Protein AF-A0A959IKF9-F1 (afdb_monomer)

Sequence (450 aa):
MKHRYSIHTIDLLGVSATSSPGYAALPTNVGIGPGLRHRSGLASTVAQRSRQSCRGRLPRLVLMSCLLVLGLGGQRLAAQQYPLFSNYWTQAYGFNPAITAPGEGVVVNAQYRHQWVGIEDAPITKIAAVQARVGRFGLGGYFFQDQAGALQRSGGTLLAAYRQPLGPQVHLSAGLAGGYYHLRLRPGTQVLDTEDQLVAMAMNGAWFPDFNAGIHLQAGNFFLGFSVPQLFQRRIRFGDGQSRTRLQRHYYLATGYSFRFGDDFQLQPSVLLKLGEGGSPQYEGSLRGIFVQRFWVGGSYRWQESAVALAGVQLNPRVELTYAYDFTTSGLRQVSHGSHEVGLTIRLGAEAVSDSDGDGTPDSRDRCPQEIGPRNNGGCPFDMFTDKGLDEEDDDGDGIWNSIDECPEIAGPYENKGCPWEDRDFDGIRDEIDECPGLAGVASNNGCPI

Foldseek 3Di:
DDDDDDDDDDDDDDDDDDDDDDDDDDDDDDDDDDDDDDDDDDDDDDDDDDDDDDPDDDPPVVVVVVVVVVPDDDDDDDDDDDDDDPPCVLVVCVVALLPAAPAAFKKKKKKWKFFQPQDPQGKIKIKIKMWHDDPQKIWIKMWMWITHRQKIKTKIKIKIKGWDDPDPFKIKIKMKMKMKMWMATDPPPDDPDPPPQLNVDRHVTDMDIWMKIWMKMTGHFKIKIKIKTRPVFDFDDRDPDDDGRTRWIKIKIKIWGWDDDPQFKIKIWMKIWIDTDRDDIKIKTKIKMQGLVFKIWIWMDIPQFWIKTKIKGDPALFKIKIKMWTCGNHPSNVRGPTMIMIMIMGGDRGCSQHQPCVLSQGPVQAPDSNAAPHVVVRRDNPCPVVPPDDPQDQQCPQPQGPVQAPCSPAADDVVNRRDHFDQQCPLPDGPVQAPCRNAAPHPVRRRHHD

Solvent-accessible surface area (backbone atoms only — not comparable to full-atom values): 25373 Å² total; per-residue (Å²): 133,90,80,91,88,88,87,89,81,90,84,92,83,90,85,88,79,90,80,86,86,85,89,83,82,85,85,86,85,89,90,87,87,88,87,82,86,91,83,90,82,88,81,87,86,89,84,86,87,81,93,77,82,90,76,82,75,78,66,71,63,64,61,52,60,62,59,67,70,77,73,82,81,90,71,65,93,71,91,79,82,78,86,80,70,88,61,43,82,86,43,37,43,81,65,24,20,20,56,29,35,84,57,74,25,35,41,37,39,37,37,44,33,43,38,39,42,79,42,85,58,42,36,40,39,38,41,40,36,42,26,28,38,58,90,52,34,9,36,36,35,37,40,40,40,38,35,47,60,56,38,30,37,40,34,42,33,40,36,40,10,46,51,44,74,79,50,100,53,30,34,43,18,42,14,37,29,52,29,45,32,40,41,25,43,35,89,87,57,88,67,98,56,78,82,43,65,58,48,48,45,36,54,75,34,50,79,44,81,42,38,29,37,20,37,28,39,39,48,69,53,35,40,44,34,40,19,32,42,40,67,79,40,56,69,52,71,69,70,96,79,76,63,82,49,57,50,62,38,36,41,40,42,37,38,37,41,53,48,71,58,76,92,44,35,34,43,34,45,34,40,42,38,39,40,38,73,72,44,68,74,43,46,32,45,36,40,36,42,35,41,53,82,37,36,33,42,32,40,38,42,35,68,79,43,28,41,30,48,37,40,36,39,42,83,46,63,37,38,32,44,36,41,37,39,33,46,48,64,27,87,59,40,85,54,27,81,15,28,46,33,43,35,43,36,41,48,46,82,29,86,37,58,46,43,74,52,62,60,62,40,39,43,95,69,24,79,32,56,72,43,64,22,48,71,92,60,35,15,27,38,87,63,71,76,77,75,72,86,69,94,77,49,50,77,49,70,63,83,56,41,47,92,73,28,81,30,49,82,41,56,29,45,78,95,54,36,22,28,61,83,59,45,78,50,71,60,84,52,42,47,93,73,28,81,31,70,70,43,57,34,38,84,94,51,43,24,28,66,133

pLDDT: mean 75.78, std 22.66, range [25.25, 98.0]

Radius of gyration: 35.5 Å; Cα contacts (8 Å, |Δi|>4): 940; chains: 1; bounding box: 81×86×111 Å

Nearest PDB structures (foldseek):
  4qky-assembly1_A  TM=5.138E-01  e=6.142E-05  Bordetella pertussis Tohama I
  8p97-assembly1_A  TM=4.098E-01  e=2.779E-03  Bacteroides thetaiotaomicron VPI-5482
  7tt4-assembly1_A  TM=4.959E-01  e=3.052E-02  Escherichia coli
  7tt7-assembly1_A  TM=4.286E-01  e=1.209E-02  Escherichia coli
  8blw-assembly1_A  TM=3.187E-01  e=2.592E-02  Bacteroides thetaiotaomicron VPI-5482

Structure (mmCIF, N/CA/C/O backbone):
data_AF-A0A959IKF9-F1
#
_entry.id   AF-A0A959IKF9-F1
#
loop_
_atom_site.group_PDB
_atom_site.id
_atom_site.type_symbol
_atom_site.label_atom_id
_atom_site.label_alt_id
_atom_site.label_comp_id
_atom_site.label_asym_id
_atom_site.label_entity_id
_atom_site.label_seq_id
_atom_site.pdbx_PDB_ins_code
_atom_site.Cartn_x
_atom_site.Cartn_y
_atom_site.Cartn_z
_atom_site.occupancy
_atom_site.B_iso_or_equiv
_atom_site.auth_seq_id
_atom_site.auth_comp_id
_atom_site.auth_asym_id
_atom_site.auth_atom_id
_atom_site.pdbx_PDB_model_num
ATOM 1 N N . MET A 1 1 ? -32.964 28.039 -53.796 1.00 35.34 1 MET A N 1
ATOM 2 C CA . MET A 1 1 ? -33.908 28.067 -52.652 1.00 35.34 1 MET A CA 1
ATOM 3 C C . MET A 1 1 ? -33.037 28.305 -51.411 1.00 35.34 1 MET A C 1
ATOM 5 O O . MET A 1 1 ? -32.124 27.520 -51.230 1.00 35.34 1 MET A O 1
ATOM 9 N N . LYS A 1 2 ? -32.956 29.513 -50.812 1.00 33.38 2 LYS A N 1
ATOM 10 C CA . LYS A 1 2 ? -33.773 30.040 -49.674 1.00 33.38 2 LYS A CA 1
ATOM 11 C C . LYS A 1 2 ? -34.021 28.958 -48.598 1.00 33.38 2 LYS A C 1
ATOM 13 O O . LYS A 1 2 ? -34.533 27.915 -48.974 1.00 33.38 2 LYS A O 1
ATOM 18 N N . HIS A 1 3 ? -33.698 29.109 -47.302 1.00 32.88 3 HIS A N 1
ATOM 19 C CA . HIS A 1 3 ? -33.565 30.279 -46.387 1.00 32.88 3 HIS A CA 1
ATOM 20 C C . HIS A 1 3 ? -32.214 30.238 -45.589 1.00 32.88 3 HIS A C 1
ATOM 22 O O . HIS A 1 3 ? -31.567 29.201 -45.634 1.00 32.88 3 HIS A O 1
ATOM 28 N N . ARG A 1 4 ? -31.596 31.289 -44.987 1.00 34.94 4 ARG A N 1
ATOM 29 C CA . ARG A 1 4 ? -31.998 32.311 -43.960 1.00 34.94 4 ARG A CA 1
ATOM 30 C C . ARG A 1 4 ? -32.538 31.663 -42.659 1.00 34.94 4 ARG A C 1
ATOM 32 O O . ARG A 1 4 ? -33.295 30.719 -42.781 1.00 34.94 4 ARG A O 1
ATOM 39 N N . TYR A 1 5 ? -32.254 32.044 -41.406 1.00 33.53 5 TYR A N 1
ATOM 40 C CA . TYR A 1 5 ? -31.685 33.211 -40.676 1.00 33.53 5 TYR A CA 1
ATOM 41 C C . TYR A 1 5 ? -31.078 32.674 -39.333 1.00 33.53 5 TYR A C 1
ATOM 43 O O . TYR A 1 5 ? -31.398 31.542 -38.992 1.00 33.53 5 TYR A O 1
ATOM 51 N N . SER A 1 6 ? -30.285 33.343 -38.471 1.00 28.38 6 SER A N 1
ATOM 52 C CA . SER A 1 6 ? -29.526 34.621 -38.445 1.00 28.38 6 SER A CA 1
ATOM 53 C C . SER A 1 6 ? -28.415 34.531 -37.351 1.00 28.38 6 SER A C 1
ATOM 55 O O . SER A 1 6 ? -28.247 33.476 -36.745 1.00 28.38 6 SER A O 1
ATOM 57 N N . ILE A 1 7 ? -27.710 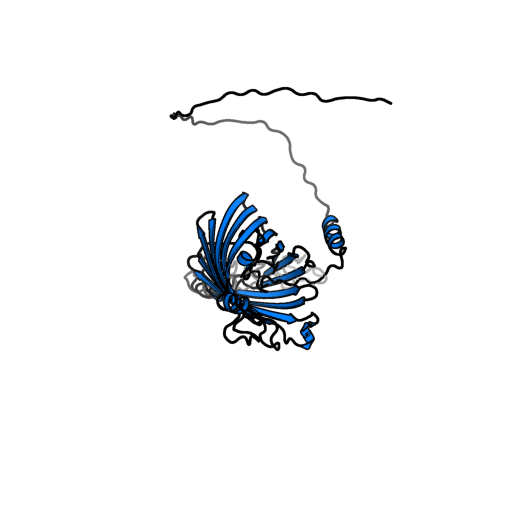35.632 -37.046 1.00 29.55 7 ILE A N 1
ATOM 58 C CA . ILE A 1 7 ? -26.856 35.854 -35.850 1.00 29.55 7 ILE A CA 1
ATOM 59 C C . ILE A 1 7 ? -27.337 37.138 -35.138 1.00 29.55 7 ILE A C 1
ATOM 61 O O . ILE A 1 7 ? -27.849 38.032 -35.811 1.00 29.55 7 ILE A O 1
ATOM 65 N N . HIS A 1 8 ? -27.145 37.255 -33.817 1.00 30.53 8 HIS A N 1
ATOM 66 C CA . HIS A 1 8 ? -27.130 38.543 -33.103 1.00 30.53 8 HIS A CA 1
ATOM 67 C C . HIS A 1 8 ? -25.943 38.633 -32.123 1.00 30.53 8 HIS A C 1
ATOM 69 O O . HIS A 1 8 ? -25.383 37.621 -31.708 1.00 30.53 8 HIS A O 1
ATOM 75 N N . THR A 1 9 ? -25.545 39.870 -31.827 1.00 29.33 9 THR A N 1
ATOM 76 C CA . THR A 1 9 ? -24.277 40.312 -31.202 1.00 29.33 9 THR A CA 1
ATOM 77 C C . THR A 1 9 ? -24.597 41.234 -30.000 1.00 29.33 9 THR A C 1
ATOM 79 O O . THR A 1 9 ? -25.782 41.399 -29.719 1.00 29.33 9 THR A O 1
ATOM 82 N N . ILE A 1 10 ? -23.582 41.892 -29.397 1.00 30.52 10 ILE A N 1
ATOM 83 C CA . ILE A 1 10 ? -23.655 43.086 -28.498 1.00 30.52 10 ILE A CA 1
ATOM 84 C C . ILE A 1 10 ? -23.919 42.753 -27.002 1.00 30.52 10 ILE A C 1
ATOM 86 O O . ILE A 1 10 ? -24.815 41.973 -26.703 1.00 30.52 10 ILE A O 1
ATOM 90 N N . ASP A 1 11 ? -23.192 43.290 -26.002 1.00 27.52 11 ASP A N 1
ATOM 91 C CA . ASP A 1 11 ? -21.915 44.042 -26.028 1.00 27.52 11 ASP A CA 1
ATOM 92 C C . ASP A 1 11 ? -21.125 43.998 -24.695 1.00 27.52 11 ASP A C 1
ATOM 94 O O . ASP A 1 11 ? -21.587 43.468 -23.685 1.00 27.52 11 ASP A O 1
ATOM 98 N N . LEU A 1 12 ? -19.921 44.586 -24.719 1.00 28.86 12 LEU A N 1
ATOM 99 C CA . LEU A 1 12 ? -19.013 44.831 -23.585 1.00 28.86 12 LEU A CA 1
ATOM 100 C C . LEU A 1 12 ? -19.431 45.999 -22.667 1.00 28.86 12 LEU A C 1
ATOM 102 O O . LEU A 1 12 ? -19.983 46.983 -23.142 1.00 28.86 12 LEU A O 1
ATOM 106 N N . LEU A 1 13 ? -19.027 45.917 -21.388 1.00 29.47 13 LEU A N 1
ATOM 107 C CA . LEU A 1 13 ? -18.542 46.972 -20.460 1.00 29.47 13 LEU A CA 1
ATOM 108 C C . LEU A 1 13 ? -18.326 46.281 -19.085 1.00 29.47 13 LEU A C 1
ATOM 110 O O . LEU A 1 13 ? -19.156 45.478 -18.681 1.00 29.47 13 LEU A O 1
ATOM 114 N N . GLY A 1 14 ? -17.260 46.451 -18.299 1.00 25.25 14 GLY A N 1
ATOM 115 C CA . GLY A 1 14 ? -16.124 47.368 -18.376 1.00 25.25 14 GLY A CA 1
ATOM 116 C C . GLY A 1 14 ? -16.196 48.436 -17.280 1.00 25.25 14 GLY A C 1
ATOM 117 O O . GLY A 1 14 ? -16.928 49.395 -17.476 1.00 25.25 14 GLY A O 1
ATOM 118 N N . VAL A 1 15 ? -15.448 48.264 -16.171 1.00 28.80 15 VAL A N 1
ATOM 119 C CA . VAL A 1 15 ? -14.772 49.298 -15.333 1.00 28.80 15 VAL A CA 1
ATOM 120 C C . VAL A 1 15 ? -14.308 48.712 -13.976 1.00 28.80 15 VAL A C 1
ATOM 122 O O . VAL A 1 15 ? -14.953 47.848 -13.388 1.00 28.80 15 VAL A O 1
ATOM 125 N N . SER A 1 16 ? -13.133 49.163 -13.529 1.00 25.73 16 SER A N 1
ATOM 126 C CA . SER A 1 16 ? -12.428 48.878 -12.263 1.00 25.73 16 SER A CA 1
ATOM 127 C C . SER A 1 16 ? -12.844 49.887 -11.153 1.00 25.73 16 SER A C 1
ATOM 129 O O . SER A 1 16 ? -13.734 50.688 -11.392 1.00 25.73 16 SER A O 1
ATOM 131 N N . ALA A 1 17 ? -12.324 49.988 -9.921 1.00 27.33 17 ALA A N 1
ATOM 132 C CA . ALA A 1 17 ? -11.236 49.368 -9.151 1.00 27.33 17 ALA A CA 1
ATOM 133 C C . ALA A 1 17 ? -11.463 49.670 -7.639 1.00 27.33 17 ALA A C 1
ATOM 135 O O . ALA A 1 17 ? -12.240 50.571 -7.337 1.00 27.33 17 ALA A O 1
ATOM 136 N N . THR A 1 18 ? -10.651 49.081 -6.735 1.00 26.11 18 THR A N 1
ATOM 137 C CA . THR A 1 18 ? -10.290 49.610 -5.376 1.00 26.11 18 THR A CA 1
ATOM 138 C C . THR A 1 18 ? -11.424 49.797 -4.329 1.00 26.11 18 THR A C 1
ATOM 140 O O . THR A 1 18 ? -12.571 50.004 -4.682 1.00 26.11 18 THR A O 1
ATOM 143 N N . SER A 1 19 ? -11.231 49.723 -3.002 1.00 27.30 19 SER A N 1
ATOM 144 C CA . SER A 1 19 ? -10.054 49.529 -2.124 1.00 27.30 19 SER A CA 1
ATOM 145 C C . SER A 1 19 ? -10.480 49.000 -0.736 1.00 27.30 19 SER A C 1
ATOM 147 O O . SER A 1 19 ? -11.518 49.404 -0.218 1.00 27.30 19 SER A O 1
ATOM 149 N N . SER A 1 20 ? -9.640 48.185 -0.090 1.00 25.67 20 SER A N 1
ATOM 150 C CA . SER A 1 20 ? -9.646 47.917 1.371 1.00 25.67 20 SER A CA 1
ATOM 151 C C . SER A 1 20 ? -8.934 49.062 2.140 1.00 25.67 20 SER A C 1
ATOM 153 O O . SER A 1 20 ? -8.442 49.973 1.472 1.00 25.67 20 SER A O 1
ATOM 155 N N . PRO A 1 21 ? -8.697 49.009 3.477 1.00 42.03 21 PRO A N 1
ATOM 156 C CA . PRO A 1 21 ? -9.281 48.194 4.562 1.00 42.03 21 PRO A CA 1
ATOM 157 C C . PRO A 1 21 ? -9.748 49.051 5.783 1.00 42.03 21 PRO A C 1
ATOM 159 O O . PRO A 1 21 ? -9.610 50.270 5.778 1.00 42.03 21 PRO A O 1
ATOM 162 N N . GLY A 1 22 ? -10.219 48.433 6.881 1.00 25.91 22 GLY A N 1
ATOM 163 C CA . GLY A 1 22 ? -10.442 49.146 8.157 1.00 25.91 22 GLY A CA 1
ATOM 164 C C . GLY A 1 22 ? -10.813 48.252 9.353 1.00 25.91 22 GLY A C 1
ATOM 165 O O . GLY A 1 22 ? -11.841 47.586 9.332 1.00 25.91 22 GLY A O 1
ATOM 166 N N . TYR A 1 23 ? -9.974 48.242 10.395 1.00 28.30 23 TYR A N 1
ATOM 167 C CA . TYR A 1 23 ? -10.225 47.612 11.708 1.00 28.30 23 TYR A CA 1
ATOM 168 C C . TYR A 1 23 ? -11.099 48.513 12.609 1.00 28.30 23 TYR A C 1
ATOM 170 O O . TYR A 1 23 ? -10.928 49.726 12.539 1.00 28.30 23 TYR A O 1
ATOM 178 N N . ALA A 1 24 ? -11.893 47.938 13.536 1.00 27.47 24 ALA A N 1
ATOM 179 C CA . ALA A 1 24 ? -11.769 48.166 15.000 1.00 27.47 24 ALA A CA 1
ATOM 180 C C . ALA A 1 24 ? -12.962 47.660 15.865 1.00 27.47 24 ALA A C 1
ATOM 182 O O . ALA A 1 24 ? -14.120 47.855 15.527 1.00 27.47 24 ALA A O 1
ATOM 183 N N . ALA A 1 25 ? -12.606 47.085 17.024 1.00 28.02 25 ALA A N 1
ATOM 184 C CA . ALA A 1 25 ? -13.228 47.184 18.363 1.00 28.02 25 ALA A CA 1
ATOM 185 C C . ALA A 1 25 ? -14.758 47.001 18.617 1.00 28.02 25 ALA A C 1
ATOM 187 O O . ALA A 1 25 ? -15.581 47.858 18.321 1.00 28.02 25 ALA A O 1
ATOM 188 N N . LEU A 1 26 ? -15.071 45.913 19.347 1.00 29.59 26 LEU A N 1
ATOM 189 C CA . LEU A 1 26 ? -15.764 45.837 20.666 1.00 29.59 26 LEU A CA 1
ATOM 190 C C . LEU A 1 26 ? -16.248 47.166 21.317 1.00 29.59 26 LEU A C 1
ATOM 192 O O . LEU A 1 26 ? -15.502 48.143 21.242 1.00 29.59 26 LEU A O 1
ATOM 196 N N . PRO A 1 27 ? -17.374 47.196 22.096 1.00 41.41 27 PRO A N 1
ATOM 197 C CA . PRO A 1 27 ? -17.344 46.570 23.441 1.00 41.41 27 PRO A CA 1
ATOM 198 C C . PRO A 1 27 ? -18.663 46.114 24.154 1.00 41.41 27 PRO A C 1
ATOM 200 O O . PRO A 1 27 ? -19.716 46.730 24.057 1.00 41.41 27 PRO A O 1
ATOM 203 N N . THR A 1 28 ? -18.492 45.114 25.041 1.00 28.61 28 THR A N 1
ATOM 204 C CA . THR A 1 28 ? -19.029 44.975 26.433 1.00 28.61 28 THR A CA 1
ATOM 205 C C . THR A 1 28 ? -20.519 44.795 26.809 1.00 28.61 28 THR A C 1
ATOM 207 O O . THR A 1 28 ? -21.420 45.421 26.271 1.00 28.61 28 THR A O 1
ATOM 210 N N . ASN A 1 29 ? -20.663 44.074 27.940 1.00 28.75 29 ASN A N 1
ATOM 211 C CA . ASN A 1 29 ? -21.750 43.995 28.939 1.00 28.75 29 ASN A CA 1
ATOM 212 C C . ASN A 1 29 ? -22.940 43.057 28.635 1.00 28.75 29 ASN A C 1
ATOM 214 O O . ASN A 1 29 ? -23.638 43.230 27.648 1.00 28.75 29 ASN A O 1
ATOM 218 N N . VAL A 1 30 ? -23.130 41.935 29.356 1.00 29.36 30 VAL A N 1
ATOM 219 C CA . VAL A 1 30 ? -23.331 41.686 30.818 1.00 29.36 30 VAL A CA 1
ATOM 220 C C . VAL A 1 30 ? -24.791 41.898 31.240 1.00 29.36 30 VAL A C 1
ATOM 222 O O . VAL A 1 30 ? -25.309 43.005 31.173 1.00 29.36 30 VAL A O 1
ATOM 225 N N . GLY A 1 31 ? -25.426 40.826 31.733 1.00 28.09 31 GLY A N 1
ATOM 226 C CA . GLY A 1 31 ? -26.782 40.833 32.293 1.00 28.09 31 GLY A CA 1
ATOM 227 C C . GLY A 1 31 ? -27.197 39.441 32.784 1.00 28.09 31 GLY A C 1
ATOM 228 O O . GLY A 1 31 ? -27.405 38.537 31.982 1.00 28.09 31 GLY A O 1
ATOM 229 N N . ILE A 1 32 ? -27.279 39.265 34.105 1.00 30.27 32 ILE A N 1
ATOM 230 C CA . ILE A 1 32 ? -27.630 38.012 34.798 1.00 30.27 32 ILE A CA 1
ATOM 231 C C . ILE A 1 32 ? -29.066 38.132 35.333 1.00 30.27 32 ILE A C 1
ATOM 233 O O . ILE A 1 32 ? -29.411 39.183 35.866 1.00 30.27 32 ILE A O 1
ATOM 237 N N . GLY A 1 33 ? -29.864 37.057 35.314 1.00 28.97 33 GLY A N 1
ATOM 238 C CA . GLY A 1 33 ? -30.967 36.906 36.280 1.00 28.97 33 GLY A CA 1
ATOM 239 C C . GLY A 1 33 ? -32.199 36.120 35.794 1.00 28.97 33 GLY A C 1
ATOM 240 O O . GLY A 1 33 ? -32.450 36.105 34.591 1.00 28.97 33 GLY A O 1
ATOM 241 N N . PRO A 1 34 ? -32.960 35.437 36.685 1.00 46.12 34 PRO A N 1
ATOM 242 C CA . PRO A 1 34 ? -33.801 34.303 36.279 1.00 46.12 34 PRO A CA 1
ATOM 243 C C . PRO A 1 34 ? -35.307 34.398 36.626 1.00 46.12 34 PRO A C 1
ATOM 245 O O . PRO A 1 34 ? -35.739 35.208 37.443 1.00 46.12 34 PRO A O 1
ATOM 248 N N . GLY A 1 35 ? -36.082 33.447 36.083 1.00 27.83 35 GLY A N 1
ATOM 249 C CA . GLY A 1 35 ? -37.464 33.109 36.473 1.00 27.83 35 GLY A CA 1
ATOM 250 C C . GLY A 1 35 ? -38.518 33.371 35.383 1.00 27.83 35 GLY A C 1
ATOM 251 O O . GLY A 1 35 ? -38.273 34.148 34.472 1.00 27.83 35 GLY A O 1
ATOM 252 N N . LEU A 1 36 ? -39.714 32.763 35.389 1.00 28.34 36 LEU A N 1
ATOM 253 C CA . LEU A 1 36 ? -40.271 31.659 36.195 1.00 28.34 36 LEU A CA 1
ATOM 254 C C . LEU A 1 36 ? -41.568 31.136 35.505 1.00 28.34 36 LEU A C 1
ATOM 256 O O . LEU A 1 36 ? -42.349 31.934 35.005 1.00 28.34 36 LEU A O 1
ATOM 260 N N . ARG A 1 37 ? -41.842 29.823 35.616 1.00 29.47 37 ARG A N 1
ATOM 261 C CA . ARG A 1 37 ? -43.173 29.140 35.589 1.00 29.47 37 ARG A CA 1
ATOM 262 C C . ARG A 1 37 ? -44.039 29.009 34.302 1.00 29.47 37 ARG A C 1
ATOM 264 O O . ARG A 1 37 ? -44.657 29.945 33.824 1.00 29.47 37 ARG A O 1
ATOM 271 N N . HIS A 1 38 ? -44.278 27.725 33.987 1.00 28.11 38 HIS A N 1
ATOM 272 C CA . HIS A 1 38 ? -45.560 27.043 33.680 1.00 28.11 38 HIS A CA 1
ATOM 273 C C . HIS A 1 38 ? -46.438 27.393 32.457 1.00 28.11 38 HIS A C 1
ATOM 275 O O . HIS A 1 38 ? -47.147 28.392 32.447 1.00 28.11 38 HIS A O 1
ATOM 281 N N . ARG A 1 39 ? -46.614 26.376 31.593 1.00 30.34 39 ARG A N 1
ATOM 282 C CA . ARG A 1 39 ? -47.863 25.597 31.335 1.00 30.34 39 ARG A CA 1
ATOM 283 C C . ARG A 1 39 ? -47.438 24.270 30.662 1.00 30.34 39 ARG A C 1
ATOM 285 O O . ARG A 1 39 ? -46.728 24.326 29.672 1.00 30.34 39 ARG A O 1
ATOM 292 N N . SER A 1 40 ? -47.549 23.077 31.259 1.00 29.45 40 SER A N 1
ATOM 293 C CA . SER A 1 40 ? -48.733 22.256 31.606 1.00 29.45 40 SER A CA 1
ATOM 294 C C . SER A 1 40 ? -49.481 21.649 30.403 1.00 29.45 40 SER A C 1
ATOM 296 O O . SER A 1 40 ? -50.177 22.382 29.703 1.00 29.45 40 SER A O 1
ATOM 298 N N . GLY A 1 41 ? -49.450 20.315 30.250 1.00 28.23 41 GLY A N 1
ATOM 299 C CA . GLY A 1 41 ? -50.451 19.571 29.464 1.00 28.23 41 GLY A CA 1
ATOM 300 C C . GLY A 1 41 ? -49.989 18.251 28.821 1.00 28.23 41 GLY A C 1
ATOM 301 O O . GLY A 1 41 ? -49.186 18.289 27.902 1.00 28.23 41 GLY A O 1
ATOM 302 N N . LEU A 1 42 ? -50.615 17.136 29.240 1.00 30.89 42 LEU A N 1
ATOM 303 C CA . LEU A 1 42 ? -50.744 15.830 28.545 1.00 30.89 42 LEU A CA 1
ATOM 304 C C . LEU A 1 42 ? -49.441 14.998 28.391 1.00 30.89 42 LEU A C 1
ATOM 306 O O . LEU A 1 42 ? -48.591 15.312 27.570 1.00 30.89 42 LEU A O 1
ATOM 310 N N . ALA A 1 43 ? -49.135 13.991 29.222 1.00 29.12 43 ALA A N 1
ATOM 311 C CA . ALA A 1 43 ? -49.866 12.770 29.635 1.00 29.12 43 ALA A CA 1
ATOM 312 C C . ALA A 1 43 ? -49.742 11.567 28.665 1.00 29.12 43 ALA A C 1
ATOM 314 O O . ALA A 1 43 ? -50.516 11.406 27.730 1.00 29.12 43 ALA A O 1
ATOM 315 N N . SER A 1 44 ? -48.754 10.716 28.971 1.00 29.42 44 SER A N 1
ATOM 316 C CA . SER A 1 44 ? -48.756 9.240 28.929 1.00 29.42 44 SER A CA 1
ATOM 317 C C . SER A 1 44 ? -49.726 8.471 28.014 1.00 29.42 44 SER A C 1
ATOM 319 O O . SER A 1 44 ? -50.939 8.464 28.226 1.00 29.42 44 SER A O 1
ATOM 321 N N . THR A 1 45 ? -49.170 7.558 27.210 1.00 29.23 45 THR A N 1
ATOM 322 C CA . THR A 1 45 ? -49.756 6.214 27.041 1.00 29.23 45 THR A CA 1
ATOM 323 C C . THR A 1 45 ? -48.649 5.173 26.844 1.00 29.23 45 THR A C 1
ATOM 325 O O . THR A 1 45 ? -47.767 5.353 26.009 1.00 29.23 45 THR A O 1
ATOM 328 N N . VAL A 1 46 ? -48.693 4.085 27.616 1.00 31.12 46 VAL A N 1
ATOM 329 C CA . VAL A 1 46 ? -47.805 2.915 27.501 1.00 31.12 46 VAL A CA 1
ATOM 330 C C . VAL A 1 46 ? -48.628 1.744 26.967 1.00 31.12 46 VAL A C 1
ATOM 332 O O . VAL A 1 46 ? -49.631 1.409 27.587 1.00 31.12 46 VAL A O 1
ATOM 335 N N . ALA A 1 47 ? -48.197 1.093 25.878 1.00 28.72 47 ALA A N 1
ATOM 336 C CA . ALA A 1 47 ? -48.629 -0.269 25.531 1.00 28.72 47 ALA A CA 1
ATOM 337 C C . ALA A 1 47 ? -47.699 -0.961 24.506 1.00 28.72 47 ALA A C 1
ATOM 339 O O . ALA A 1 47 ? -47.666 -0.642 23.324 1.00 28.72 47 ALA A O 1
ATOM 340 N N . GLN A 1 48 ? -46.953 -1.929 25.031 1.00 31.19 48 GLN A N 1
ATOM 341 C CA . GLN A 1 48 ? -46.339 -3.134 24.451 1.00 31.19 48 GLN A CA 1
ATOM 342 C C . GLN A 1 48 ? -46.595 -3.605 22.989 1.00 31.19 48 GLN A C 1
ATOM 344 O O . GLN A 1 48 ? -47.701 -3.588 22.466 1.00 31.19 48 GLN A O 1
ATOM 349 N N . ARG A 1 49 ? -45.557 -4.317 22.495 1.00 29.62 49 ARG A N 1
ATOM 350 C CA . ARG A 1 49 ? -45.532 -5.424 21.498 1.00 29.62 49 ARG A CA 1
ATOM 351 C C . ARG A 1 49 ? -45.802 -5.106 20.012 1.00 29.62 49 ARG A C 1
ATOM 353 O O . ARG A 1 49 ? -46.934 -5.083 19.553 1.00 29.62 49 ARG A O 1
ATOM 360 N N . SER A 1 50 ? -44.757 -5.275 19.194 1.00 27.19 50 SER A N 1
ATOM 361 C CA . SER A 1 50 ? -44.533 -6.579 18.527 1.00 27.19 50 SER A CA 1
ATOM 362 C C . SER A 1 50 ? -43.106 -6.721 17.968 1.00 27.19 50 SER A C 1
ATOM 364 O O . SER A 1 50 ? -42.471 -5.746 17.578 1.00 27.19 50 SER A O 1
ATOM 366 N N . ARG A 1 51 ? -42.576 -7.955 17.947 1.00 36.44 51 ARG A N 1
ATOM 367 C CA . ARG A 1 51 ? -41.311 -8.291 17.269 1.00 36.44 51 ARG A CA 1
ATOM 368 C C . ARG A 1 51 ? -41.578 -8.412 15.765 1.00 36.44 51 ARG A C 1
ATOM 370 O O . ARG A 1 51 ? -42.345 -9.292 15.381 1.00 36.44 51 ARG A O 1
ATOM 377 N N . GLN A 1 52 ? -40.899 -7.640 14.913 1.00 32.38 52 GLN A N 1
ATOM 378 C CA . GLN A 1 52 ? -40.848 -7.922 13.471 1.00 32.38 52 GLN A CA 1
ATOM 379 C C . GLN A 1 52 ? -39.419 -7.904 12.910 1.00 32.38 52 GLN A C 1
ATOM 381 O O . GLN A 1 52 ? -38.780 -6.871 12.763 1.00 32.38 52 GLN A O 1
ATOM 386 N N . SER A 1 53 ? -38.966 -9.121 12.597 1.00 26.52 53 SER A N 1
ATOM 387 C CA . SER A 1 53 ? -37.869 -9.532 11.712 1.00 26.52 53 SER A CA 1
ATOM 388 C C . SER A 1 53 ? -37.104 -8.436 10.942 1.00 26.52 53 SER A C 1
ATOM 390 O O . SER A 1 53 ? -37.565 -7.926 9.919 1.00 26.52 53 SER A O 1
ATOM 392 N N . CYS A 1 54 ? -35.843 -8.218 11.327 1.00 29.09 54 CYS A N 1
ATOM 393 C CA . CYS A 1 54 ? -34.841 -7.586 10.468 1.00 29.09 54 CYS A CA 1
ATOM 394 C C . CYS A 1 54 ? -34.475 -8.502 9.283 1.00 29.09 54 CYS A C 1
ATOM 396 O O . CYS A 1 54 ? -33.487 -9.233 9.328 1.00 29.09 54 CYS A O 1
ATOM 398 N N . ARG A 1 55 ? -35.235 -8.438 8.183 1.00 32.34 55 ARG A N 1
ATOM 399 C CA . ARG A 1 55 ? -34.784 -8.948 6.875 1.00 32.34 55 ARG A CA 1
ATOM 400 C C . ARG A 1 55 ? -34.014 -7.861 6.131 1.00 32.34 55 ARG A C 1
ATOM 402 O O . ARG A 1 55 ? -34.602 -7.035 5.433 1.00 32.34 55 ARG A O 1
ATOM 409 N N . GLY A 1 56 ? -32.689 -7.883 6.267 1.00 33.38 56 GLY A N 1
ATOM 410 C CA . GLY A 1 56 ? -31.791 -6.989 5.538 1.00 33.38 56 GLY A CA 1
ATOM 411 C C . GLY A 1 56 ? -31.947 -7.137 4.022 1.00 33.38 56 GLY A C 1
ATOM 412 O O . GLY A 1 56 ? -31.620 -8.175 3.449 1.00 33.38 56 GLY A O 1
ATOM 413 N N . ARG A 1 57 ? -32.432 -6.087 3.351 1.00 41.22 57 ARG A N 1
ATOM 414 C CA . ARG A 1 57 ? -32.358 -5.977 1.889 1.00 41.22 57 ARG A CA 1
ATOM 415 C C . ARG A 1 57 ? -30.979 -5.436 1.519 1.00 41.22 57 ARG A C 1
ATOM 417 O O . ARG A 1 57 ? -30.714 -4.262 1.764 1.00 41.22 57 ARG A O 1
ATOM 424 N N . LEU A 1 58 ? -30.133 -6.252 0.884 1.00 45.56 58 LEU A N 1
ATOM 425 C CA . LEU A 1 58 ? -28.958 -5.720 0.186 1.00 45.56 58 LEU A CA 1
ATOM 426 C C . LEU A 1 58 ? -29.420 -4.674 -0.851 1.00 45.56 58 LEU A C 1
ATOM 428 O O . LEU A 1 58 ? -30.381 -4.934 -1.589 1.00 45.56 58 LEU A O 1
ATOM 432 N N . PRO A 1 59 ? -28.761 -3.506 -0.950 1.00 44.91 59 PRO A N 1
ATOM 433 C CA . PRO A 1 59 ? -29.111 -2.509 -1.949 1.00 44.91 59 PRO A CA 1
ATOM 434 C C . PRO A 1 59 ? -28.777 -3.032 -3.350 1.00 44.91 59 PRO A C 1
ATOM 436 O O . PRO A 1 59 ? -27.617 -3.273 -3.685 1.00 44.91 59 PRO A O 1
ATOM 439 N N . ARG A 1 60 ? -29.807 -3.163 -4.199 1.00 40.38 60 ARG A N 1
ATOM 440 C CA . ARG A 1 60 ? -29.709 -3.689 -5.578 1.00 40.38 60 ARG A CA 1
ATOM 441 C C . ARG A 1 60 ? -28.701 -2.949 -6.478 1.00 40.38 60 ARG A C 1
ATOM 443 O O . ARG A 1 60 ? -28.298 -3.515 -7.489 1.00 40.38 60 ARG A O 1
ATOM 450 N N . LEU A 1 61 ? -28.259 -1.741 -6.108 1.00 41.97 61 LEU A N 1
ATOM 451 C CA . LEU A 1 61 ? -27.179 -1.027 -6.804 1.00 41.97 61 LEU A CA 1
ATOM 452 C C . LEU A 1 61 ? -25.851 -1.803 -6.808 1.00 41.97 61 LEU A C 1
ATOM 454 O O . LEU A 1 61 ? -25.185 -1.818 -7.838 1.00 41.97 61 LEU A O 1
ATOM 458 N N . VAL A 1 62 ? -25.488 -2.476 -5.707 1.00 45.66 62 VAL A N 1
ATOM 459 C CA . VAL A 1 62 ? -24.184 -3.162 -5.574 1.00 45.66 62 VAL A CA 1
ATOM 460 C C . VAL A 1 62 ? -24.046 -4.306 -6.587 1.00 45.66 62 VAL A C 1
ATOM 462 O O . VAL A 1 62 ? -22.983 -4.509 -7.167 1.00 45.66 62 VAL A O 1
ATOM 465 N N . LEU A 1 63 ? -25.145 -5.014 -6.865 1.00 37.25 63 LEU A N 1
ATOM 466 C CA . LEU A 1 63 ? -25.160 -6.116 -7.831 1.00 37.25 63 LEU A CA 1
ATOM 467 C C . LEU A 1 63 ? -25.069 -5.614 -9.285 1.00 37.25 63 LEU A C 1
ATOM 469 O O . LEU A 1 63 ? -24.431 -6.248 -10.122 1.00 37.25 63 LEU A O 1
ATOM 473 N N . MET A 1 64 ? -25.665 -4.452 -9.575 1.00 39.44 64 MET A N 1
ATOM 474 C CA . MET A 1 64 ? -25.617 -3.808 -10.894 1.00 39.44 64 MET A CA 1
ATOM 475 C C . MET A 1 64 ? -24.214 -3.264 -11.213 1.00 39.44 64 MET A C 1
ATOM 477 O O . MET A 1 64 ? -23.732 -3.433 -12.331 1.00 39.44 64 MET A O 1
ATOM 481 N N . SER A 1 65 ? -23.513 -2.690 -10.226 1.00 45.50 65 SER A N 1
ATOM 482 C CA . SER A 1 65 ? -22.131 -2.227 -10.412 1.00 45.50 65 SER A CA 1
ATOM 483 C C . SER A 1 65 ? -21.130 -3.367 -10.629 1.00 45.50 65 SER A C 1
ATOM 485 O O . SER A 1 65 ? -20.175 -3.185 -11.376 1.00 45.50 65 SER A O 1
ATOM 487 N N . CYS A 1 66 ? -21.349 -4.553 -10.047 1.00 35.69 66 CYS A N 1
ATOM 488 C CA . CYS A 1 66 ? -20.497 -5.722 -10.306 1.00 35.69 66 CYS A CA 1
ATOM 489 C C . CYS A 1 66 ? -20.680 -6.307 -11.718 1.00 35.69 66 CYS A C 1
ATOM 491 O O . CYS A 1 66 ? -19.718 -6.804 -12.299 1.00 35.69 66 CYS A O 1
ATOM 493 N N . LEU A 1 67 ? -21.888 -6.237 -12.290 1.00 36.97 67 LEU A N 1
ATOM 494 C CA . LEU A 1 67 ? -22.182 -6.804 -13.613 1.00 36.97 67 LEU A CA 1
ATOM 495 C C . LEU A 1 67 ? -21.688 -5.936 -14.781 1.00 36.97 67 LEU A C 1
ATOM 497 O O . LEU A 1 67 ? -21.286 -6.480 -15.806 1.00 36.97 67 LEU A O 1
ATOM 501 N N . LEU A 1 68 ? -21.649 -4.607 -14.629 1.00 36.16 68 LEU A N 1
ATOM 502 C CA . LEU A 1 68 ? -21.190 -3.703 -15.696 1.00 36.16 68 LEU A CA 1
ATOM 503 C C . LEU A 1 68 ? -19.673 -3.799 -15.974 1.00 36.16 68 LEU A C 1
ATOM 505 O O . LEU A 1 68 ? -19.210 -3.403 -17.041 1.00 36.16 68 LEU A O 1
ATOM 509 N N . VAL A 1 69 ? -18.892 -4.332 -15.028 1.00 44.31 69 VAL A N 1
ATOM 510 C CA . VAL A 1 69 ? -17.422 -4.438 -15.119 1.00 44.31 69 VAL A CA 1
ATOM 511 C C . VAL A 1 69 ? -16.961 -5.641 -15.961 1.00 44.31 69 VAL A C 1
ATOM 513 O O . VAL A 1 69 ? -15.841 -5.644 -16.461 1.00 44.31 69 VAL A O 1
ATOM 516 N N . LEU A 1 70 ? -17.826 -6.636 -16.184 1.00 42.47 70 LEU A N 1
ATOM 517 C CA . LEU A 1 70 ? -17.503 -7.885 -16.894 1.00 42.47 70 LEU A CA 1
ATOM 518 C C . LEU A 1 70 ? -17.576 -7.783 -18.436 1.00 42.47 70 LEU A C 1
ATOM 520 O O . LEU A 1 70 ? -17.419 -8.787 -19.127 1.00 42.47 70 LEU A O 1
ATOM 524 N N . GLY A 1 71 ? -17.848 -6.593 -18.984 1.00 38.75 71 GLY A N 1
ATOM 525 C CA . GLY A 1 71 ? -18.375 -6.416 -20.344 1.00 38.75 71 GLY A CA 1
ATOM 526 C C . GLY A 1 71 ? -17.453 -5.829 -21.421 1.00 38.75 71 GLY A C 1
ATOM 527 O O . GLY A 1 71 ? -17.983 -5.359 -22.423 1.00 38.75 71 GLY A O 1
ATOM 528 N N . LEU A 1 72 ? -16.120 -5.806 -21.267 1.00 44.16 72 LEU A N 1
ATOM 529 C CA . LEU A 1 72 ? -15.208 -5.303 -22.315 1.00 44.16 72 LEU A CA 1
ATOM 530 C C . LEU A 1 72 ? -13.951 -6.171 -22.473 1.00 44.16 72 LEU A C 1
ATOM 532 O O . LEU A 1 72 ? -13.063 -6.165 -21.624 1.00 44.16 72 LEU A O 1
ATOM 536 N N . GLY A 1 73 ? -13.862 -6.888 -23.596 1.00 41.22 73 GLY A N 1
ATOM 537 C CA . GLY A 1 73 ? -12.714 -7.725 -23.948 1.00 41.22 73 GLY A CA 1
ATOM 538 C C . GLY A 1 73 ? -11.879 -7.176 -25.111 1.00 41.22 73 GLY A C 1
ATOM 539 O O . GLY A 1 73 ? -12.410 -6.594 -26.052 1.00 41.22 73 GLY A O 1
ATOM 540 N N . GLY A 1 74 ? -10.573 -7.463 -25.072 1.00 45.81 74 GLY A N 1
ATOM 541 C CA . GLY A 1 74 ? -9.727 -7.601 -26.264 1.00 45.81 74 GLY A CA 1
ATOM 542 C C . GLY A 1 74 ? -9.172 -6.323 -26.905 1.00 45.81 74 GLY A C 1
ATOM 543 O O . GLY A 1 74 ? -9.650 -5.905 -27.956 1.00 45.81 74 GLY A O 1
ATOM 544 N N . GLN A 1 75 ? -8.059 -5.801 -26.374 1.00 34.22 75 GLN A N 1
ATOM 545 C CA . GLN A 1 75 ? -7.079 -5.000 -27.130 1.00 34.22 75 GLN A CA 1
ATOM 546 C C . GLN A 1 75 ? -5.635 -5.370 -26.734 1.00 34.22 75 GLN A C 1
ATOM 548 O O . GLN A 1 75 ? -5.401 -6.036 -25.726 1.00 34.22 75 GLN A O 1
ATOM 553 N N . ARG A 1 76 ? -4.679 -5.021 -27.605 1.00 32.72 76 ARG A N 1
ATOM 554 C CA . ARG A 1 76 ? -3.340 -5.635 -27.689 1.00 32.72 76 ARG A CA 1
ATOM 555 C C . ARG A 1 76 ? -2.389 -5.250 -26.548 1.00 32.72 76 ARG A C 1
ATOM 557 O O . ARG A 1 76 ? -2.397 -4.129 -26.056 1.00 32.72 76 ARG A O 1
ATOM 564 N N . LEU A 1 77 ? -1.497 -6.182 -26.208 1.00 31.88 77 LEU A N 1
ATOM 565 C CA . LEU A 1 77 ? -0.443 -6.014 -25.208 1.00 31.88 77 LEU A CA 1
ATOM 566 C C . LEU A 1 77 ? 0.651 -5.047 -25.693 1.00 31.88 77 LEU A C 1
ATOM 568 O O . LEU A 1 77 ? 1.491 -5.411 -26.513 1.00 31.88 77 LEU A O 1
ATOM 572 N N . ALA A 1 78 ? 0.676 -3.840 -25.131 1.00 30.45 78 ALA A N 1
ATOM 573 C CA . ALA A 1 78 ? 1.853 -2.977 -25.095 1.00 30.45 78 ALA A CA 1
ATOM 574 C C . ALA A 1 78 ? 2.277 -2.829 -23.626 1.00 30.45 78 ALA A C 1
ATOM 576 O O . ALA A 1 78 ? 1.650 -2.099 -22.863 1.00 30.45 78 ALA A O 1
ATOM 577 N N . ALA A 1 79 ? 3.295 -3.581 -23.206 1.00 31.11 79 ALA A N 1
ATOM 578 C CA . ALA A 1 79 ? 3.724 -3.615 -21.812 1.00 31.11 79 ALA A CA 1
ATOM 579 C C . ALA A 1 79 ? 4.749 -2.510 -21.514 1.00 31.11 79 ALA A C 1
ATOM 581 O O . ALA A 1 79 ? 5.847 -2.503 -22.068 1.00 31.11 79 ALA A O 1
ATOM 582 N N . GLN A 1 80 ? 4.425 -1.614 -20.581 1.00 38.50 80 GLN A N 1
ATOM 583 C CA . GLN A 1 80 ? 5.422 -0.807 -19.878 1.00 38.50 80 GLN A CA 1
ATOM 584 C C . GLN A 1 80 ? 5.001 -0.682 -18.410 1.00 38.50 80 GLN A C 1
ATOM 586 O O . GLN A 1 80 ? 4.057 0.028 -18.069 1.00 38.50 80 GLN A O 1
ATOM 591 N N . GLN A 1 81 ? 5.652 -1.459 -17.545 1.00 52.06 81 GLN A N 1
ATOM 592 C CA . GLN A 1 81 ? 5.146 -1.746 -16.207 1.00 52.06 81 GLN A CA 1
ATOM 593 C C . GLN A 1 81 ? 5.662 -0.733 -15.178 1.00 52.06 81 GLN A C 1
ATOM 595 O O . GLN A 1 81 ? 6.857 -0.643 -14.910 1.00 52.06 81 GLN A O 1
ATOM 600 N N . TYR A 1 82 ? 4.741 0.004 -14.552 1.00 57.38 82 TYR A N 1
ATOM 601 C CA . TYR A 1 82 ? 4.991 0.552 -13.219 1.00 57.38 82 TYR A CA 1
ATOM 602 C C . TYR A 1 82 ? 5.015 -0.637 -12.238 1.00 57.38 82 TYR A C 1
ATOM 604 O O . TYR A 1 82 ? 4.040 -1.404 -12.253 1.00 57.38 82 TYR A O 1
ATOM 612 N N . PRO A 1 83 ? 6.089 -0.839 -11.448 1.00 56.25 83 PRO A N 1
ATOM 613 C CA . PRO A 1 83 ? 6.230 -1.998 -10.574 1.00 56.25 83 PRO A CA 1
ATOM 614 C C . PRO A 1 83 ? 5.084 -2.027 -9.564 1.00 56.25 83 PRO A C 1
ATOM 616 O O . PRO A 1 83 ? 4.745 -1.014 -8.952 1.00 56.25 83 PRO A O 1
ATOM 619 N N . LEU A 1 84 ? 4.459 -3.196 -9.446 1.00 62.34 84 LEU A N 1
ATOM 620 C CA . LEU A 1 84 ? 3.311 -3.436 -8.583 1.00 62.34 84 LEU A CA 1
ATOM 621 C C . LEU A 1 84 ? 3.787 -4.251 -7.380 1.00 62.34 84 LEU A C 1
ATOM 623 O O . LEU A 1 84 ? 4.086 -5.437 -7.510 1.00 62.34 84 LEU A O 1
ATOM 627 N N . PHE A 1 85 ? 3.881 -3.590 -6.230 1.00 74.44 85 PHE A N 1
ATOM 628 C CA . PHE A 1 85 ? 4.083 -4.248 -4.940 1.00 74.44 85 PHE A CA 1
ATOM 629 C C . PHE A 1 85 ? 2.790 -4.924 -4.494 1.00 74.44 85 PHE A C 1
ATOM 631 O O . PHE A 1 85 ? 1.700 -4.417 -4.756 1.00 74.44 85 PHE A O 1
ATOM 638 N N . SER A 1 86 ? 2.919 -6.054 -3.806 1.00 76.56 86 SER A N 1
ATOM 639 C CA . SER A 1 86 ? 1.772 -6.835 -3.331 1.00 76.56 86 SER A CA 1
ATOM 640 C C . SER A 1 86 ? 1.299 -6.393 -1.949 1.00 76.56 86 SER A C 1
ATOM 642 O O . SER A 1 86 ? 0.106 -6.437 -1.660 1.00 76.56 86 SER A O 1
ATOM 644 N N . ASN A 1 87 ? 2.191 -5.839 -1.128 1.00 76.62 87 ASN A N 1
ATOM 645 C CA . ASN A 1 87 ? 1.841 -5.106 0.083 1.00 76.62 87 ASN A CA 1
ATOM 646 C C . ASN A 1 87 ? 1.506 -3.637 -0.232 1.00 76.62 87 ASN A C 1
ATOM 648 O O . ASN A 1 87 ? 2.103 -2.705 0.312 1.00 76.62 87 ASN A O 1
ATOM 652 N N . TYR A 1 88 ? 0.502 -3.384 -1.080 1.00 76.62 88 TYR A N 1
ATOM 653 C CA . TYR A 1 88 ? 0.065 -2.004 -1.340 1.00 76.62 88 TYR A CA 1
ATOM 654 C C . TYR A 1 88 ? -0.449 -1.286 -0.078 1.00 76.62 88 TYR A C 1
ATOM 656 O O . TYR A 1 88 ? -0.511 -0.062 -0.062 1.00 76.62 88 TYR A O 1
ATOM 664 N N . TRP A 1 89 ? -0.774 -2.014 0.997 1.00 76.25 89 TRP A N 1
ATOM 665 C CA . TRP A 1 89 ? -1.128 -1.444 2.299 1.00 76.25 89 TRP A CA 1
ATOM 666 C C . TRP A 1 89 ? 0.021 -0.688 2.971 1.00 76.25 89 TRP A C 1
ATOM 668 O O . TRP A 1 89 ? -0.190 0.412 3.478 1.00 76.25 89 TRP A O 1
ATOM 678 N N . THR A 1 90 ? 1.232 -1.251 2.976 1.00 77.31 90 THR A N 1
ATOM 679 C CA . THR A 1 90 ? 2.429 -0.584 3.519 1.00 77.31 90 THR A CA 1
ATOM 680 C C . THR A 1 90 ? 2.995 0.435 2.530 1.00 77.31 90 THR A C 1
ATOM 682 O O . THR A 1 90 ? 3.603 1.417 2.947 1.00 77.31 90 THR A O 1
ATOM 685 N N . GLN A 1 91 ? 2.734 0.242 1.231 1.00 80.56 91 GLN A N 1
ATOM 686 C CA . GLN A 1 91 ? 3.231 1.068 0.126 1.00 80.56 91 GLN A CA 1
ATOM 687 C C . GLN A 1 91 ? 2.187 2.038 -0.468 1.00 80.56 91 GLN A C 1
ATOM 689 O O . GLN A 1 91 ? 2.367 2.535 -1.580 1.00 80.56 91 GLN A O 1
ATOM 694 N N . ALA A 1 92 ? 1.088 2.328 0.239 1.00 83.56 92 ALA A N 1
ATOM 695 C CA . ALA A 1 92 ? -0.093 3.003 -0.325 1.00 83.56 92 ALA A CA 1
ATOM 696 C C . ALA A 1 92 ? 0.210 4.358 -0.999 1.00 83.56 92 ALA A C 1
ATOM 698 O O . ALA A 1 92 ? -0.385 4.702 -2.022 1.00 83.56 92 ALA A O 1
ATOM 699 N N . TYR A 1 93 ? 1.193 5.091 -0.471 1.00 82.44 93 TYR A N 1
ATOM 700 C CA . TYR A 1 93 ? 1.681 6.369 -0.996 1.00 82.44 93 TYR A CA 1
ATOM 701 C C . TYR A 1 93 ? 2.349 6.266 -2.382 1.00 82.44 93 TYR A C 1
ATOM 703 O O . TYR A 1 93 ? 2.322 7.234 -3.139 1.00 82.44 93 TYR A O 1
ATOM 711 N N . GLY A 1 94 ? 2.902 5.101 -2.746 1.00 80.06 94 GLY A N 1
ATOM 712 C CA . GLY A 1 94 ? 3.443 4.833 -4.085 1.00 80.06 94 GLY A CA 1
ATOM 713 C C . GLY A 1 94 ? 2.360 4.649 -5.154 1.00 80.06 94 GLY A C 1
ATOM 714 O O . GLY A 1 94 ? 2.619 4.853 -6.337 1.00 80.06 94 GLY A O 1
ATOM 715 N N . PHE A 1 95 ? 1.133 4.312 -4.745 1.00 82.56 95 PHE A N 1
ATOM 716 C CA . PHE A 1 95 ? -0.025 4.202 -5.636 1.00 82.56 95 PHE A CA 1
ATOM 717 C C . PHE A 1 95 ? -0.846 5.487 -5.654 1.00 82.56 95 PHE A C 1
ATOM 719 O O . PHE A 1 95 ? -1.256 5.947 -6.720 1.00 82.56 95 PHE A O 1
ATOM 726 N N . ASN A 1 96 ? -1.087 6.081 -4.484 1.00 93.25 96 ASN A N 1
ATOM 727 C CA . ASN A 1 96 ? -1.878 7.293 -4.333 1.00 93.25 96 ASN A CA 1
ATOM 728 C C . ASN A 1 96 ? -1.204 8.262 -3.342 1.00 93.25 96 ASN A C 1
ATOM 730 O O . ASN A 1 96 ? -1.258 8.030 -2.130 1.00 93.25 96 ASN A O 1
ATOM 734 N N . PRO A 1 97 ? -0.632 9.390 -3.813 1.00 94.81 97 PRO A N 1
ATOM 735 C CA . PRO A 1 97 ? 0.058 10.334 -2.938 1.00 94.81 97 PRO A CA 1
ATOM 736 C C . PRO A 1 97 ? -0.861 10.997 -1.903 1.00 94.81 97 PRO A C 1
ATOM 738 O O . PRO A 1 97 ? -0.356 11.498 -0.903 1.00 94.81 97 PRO A O 1
ATOM 741 N N . ALA A 1 98 ? -2.192 10.961 -2.066 1.00 95.31 98 ALA A N 1
ATOM 742 C CA . ALA A 1 98 ? -3.142 11.458 -1.063 1.00 95.31 98 ALA A CA 1
ATOM 743 C C . ALA A 1 98 ? -3.195 10.615 0.230 1.00 95.31 98 ALA A C 1
ATOM 745 O O . ALA A 1 98 ? -3.821 11.038 1.201 1.00 95.31 98 ALA A O 1
ATOM 746 N N . ILE A 1 99 ? -2.544 9.444 0.251 1.00 91.25 99 ILE A N 1
ATOM 747 C CA . ILE A 1 99 ? -2.446 8.536 1.409 1.00 91.25 99 ILE A CA 1
ATOM 748 C C . ILE A 1 99 ? -1.097 8.720 2.147 1.00 91.25 99 ILE A C 1
ATOM 750 O O . ILE A 1 99 ? -0.752 7.942 3.029 1.00 91.25 99 ILE A O 1
ATOM 754 N N . THR A 1 100 ? -0.311 9.753 1.820 1.00 90.88 100 THR A N 1
ATOM 755 C CA . THR A 1 100 ? 0.953 10.048 2.527 1.00 90.88 100 THR A CA 1
ATOM 756 C C . THR A 1 100 ? 0.684 10.442 3.985 1.00 90.88 100 THR A C 1
ATOM 758 O O . THR A 1 100 ? -0.110 11.345 4.244 1.00 90.88 100 THR A O 1
ATOM 761 N N . ALA A 1 101 ? 1.359 9.772 4.923 1.00 79.88 101 ALA A N 1
ATOM 762 C CA . ALA A 1 101 ? 1.304 9.975 6.377 1.00 79.88 101 ALA A CA 1
ATOM 763 C C . ALA A 1 101 ? -0.118 10.197 6.960 1.00 79.88 101 ALA A C 1
ATOM 765 O O . ALA A 1 101 ? -0.446 11.288 7.436 1.00 79.88 101 ALA A O 1
ATOM 766 N N . PRO A 1 102 ? -0.983 9.163 6.975 1.00 67.38 102 PRO A N 1
ATOM 767 C CA . PRO A 1 102 ? -2.343 9.280 7.504 1.00 67.38 102 PRO A CA 1
ATOM 768 C C . PRO A 1 102 ? -2.406 9.254 9.046 1.00 67.38 102 PRO A C 1
ATOM 770 O O . PRO A 1 102 ? -3.438 9.624 9.609 1.00 67.38 102 PRO A O 1
ATOM 773 N N . GLY A 1 103 ? -1.337 8.815 9.723 1.00 73.69 103 GLY A N 1
ATOM 774 C CA . GLY A 1 103 ? -1.214 8.728 11.187 1.00 73.69 103 GLY A CA 1
ATOM 775 C C . GLY A 1 103 ? -0.430 9.886 11.816 1.00 73.69 103 GLY A C 1
ATOM 776 O O . GLY A 1 103 ? -0.032 10.821 11.128 1.00 73.69 103 GLY A O 1
ATOM 777 N N . GLU A 1 104 ? -0.267 9.862 13.141 1.00 74.12 104 GLU A N 1
ATOM 778 C CA . GLU A 1 104 ? 0.733 10.661 13.882 1.00 74.12 104 GLU A CA 1
ATOM 779 C C . GLU A 1 104 ? 2.169 10.189 13.550 1.00 74.12 104 GLU A C 1
ATOM 781 O O . GLU A 1 104 ? 2.363 9.068 13.074 1.00 74.12 104 GLU A O 1
ATOM 786 N N . GLY A 1 105 ? 3.171 11.024 13.844 1.00 83.81 105 GLY A N 1
ATOM 787 C CA . GLY A 1 105 ? 4.590 10.646 13.829 1.00 83.81 105 GLY A CA 1
ATOM 788 C C . GLY A 1 105 ? 5.264 10.484 12.464 1.00 83.81 105 GLY A C 1
ATOM 789 O O . GLY A 1 105 ? 4.750 10.902 11.424 1.00 83.81 105 GLY A O 1
ATOM 790 N N . VAL A 1 106 ? 6.457 9.881 12.498 1.00 90.62 106 VAL A N 1
ATOM 791 C CA . VAL A 1 106 ? 7.309 9.552 11.347 1.00 90.62 106 VAL A CA 1
ATOM 792 C C . VAL A 1 106 ? 7.254 8.047 11.091 1.00 90.62 106 VAL A C 1
ATOM 794 O O . VAL A 1 106 ? 7.476 7.240 11.992 1.00 90.62 106 VAL A O 1
ATOM 797 N N . VAL A 1 107 ? 7.007 7.654 9.846 1.00 91.88 107 VAL A N 1
ATOM 798 C CA . VAL A 1 107 ? 7.028 6.262 9.390 1.00 91.88 107 VAL A CA 1
ATOM 799 C C . VAL A 1 107 ? 8.118 6.111 8.338 1.00 91.88 107 VAL A C 1
ATOM 801 O O . VAL A 1 107 ? 8.075 6.758 7.291 1.00 91.88 107 VAL A O 1
ATOM 804 N N . VAL A 1 108 ? 9.079 5.235 8.612 1.00 93.94 108 VAL A N 1
ATOM 805 C CA . VAL A 1 108 ? 10.084 4.764 7.658 1.00 93.94 108 VAL A CA 1
ATOM 806 C C . VAL A 1 108 ? 9.650 3.385 7.173 1.00 93.94 108 VAL A C 1
ATOM 808 O O . VAL A 1 108 ? 9.289 2.531 7.978 1.00 93.94 108 VAL A O 1
ATOM 811 N N . ASN A 1 109 ? 9.672 3.148 5.867 1.00 92.56 109 ASN A N 1
ATOM 812 C CA . ASN A 1 109 ? 9.345 1.850 5.283 1.00 92.56 109 ASN A CA 1
ATOM 813 C C . ASN A 1 109 ? 10.419 1.464 4.264 1.00 92.56 109 ASN A C 1
ATOM 815 O O . ASN A 1 109 ? 10.868 2.307 3.493 1.00 92.56 109 ASN A O 1
ATOM 819 N N . ALA A 1 110 ? 10.839 0.204 4.264 1.00 94.62 110 ALA A N 1
ATOM 820 C CA . ALA A 1 110 ? 11.776 -0.346 3.295 1.00 94.62 110 ALA A CA 1
ATOM 821 C C . ALA A 1 110 ? 11.254 -1.690 2.790 1.00 94.62 110 ALA A C 1
ATOM 823 O O . ALA A 1 110 ? 10.815 -2.511 3.591 1.00 94.62 110 ALA A O 1
ATOM 824 N N . GLN A 1 111 ? 11.299 -1.924 1.479 1.00 93.62 111 GLN A N 1
ATOM 825 C CA . GLN A 1 111 ? 10.834 -3.168 0.868 1.00 93.62 111 GLN A CA 1
ATOM 826 C C . GLN A 1 111 ? 11.807 -3.672 -0.194 1.00 93.62 111 GLN A C 1
ATOM 828 O O . GLN A 1 111 ? 12.407 -2.898 -0.946 1.00 93.62 111 GLN A O 1
ATOM 833 N N . TYR A 1 112 ? 11.924 -4.993 -0.260 1.00 95.25 112 TYR A N 1
ATOM 834 C CA . TYR A 1 112 ? 12.654 -5.738 -1.273 1.00 95.25 112 TYR A CA 1
ATOM 835 C C . TYR A 1 112 ? 11.693 -6.722 -1.937 1.00 95.25 112 TYR A C 1
ATOM 837 O O . TYR A 1 112 ? 11.045 -7.512 -1.253 1.00 95.25 112 TYR A O 1
ATOM 845 N N . ARG A 1 113 ? 11.626 -6.696 -3.266 1.00 94.00 113 ARG A N 1
ATOM 846 C CA . ARG A 1 113 ? 10.802 -7.584 -4.084 1.00 94.00 113 ARG A CA 1
ATOM 847 C C . ARG A 1 113 ? 11.679 -8.276 -5.122 1.00 94.00 113 ARG A C 1
ATOM 849 O O . ARG A 1 113 ? 12.389 -7.602 -5.864 1.00 94.00 113 ARG A O 1
ATOM 856 N N . HIS A 1 114 ? 11.600 -9.601 -5.189 1.00 94.19 114 HIS A N 1
ATOM 857 C CA . HIS A 1 114 ? 12.191 -10.424 -6.243 1.00 94.19 114 HIS A CA 1
ATOM 858 C C . HIS A 1 114 ? 11.052 -11.136 -6.973 1.00 94.19 114 HIS A C 1
ATOM 860 O O . HIS A 1 114 ? 10.381 -12.011 -6.420 1.00 94.19 114 HIS A O 1
ATOM 866 N N . GLN A 1 115 ? 10.784 -10.688 -8.193 1.00 90.81 115 GLN A N 1
ATOM 867 C CA . GLN A 1 115 ? 9.649 -11.106 -8.996 1.00 90.81 115 GLN A CA 1
ATOM 868 C C . GLN A 1 115 ? 10.035 -12.230 -9.954 1.00 90.81 115 GLN A C 1
ATOM 870 O O . GLN A 1 115 ? 11.106 -12.196 -10.539 1.00 90.81 115 GLN A O 1
ATOM 875 N N . TRP A 1 116 ? 9.140 -13.204 -10.121 1.00 90.12 116 TRP A N 1
ATOM 876 C CA . TRP A 1 116 ? 9.282 -14.344 -11.035 1.00 90.12 116 TRP A CA 1
ATOM 877 C C . TRP A 1 116 ? 10.594 -15.137 -10.891 1.00 90.12 116 TRP A C 1
ATOM 879 O O . TRP A 1 116 ? 11.292 -15.401 -11.871 1.00 90.12 116 TRP A O 1
ATOM 889 N N . VAL A 1 117 ? 10.894 -15.571 -9.666 1.00 90.81 117 VAL A N 1
ATOM 890 C CA . VAL A 1 117 ? 12.058 -16.416 -9.351 1.00 90.81 117 VAL A CA 1
ATOM 891 C C . VAL A 1 117 ? 12.088 -17.651 -10.257 1.00 90.81 117 VAL A C 1
ATOM 893 O O . VAL A 1 117 ? 11.060 -18.297 -10.453 1.00 90.81 117 VAL A O 1
ATOM 896 N N . GLY A 1 118 ? 13.259 -17.977 -10.805 1.00 86.69 118 GLY A N 1
ATOM 897 C CA . GLY A 1 118 ? 13.449 -19.042 -11.801 1.00 86.69 118 GLY A CA 1
ATOM 898 C C . GLY A 1 118 ? 13.668 -18.524 -13.227 1.00 86.69 118 GLY A C 1
ATOM 899 O O . GLY A 1 118 ? 14.273 -19.226 -14.032 1.00 86.69 118 GLY A O 1
ATOM 900 N N . ILE A 1 119 ? 13.267 -17.283 -13.521 1.00 88.06 119 ILE A N 1
ATOM 901 C CA . ILE A 1 119 ? 13.597 -16.604 -14.781 1.00 88.06 119 ILE A CA 1
ATOM 902 C C . ILE A 1 119 ? 14.975 -15.922 -14.651 1.00 88.06 119 ILE A C 1
ATOM 904 O O . ILE A 1 119 ? 15.307 -15.360 -13.606 1.00 88.06 119 ILE A O 1
ATOM 908 N N . GLU A 1 120 ? 15.792 -15.963 -15.704 1.00 86.69 120 GLU A N 1
ATOM 909 C CA . GLU A 1 120 ? 17.061 -15.225 -15.760 1.00 86.69 120 GLU A CA 1
ATOM 910 C C . GLU A 1 120 ? 16.813 -13.708 -15.872 1.00 86.69 120 GLU A C 1
ATOM 912 O O . GLU A 1 120 ? 15.887 -13.266 -16.552 1.00 86.69 120 GLU A O 1
ATOM 917 N N . ASP A 1 121 ? 17.613 -12.902 -15.165 1.00 86.31 121 ASP A N 1
ATOM 918 C CA . ASP A 1 121 ? 17.440 -11.444 -15.034 1.00 86.31 121 ASP A CA 1
ATOM 919 C C . ASP A 1 121 ? 16.026 -10.982 -14.611 1.00 86.31 121 ASP A C 1
ATOM 921 O O . ASP A 1 121 ? 15.577 -9.876 -14.951 1.00 86.31 121 ASP A O 1
ATOM 925 N N . ALA A 1 122 ? 15.326 -11.818 -13.837 1.00 88.38 122 ALA A N 1
ATOM 926 C CA . ALA A 1 122 ? 13.987 -11.524 -13.344 1.00 88.38 122 ALA A CA 1
ATOM 927 C C . ALA A 1 122 ? 13.937 -10.243 -12.480 1.00 88.38 122 ALA A C 1
ATOM 929 O O . ALA A 1 122 ? 14.952 -9.854 -11.886 1.00 88.38 122 ALA A O 1
ATOM 930 N N . PRO A 1 123 ? 12.785 -9.543 -12.406 1.00 90.88 123 PRO A N 1
ATOM 931 C CA . PRO A 1 123 ? 12.772 -8.202 -11.842 1.00 90.88 123 PRO A CA 1
ATOM 932 C C . PRO A 1 123 ? 13.081 -8.160 -10.341 1.00 90.88 123 PRO A C 1
ATOM 934 O O . PRO A 1 123 ? 12.498 -8.897 -9.544 1.00 90.88 123 PRO A O 1
ATOM 937 N N . ILE A 1 124 ? 13.963 -7.243 -9.945 1.00 92.62 124 ILE A N 1
ATOM 938 C CA . ILE A 1 124 ? 14.304 -6.965 -8.549 1.00 92.62 124 ILE A CA 1
ATOM 939 C C . ILE A 1 124 ? 14.045 -5.487 -8.272 1.00 92.62 124 ILE A C 1
ATOM 941 O O . ILE A 1 124 ? 14.714 -4.611 -8.826 1.00 92.62 124 ILE A O 1
ATOM 945 N N . THR A 1 125 ? 13.114 -5.215 -7.361 1.00 92.75 125 THR A N 1
ATOM 946 C CA . THR A 1 125 ? 12.740 -3.859 -6.953 1.00 92.75 125 THR A CA 1
ATOM 947 C C . THR A 1 125 ? 13.064 -3.648 -5.477 1.00 92.75 125 THR A C 1
ATOM 949 O O . THR A 1 125 ? 12.755 -4.473 -4.619 1.00 92.75 125 THR A O 1
ATOM 952 N N . LYS A 1 126 ? 13.688 -2.515 -5.171 1.00 94.38 126 LYS A N 1
ATOM 953 C CA . LYS A 1 126 ? 14.012 -2.035 -3.828 1.00 94.38 126 LYS A CA 1
ATOM 954 C C . LYS A 1 126 ? 13.394 -0.658 -3.660 1.00 94.38 126 LYS A C 1
ATOM 956 O O . LYS A 1 126 ? 13.548 0.185 -4.544 1.00 94.38 126 LYS A O 1
ATOM 961 N N . ILE A 1 127 ? 12.735 -0.411 -2.539 1.00 93.00 127 ILE A N 1
ATOM 962 C CA . ILE A 1 127 ? 12.184 0.903 -2.204 1.00 93.00 127 ILE A CA 1
ATOM 963 C C . ILE A 1 127 ? 12.433 1.206 -0.732 1.00 93.00 127 ILE A C 1
ATOM 965 O O . ILE A 1 127 ? 12.354 0.317 0.110 1.00 93.00 127 ILE A O 1
ATOM 969 N N . ALA A 1 128 ? 12.769 2.455 -0.431 1.00 94.44 128 ALA A N 1
ATOM 970 C CA . ALA A 1 128 ? 12.902 2.967 0.923 1.00 94.44 128 ALA A CA 1
ATOM 971 C C . ALA A 1 128 ? 12.250 4.347 0.988 1.00 94.44 128 ALA A C 1
ATOM 973 O O . ALA A 1 128 ? 12.484 5.186 0.118 1.00 94.44 128 ALA A O 1
ATOM 974 N N . ALA A 1 129 ? 11.431 4.584 2.002 1.00 94.38 129 ALA A N 1
ATOM 975 C CA . ALA A 1 129 ? 10.637 5.788 2.145 1.00 94.38 129 ALA A CA 1
ATOM 976 C C . ALA A 1 129 ? 10.629 6.298 3.577 1.00 94.38 129 ALA A C 1
ATOM 978 O O . ALA A 1 129 ? 10.750 5.531 4.531 1.00 94.38 129 ALA A O 1
ATOM 979 N N . VAL A 1 130 ? 10.401 7.599 3.704 1.00 95.00 130 VAL A N 1
ATOM 980 C CA . VAL A 1 130 ? 10.102 8.272 4.963 1.00 95.00 130 VAL A CA 1
ATOM 981 C C . VAL A 1 130 ? 8.911 9.194 4.747 1.00 95.00 130 VAL A C 1
ATOM 983 O O . VAL A 1 130 ? 8.834 9.907 3.746 1.00 95.00 130 VAL A O 1
ATOM 986 N N . GLN A 1 131 ? 7.963 9.175 5.673 1.00 94.19 131 GLN A N 1
ATOM 987 C CA . GLN A 1 131 ? 6.793 10.046 5.656 1.00 94.19 131 GLN A CA 1
ATOM 988 C C . GLN A 1 131 ? 6.442 10.482 7.077 1.00 94.19 131 GLN A C 1
ATOM 990 O O . GLN A 1 131 ? 6.618 9.717 8.020 1.00 94.19 131 GLN A O 1
ATOM 995 N N . ALA A 1 132 ? 5.947 11.702 7.238 1.00 92.56 132 ALA A N 1
ATOM 996 C CA . ALA A 1 132 ? 5.551 12.268 8.518 1.00 92.56 132 ALA A CA 1
ATOM 997 C C . ALA A 1 132 ? 4.360 13.210 8.344 1.00 92.56 132 ALA A C 1
ATOM 999 O O . ALA A 1 132 ? 4.217 13.853 7.300 1.00 92.56 132 ALA A O 1
ATOM 1000 N N . ARG A 1 133 ? 3.507 13.323 9.365 1.00 88.75 133 ARG A N 1
ATOM 1001 C CA . ARG A 1 133 ? 2.412 14.300 9.356 1.00 88.75 133 ARG A CA 1
ATOM 1002 C C . ARG A 1 133 ? 2.774 15.546 10.154 1.00 88.75 133 ARG A C 1
ATOM 1004 O O . ARG A 1 133 ? 3.156 15.464 11.313 1.00 88.75 133 ARG A O 1
ATOM 1011 N N . VAL A 1 134 ? 2.571 16.706 9.537 1.00 88.62 134 VAL A N 1
ATOM 1012 C CA . VAL A 1 134 ? 2.735 18.033 10.134 1.00 88.62 134 VAL A CA 1
ATOM 1013 C C . VAL A 1 134 ? 1.401 18.772 10.018 1.00 88.62 134 VAL A C 1
ATOM 1015 O O . VAL A 1 134 ? 1.023 19.285 8.961 1.00 88.62 134 VAL A O 1
ATOM 1018 N N . GLY A 1 135 ? 0.627 18.776 11.107 1.00 86.50 135 GLY A N 1
ATOM 1019 C CA . GLY A 1 135 ? -0.724 19.342 11.132 1.00 86.50 135 GLY A CA 1
ATOM 1020 C C . GLY A 1 135 ? -1.666 18.648 10.136 1.00 86.50 135 GLY A C 1
ATOM 1021 O O . GLY A 1 135 ? -1.978 17.466 10.288 1.00 86.50 135 GLY A O 1
ATOM 1022 N N . ARG A 1 136 ? -2.123 19.392 9.116 1.00 88.62 136 ARG A N 1
ATOM 1023 C CA . ARG A 1 136 ? -2.970 18.881 8.014 1.00 88.62 136 ARG A CA 1
ATOM 1024 C C . ARG A 1 136 ? -2.185 18.326 6.821 1.00 88.62 136 ARG A C 1
ATOM 1026 O O . ARG A 1 136 ? -2.809 17.806 5.899 1.00 88.62 136 ARG A O 1
ATOM 1033 N N . PHE A 1 137 ? -0.859 18.446 6.811 1.00 93.12 137 PHE A N 1
ATOM 1034 C CA . PHE A 1 137 ? -0.025 17.999 5.699 1.00 93.12 137 PHE A CA 1
ATOM 1035 C C . PHE A 1 137 ? 0.654 16.670 6.026 1.00 93.12 137 PHE A C 1
ATOM 1037 O O . PHE A 1 137 ? 1.392 16.576 7.002 1.00 93.12 137 PHE A O 1
ATOM 1044 N N . GLY A 1 138 ? 0.431 15.652 5.201 1.00 94.31 138 GLY A N 1
ATOM 1045 C CA . GLY A 1 138 ? 1.292 14.476 5.139 1.00 94.31 138 GLY A CA 1
ATOM 1046 C C . GLY A 1 138 ? 2.426 14.752 4.160 1.00 94.31 138 GLY A C 1
ATOM 1047 O O . GLY A 1 138 ? 2.171 14.984 2.982 1.00 94.31 138 GLY A O 1
ATOM 1048 N N . LEU A 1 139 ? 3.665 14.765 4.637 1.00 96.19 139 LEU A N 1
ATOM 1049 C CA . LEU A 1 139 ? 4.858 15.010 3.828 1.00 96.19 139 LEU A CA 1
ATOM 1050 C C . LEU A 1 139 ? 5.721 13.754 3.803 1.00 96.19 139 LEU A C 1
ATOM 1052 O O . LEU A 1 139 ? 5.719 12.974 4.752 1.00 96.19 139 LEU A O 1
ATOM 1056 N N . GLY A 1 140 ? 6.491 13.557 2.742 1.00 95.56 140 GLY A N 1
ATOM 1057 C CA . GLY A 1 140 ? 7.435 12.451 2.699 1.00 95.56 140 GLY A CA 1
ATOM 1058 C C . GLY A 1 140 ? 8.202 12.359 1.397 1.00 95.56 140 GLY A C 1
ATOM 1059 O O . GLY A 1 140 ? 8.175 13.259 0.558 1.00 95.56 140 GLY A O 1
ATOM 1060 N N . GLY A 1 141 ? 8.861 11.228 1.217 1.00 95.44 141 GLY A N 1
ATOM 1061 C CA . GLY A 1 141 ? 9.476 10.854 -0.038 1.00 95.44 141 GLY A CA 1
ATOM 1062 C C . GLY A 1 141 ? 9.989 9.425 -0.012 1.00 95.44 141 GLY A C 1
ATOM 1063 O O . GLY A 1 141 ? 10.105 8.807 1.047 1.00 95.44 141 GLY A O 1
ATOM 1064 N N . TYR A 1 142 ? 10.291 8.901 -1.193 1.00 94.62 142 TYR A N 1
ATOM 1065 C CA . TYR A 1 142 ? 10.875 7.580 -1.362 1.00 94.62 142 TYR A CA 1
ATOM 1066 C C . TYR A 1 142 ? 11.979 7.579 -2.408 1.00 94.62 142 TYR A C 1
ATOM 1068 O O . TYR A 1 142 ? 11.925 8.301 -3.404 1.00 94.62 142 TYR A O 1
ATOM 1076 N N . PHE A 1 143 ? 12.961 6.718 -2.180 1.00 95.06 143 PHE A N 1
ATOM 1077 C CA . PHE A 1 143 ? 13.975 6.326 -3.140 1.00 95.06 143 PHE A CA 1
ATOM 1078 C C . PHE A 1 143 ? 13.699 4.902 -3.586 1.00 95.06 143 PHE A C 1
ATOM 1080 O O . PHE A 1 143 ? 13.315 4.053 -2.782 1.00 95.06 143 PHE A O 1
ATOM 1087 N N . PHE A 1 144 ? 13.909 4.629 -4.866 1.00 92.94 144 PHE A N 1
ATOM 1088 C CA . PHE A 1 144 ? 13.734 3.296 -5.418 1.00 92.94 144 PHE A CA 1
ATOM 1089 C C . PHE A 1 144 ? 14.874 2.934 -6.363 1.00 92.94 144 PHE A C 1
ATOM 1091 O O . PHE A 1 144 ? 15.437 3.788 -7.052 1.00 92.94 144 PHE A O 1
ATOM 1098 N N . GLN A 1 145 ? 15.175 1.641 -6.415 1.00 93.81 145 GLN A N 1
ATOM 1099 C CA . GLN A 1 145 ? 16.022 1.022 -7.419 1.00 93.81 145 GLN A CA 1
ATOM 1100 C C . GLN A 1 145 ? 15.296 -0.207 -7.954 1.00 93.81 145 GLN A C 1
ATOM 1102 O O . GLN A 1 145 ? 14.884 -1.077 -7.199 1.00 93.81 145 GLN A O 1
ATOM 1107 N N . ASP A 1 146 ? 15.161 -0.270 -9.264 1.00 92.25 146 ASP A N 1
ATOM 1108 C CA . ASP A 1 146 ? 14.363 -1.242 -9.989 1.00 92.25 146 ASP A CA 1
ATOM 1109 C C . ASP A 1 146 ? 15.221 -1.786 -11.134 1.00 92.25 146 ASP A C 1
ATOM 1111 O O . ASP A 1 146 ? 15.832 -1.018 -11.882 1.00 92.25 146 ASP A O 1
ATOM 1115 N N . GLN A 1 147 ? 15.332 -3.103 -11.234 1.00 91.12 147 GLN A N 1
ATOM 1116 C CA . GLN A 1 147 ? 16.063 -3.800 -12.287 1.00 91.12 147 GLN A CA 1
ATOM 1117 C C . GLN A 1 147 ? 15.110 -4.804 -12.923 1.00 91.12 147 GLN A C 1
ATOM 1119 O O . GLN A 1 147 ? 14.491 -5.575 -12.201 1.00 91.12 147 GLN A O 1
ATOM 1124 N N . ALA A 1 148 ? 15.007 -4.813 -14.250 1.00 88.31 148 ALA A N 1
ATOM 1125 C CA . ALA A 1 148 ? 14.187 -5.765 -14.992 1.00 88.31 148 ALA A CA 1
ATOM 1126 C C . ALA A 1 148 ? 14.872 -6.084 -16.327 1.00 88.31 148 ALA A C 1
ATOM 1128 O O . ALA A 1 148 ? 14.973 -5.215 -17.200 1.00 88.31 148 ALA A O 1
ATOM 1129 N N . GLY A 1 149 ? 15.378 -7.311 -16.480 1.00 87.62 149 GLY A N 1
ATOM 1130 C CA . GLY A 1 149 ? 16.206 -7.670 -17.629 1.00 87.62 149 GLY A CA 1
ATOM 1131 C C . GLY A 1 149 ? 17.444 -6.772 -17.745 1.00 87.62 149 GLY A C 1
ATOM 1132 O O . GLY A 1 149 ? 18.116 -6.442 -16.764 1.00 87.62 149 GLY A O 1
ATOM 1133 N N . ALA A 1 150 ? 17.688 -6.296 -18.965 1.00 87.19 150 ALA A N 1
ATOM 1134 C CA . ALA A 1 150 ? 18.745 -5.343 -19.291 1.00 87.19 150 ALA A CA 1
ATOM 1135 C C . ALA A 1 150 ? 18.515 -3.908 -18.769 1.00 87.19 150 ALA A C 1
ATOM 1137 O O . ALA A 1 150 ? 19.418 -3.083 -18.885 1.00 87.19 150 ALA A O 1
ATOM 1138 N N . LEU A 1 151 ? 17.339 -3.563 -18.227 1.00 87.69 151 LEU A N 1
ATOM 1139 C CA . LEU A 1 151 ? 17.025 -2.195 -17.795 1.00 87.69 151 LEU A CA 1
ATOM 1140 C C . LEU A 1 151 ? 17.236 -2.005 -16.290 1.00 87.69 151 LEU A C 1
ATOM 1142 O O . LEU A 1 151 ? 16.809 -2.820 -15.472 1.00 87.69 151 LEU A O 1
ATOM 1146 N N . GLN A 1 152 ? 17.836 -0.871 -15.926 1.00 90.38 152 GLN A N 1
ATOM 1147 C CA . GLN A 1 152 ? 17.955 -0.397 -14.552 1.00 90.38 152 GLN A CA 1
ATOM 1148 C C . GLN A 1 152 ? 17.360 1.009 -14.434 1.00 90.38 152 GLN A C 1
ATOM 1150 O O . GLN A 1 152 ? 17.725 1.924 -15.176 1.00 90.38 152 GLN A O 1
ATOM 1155 N N . ARG A 1 153 ? 16.482 1.200 -13.450 1.00 90.31 153 ARG A N 1
ATOM 1156 C CA . ARG A 1 153 ? 15.867 2.481 -13.113 1.00 90.31 153 ARG A CA 1
ATOM 1157 C C . ARG A 1 153 ? 16.108 2.807 -11.641 1.00 90.31 153 ARG A C 1
ATOM 1159 O O . ARG A 1 153 ? 15.869 1.975 -10.774 1.00 90.31 153 ARG A O 1
ATOM 1166 N N . SER A 1 154 ? 16.557 4.018 -11.342 1.00 93.62 154 SER A N 1
ATOM 1167 C CA . SER A 1 154 ? 16.792 4.474 -9.966 1.00 93.62 154 SER A CA 1
ATOM 1168 C C . SER A 1 154 ? 16.355 5.918 -9.803 1.00 93.62 154 SER A C 1
ATOM 1170 O O . SER A 1 154 ? 16.715 6.749 -10.635 1.00 93.62 154 SER A O 1
ATOM 1172 N N . GLY A 1 155 ? 15.610 6.247 -8.754 1.00 93.38 155 GLY A N 1
ATOM 1173 C CA . GLY A 1 155 ? 15.073 7.595 -8.592 1.00 93.38 155 GLY A CA 1
ATOM 1174 C C . GLY A 1 155 ? 14.644 7.941 -7.179 1.00 93.38 155 GLY A C 1
ATOM 1175 O O . GLY A 1 155 ? 14.602 7.087 -6.295 1.00 93.38 155 GLY A O 1
ATOM 1176 N N . GLY A 1 156 ? 14.318 9.218 -7.002 1.00 94.56 156 GLY A N 1
ATOM 1177 C CA . GLY A 1 156 ? 13.714 9.775 -5.798 1.00 94.56 156 GLY A CA 1
ATOM 1178 C C . GLY A 1 156 ? 12.382 10.443 -6.130 1.00 94.56 156 GLY A C 1
ATOM 1179 O O . GLY A 1 156 ? 12.170 10.916 -7.248 1.00 94.56 156 GLY A O 1
ATOM 1180 N N . THR A 1 157 ? 11.454 10.470 -5.184 1.00 95.00 157 THR A N 1
ATOM 1181 C CA . THR A 1 157 ? 10.155 11.142 -5.319 1.00 95.00 157 THR A CA 1
ATOM 1182 C C . THR A 1 157 ? 9.772 11.773 -3.993 1.00 95.00 157 THR A C 1
ATOM 1184 O O . THR A 1 157 ? 9.838 11.113 -2.962 1.00 95.00 157 THR A O 1
ATOM 1187 N N . LEU A 1 158 ? 9.373 13.043 -4.024 1.00 97.25 158 LEU A N 1
ATOM 1188 C CA . LEU A 1 158 ? 8.801 13.766 -2.893 1.00 97.25 158 LEU A CA 1
ATOM 1189 C C . LEU A 1 158 ? 7.275 13.686 -2.944 1.00 97.25 158 LEU A C 1
ATOM 1191 O O . LEU A 1 158 ? 6.683 13.652 -4.024 1.00 97.25 158 LEU A O 1
ATOM 1195 N N . LEU A 1 159 ? 6.654 13.671 -1.770 1.00 96.38 159 LEU A N 1
ATOM 1196 C CA . LEU A 1 159 ? 5.226 13.475 -1.550 1.00 96.38 159 LEU A CA 1
ATOM 1197 C C . LEU A 1 159 ? 4.665 14.597 -0.677 1.00 96.38 159 LEU A C 1
ATOM 1199 O O . LEU A 1 159 ? 5.240 14.928 0.362 1.00 96.38 159 LEU A O 1
ATOM 1203 N N . ALA A 1 160 ? 3.509 15.127 -1.068 1.00 97.00 160 ALA A N 1
ATOM 1204 C CA . ALA A 1 160 ? 2.730 16.051 -0.256 1.00 97.00 160 ALA A CA 1
ATOM 1205 C C . ALA A 1 160 ? 1.233 15.738 -0.376 1.00 97.00 160 ALA A C 1
ATOM 1207 O O . ALA A 1 160 ? 0.675 15.738 -1.473 1.00 97.00 160 ALA A O 1
ATOM 1208 N N . ALA A 1 161 ? 0.578 15.512 0.759 1.00 97.56 161 ALA A N 1
ATOM 1209 C CA . ALA A 1 161 ? -0.858 15.306 0.896 1.00 97.56 161 ALA A CA 1
ATOM 1210 C C . ALA A 1 161 ? -1.451 16.375 1.816 1.00 97.56 161 ALA A C 1
ATOM 1212 O O . ALA A 1 161 ? -0.973 16.559 2.930 1.00 97.56 161 ALA A O 1
ATOM 1213 N N . TYR A 1 162 ? -2.517 17.049 1.393 1.00 96.38 162 TYR A N 1
ATOM 1214 C CA . TYR A 1 162 ? -3.325 17.904 2.259 1.00 96.38 162 TYR A CA 1
ATOM 1215 C C . TYR A 1 162 ? -4.586 17.160 2.690 1.00 96.38 162 TYR A C 1
ATOM 1217 O O . TYR A 1 162 ? -5.369 16.745 1.835 1.00 96.38 162 TYR A O 1
ATOM 1225 N N . ARG A 1 163 ? -4.800 17.015 4.003 1.00 92.88 163 ARG A N 1
ATOM 1226 C CA . ARG A 1 163 ? -5.971 16.361 4.601 1.00 92.88 163 ARG A CA 1
ATOM 1227 C C . ARG A 1 163 ? -6.949 17.397 5.148 1.00 92.88 163 ARG A C 1
ATOM 1229 O O . ARG A 1 163 ? -6.699 18.035 6.171 1.00 92.88 163 ARG A O 1
ATOM 1236 N N . GLN A 1 164 ? -8.104 17.506 4.503 1.00 94.25 164 GLN A N 1
ATOM 1237 C CA . GLN A 1 164 ? -9.220 18.336 4.936 1.00 94.25 164 GLN A CA 1
ATOM 1238 C C . GLN A 1 164 ? -10.244 17.490 5.719 1.00 94.25 164 GLN A C 1
ATOM 1240 O O . GLN A 1 164 ? -10.880 16.608 5.136 1.00 94.25 164 GLN A O 1
ATOM 1245 N N . PRO A 1 165 ? -10.463 17.735 7.024 1.00 88.75 165 PRO A N 1
ATOM 1246 C CA . PRO A 1 165 ? -11.627 17.189 7.716 1.00 88.75 165 PRO A CA 1
ATOM 1247 C C . PRO A 1 165 ? -12.908 17.836 7.167 1.00 88.75 165 PRO A C 1
ATOM 1249 O O . PRO A 1 165 ? -13.003 19.060 7.077 1.00 88.75 165 PRO A O 1
ATOM 1252 N N . LEU A 1 166 ? -13.885 17.012 6.794 1.00 90.44 166 LEU A N 1
ATOM 1253 C CA . LEU A 1 166 ? -15.231 17.433 6.378 1.00 90.44 166 LEU A CA 1
ATOM 1254 C C . LEU A 1 166 ? -16.277 17.168 7.475 1.00 90.44 166 LEU A C 1
ATOM 1256 O O . LEU A 1 166 ? -17.361 17.740 7.451 1.00 90.44 166 LEU A O 1
ATOM 1260 N N . GLY A 1 167 ? -15.941 16.325 8.452 1.00 84.12 167 GLY A N 1
ATOM 1261 C CA . GLY A 1 167 ? -16.722 16.062 9.658 1.00 84.12 167 GLY A CA 1
ATOM 1262 C C . GLY A 1 167 ? -15.926 15.196 10.644 1.00 84.12 167 GLY A C 1
ATOM 1263 O O . GLY A 1 167 ? -14.781 14.848 10.345 1.00 84.12 167 GLY A O 1
ATOM 1264 N N . PRO A 1 168 ? -16.510 14.797 11.790 1.00 74.06 168 PRO A N 1
ATOM 1265 C CA . PRO A 1 168 ? -15.799 14.056 12.840 1.00 74.06 168 PRO A CA 1
ATOM 1266 C C . PRO A 1 168 ? -15.207 12.713 12.388 1.00 74.06 168 PRO A C 1
ATOM 1268 O O . PRO A 1 168 ? -14.183 12.285 12.904 1.00 74.06 168 PRO A O 1
ATOM 1271 N N . GLN A 1 169 ? -15.842 12.056 11.412 1.00 79.75 169 GLN A N 1
ATOM 1272 C CA . GLN A 1 169 ? -15.420 10.759 10.866 1.00 79.75 169 GLN A CA 1
ATOM 1273 C C . GLN A 1 169 ? -15.098 10.813 9.363 1.00 79.75 169 GLN A C 1
ATOM 1275 O O . GLN A 1 169 ? -14.853 9.772 8.756 1.00 79.75 169 GLN A O 1
ATOM 1280 N N . VAL A 1 170 ? -15.127 11.996 8.736 1.00 87.38 170 VAL A N 1
ATOM 1281 C CA . VAL A 1 170 ? -14.971 12.142 7.280 1.00 87.38 170 VAL A CA 1
ATOM 1282 C C . VAL A 1 170 ? -13.804 13.065 6.962 1.00 87.38 170 VAL A C 1
ATOM 1284 O O . VAL A 1 170 ? -13.791 14.233 7.358 1.00 87.38 170 VAL A O 1
ATOM 1287 N N . HIS A 1 171 ? -12.840 12.555 6.201 1.00 90.31 171 HIS A N 1
ATOM 1288 C CA . HIS A 1 171 ? -11.672 13.303 5.749 1.00 90.31 171 HIS A CA 1
ATOM 1289 C C . HIS A 1 171 ? -11.477 13.121 4.249 1.00 90.31 171 HIS A C 1
ATOM 1291 O O . HIS A 1 171 ? -11.453 11.995 3.756 1.00 90.31 171 HIS A O 1
ATOM 1297 N N . LEU A 1 172 ? -11.273 14.228 3.543 1.00 95.88 172 LEU A N 1
ATOM 1298 C CA . LEU A 1 172 ? -10.850 14.234 2.153 1.00 95.88 172 LEU A CA 1
ATOM 1299 C C . LEU A 1 172 ? -9.384 14.660 2.091 1.00 95.88 172 LEU A C 1
ATOM 1301 O O . LEU A 1 172 ? -9.035 15.757 2.523 1.00 95.88 172 LEU A O 1
ATOM 1305 N N . SER A 1 173 ? -8.537 13.803 1.538 1.00 96.81 173 SER A N 1
ATOM 1306 C CA . SER A 1 173 ? -7.151 14.118 1.220 1.00 96.81 173 SER A CA 1
ATOM 1307 C C . SER A 1 173 ? -6.984 14.348 -0.279 1.00 96.81 173 SER A C 1
ATOM 1309 O O . SER A 1 173 ? -7.548 13.613 -1.090 1.00 96.81 173 SER A O 1
ATOM 1311 N N . ALA A 1 174 ? -6.160 15.322 -0.647 1.00 98.00 174 ALA A N 1
ATOM 1312 C CA . ALA A 1 174 ? -5.648 15.507 -2.003 1.00 98.00 174 ALA A CA 1
ATOM 1313 C C . ALA A 1 174 ? -4.119 15.499 -1.948 1.00 98.00 174 ALA A C 1
ATOM 1315 O O . ALA A 1 174 ? -3.541 16.099 -1.042 1.00 98.00 174 ALA A O 1
ATOM 1316 N N . GLY A 1 175 ? -3.460 14.813 -2.879 1.00 97.44 175 GLY A N 1
ATOM 1317 C CA . GLY A 1 175 ? -2.012 14.641 -2.845 1.00 97.44 175 GLY A CA 1
ATOM 1318 C C . GLY A 1 175 ? -1.344 14.740 -4.205 1.00 97.44 175 GLY A C 1
ATOM 1319 O O . GLY A 1 175 ? -1.928 14.416 -5.240 1.00 97.44 175 GLY A O 1
ATOM 1320 N N . LEU A 1 176 ? -0.090 15.175 -4.168 1.00 97.38 176 LEU A N 1
ATOM 1321 C CA . LEU A 1 176 ? 0.811 15.306 -5.301 1.00 97.38 176 LEU A CA 1
ATOM 1322 C C . LEU A 1 176 ? 2.137 14.618 -4.967 1.00 97.38 176 LEU A C 1
ATOM 1324 O O . LEU A 1 176 ? 2.607 14.664 -3.829 1.00 97.38 176 LEU A O 1
ATOM 1328 N N . ALA A 1 177 ? 2.753 14.018 -5.978 1.00 96.06 177 ALA A N 1
ATOM 1329 C CA . ALA A 1 177 ? 4.134 13.572 -5.936 1.00 96.06 177 ALA A CA 1
ATOM 1330 C C . ALA A 1 177 ? 4.915 14.199 -7.090 1.00 96.06 177 ALA A C 1
ATOM 1332 O O . ALA A 1 177 ? 4.406 14.280 -8.211 1.00 96.06 177 ALA A O 1
ATOM 1333 N N . GLY A 1 178 ? 6.154 14.597 -6.820 1.00 95.06 178 GLY A N 1
ATOM 1334 C CA . GLY A 1 178 ? 7.106 15.068 -7.822 1.00 95.06 178 GLY A CA 1
ATOM 1335 C C . GLY A 1 178 ? 8.424 14.330 -7.646 1.00 95.06 178 GLY A C 1
ATOM 1336 O O . GLY A 1 178 ? 8.970 14.289 -6.544 1.00 95.06 178 GLY A O 1
ATOM 1337 N N . GLY A 1 179 ? 8.922 13.717 -8.712 1.00 93.12 179 GLY A N 1
ATOM 1338 C CA . GLY A 1 179 ? 10.094 12.854 -8.662 1.00 93.12 179 GLY A CA 1
ATOM 1339 C C . GLY A 1 179 ? 10.992 12.978 -9.878 1.00 93.12 179 GLY A C 1
ATOM 1340 O O . GLY A 1 179 ? 10.643 13.576 -10.897 1.00 93.12 179 GLY A O 1
ATOM 1341 N N . TYR A 1 180 ? 12.176 12.395 -9.753 1.00 92.06 180 TYR A N 1
ATOM 1342 C CA . TYR A 1 180 ? 13.179 12.345 -10.803 1.00 92.06 180 TYR A CA 1
ATOM 1343 C C . TYR A 1 180 ? 13.853 10.977 -10.761 1.00 92.06 180 TYR A C 1
ATOM 1345 O O . TYR A 1 180 ? 14.265 10.513 -9.693 1.00 92.06 180 TYR A O 1
ATOM 1353 N N . TYR A 1 181 ? 13.949 10.312 -11.909 1.00 90.31 181 TYR A N 1
ATOM 1354 C CA . TYR A 1 181 ? 14.590 9.007 -12.009 1.00 90.31 181 TYR A CA 1
ATOM 1355 C C . TYR A 1 181 ? 15.522 8.917 -13.210 1.00 90.31 181 TYR A C 1
ATOM 1357 O O . TYR A 1 181 ? 15.269 9.470 -14.277 1.00 90.31 181 TYR A O 1
ATOM 1365 N N . HIS A 1 182 ? 16.601 8.176 -13.020 1.00 90.94 182 HIS A N 1
ATOM 1366 C CA . HIS A 1 182 ? 17.540 7.783 -14.049 1.00 90.94 182 HIS A CA 1
ATOM 1367 C C . HIS A 1 182 ? 17.129 6.422 -14.610 1.00 90.94 182 HIS A C 1
ATOM 1369 O O . HIS A 1 182 ? 16.819 5.512 -13.839 1.00 90.94 182 HIS A O 1
ATOM 1375 N N . LEU A 1 183 ? 17.112 6.277 -15.933 1.00 87.81 183 LEU A N 1
ATOM 1376 C CA . LEU A 1 183 ? 16.871 5.018 -16.639 1.00 87.81 183 LEU A CA 1
ATOM 1377 C C . LEU A 1 183 ? 18.059 4.741 -17.559 1.00 87.81 183 LEU A C 1
ATOM 1379 O O . LEU A 1 183 ? 18.383 5.572 -18.406 1.00 87.81 183 LEU A O 1
ATOM 1383 N N . ARG A 1 184 ? 18.678 3.571 -17.402 1.00 88.25 184 ARG A N 1
ATOM 1384 C CA . ARG A 1 184 ? 19.841 3.128 -18.179 1.00 88.25 184 ARG A CA 1
ATOM 1385 C C . ARG A 1 184 ? 19.806 1.627 -18.452 1.00 88.25 184 ARG A C 1
ATOM 1387 O O . ARG A 1 184 ? 19.021 0.898 -17.842 1.00 88.25 184 ARG A O 1
ATOM 1394 N N . LEU A 1 185 ? 20.705 1.158 -19.308 1.00 87.94 185 LEU A N 1
ATOM 1395 C CA . LEU A 1 185 ? 21.065 -0.254 -19.382 1.00 87.94 185 LEU A CA 1
ATOM 1396 C C . LEU A 1 185 ? 21.861 -0.669 -18.134 1.00 87.94 185 LEU A C 1
ATOM 1398 O O . LEU A 1 185 ? 22.661 0.097 -17.590 1.00 87.94 185 LEU A O 1
ATOM 1402 N N . ARG A 1 186 ? 21.631 -1.893 -17.663 1.00 88.56 186 ARG A N 1
ATOM 1403 C CA . ARG A 1 186 ? 22.333 -2.484 -16.523 1.00 88.56 186 ARG A CA 1
ATOM 1404 C C . ARG A 1 186 ? 23.816 -2.701 -16.883 1.00 88.56 186 ARG A C 1
ATOM 1406 O O . ARG A 1 186 ? 24.088 -3.249 -17.955 1.00 88.56 186 ARG A O 1
ATOM 1413 N N . PRO A 1 187 ? 24.777 -2.345 -16.008 1.00 83.56 187 PRO A N 1
ATOM 1414 C CA . PRO A 1 187 ? 26.188 -2.686 -16.206 1.00 83.56 187 PRO A CA 1
ATOM 1415 C C . PRO A 1 187 ? 26.379 -4.193 -16.434 1.00 83.56 187 PRO A C 1
ATOM 1417 O O . PRO A 1 187 ? 25.764 -4.998 -15.739 1.00 83.56 187 PRO A O 1
ATOM 1420 N N . GLY A 1 188 ? 27.210 -4.572 -17.407 1.00 80.94 188 GLY A N 1
ATOM 1421 C CA . GLY A 1 188 ? 27.424 -5.977 -17.781 1.00 80.94 188 GLY A CA 1
ATOM 1422 C C . GLY A 1 188 ? 26.365 -6.582 -18.714 1.00 80.94 188 GLY A C 1
ATOM 1423 O O . GLY A 1 188 ? 26.476 -7.752 -19.062 1.00 80.94 188 GLY A O 1
ATOM 1424 N N . THR A 1 189 ? 25.364 -5.812 -19.159 1.00 82.56 189 THR A N 1
ATOM 1425 C CA . THR A 1 189 ? 24.497 -6.228 -20.277 1.00 82.56 189 THR A CA 1
ATOM 1426 C C . THR A 1 189 ? 25.351 -6.436 -21.528 1.00 82.56 189 THR A C 1
ATOM 1428 O O . THR A 1 189 ? 26.065 -5.519 -21.932 1.00 82.56 189 THR A O 1
ATOM 1431 N N . GLN A 1 190 ? 25.268 -7.613 -22.153 1.00 77.75 190 GLN A N 1
ATOM 1432 C CA . GLN A 1 190 ? 25.899 -7.852 -23.451 1.00 77.75 190 GLN A CA 1
ATOM 1433 C C . GLN A 1 190 ? 25.165 -7.045 -24.527 1.00 77.75 190 GLN A C 1
ATOM 1435 O O . GLN A 1 190 ? 23.947 -7.165 -24.667 1.00 77.75 190 GLN A O 1
ATOM 1440 N N . VAL A 1 191 ? 25.899 -6.229 -25.283 1.00 77.44 191 VAL A N 1
ATOM 1441 C CA . VAL A 1 191 ? 25.358 -5.470 -26.417 1.00 77.44 191 VAL A CA 1
ATOM 1442 C C . VAL A 1 191 ? 26.163 -5.811 -27.665 1.00 77.44 191 VAL A C 1
ATOM 1444 O O . VAL A 1 191 ? 27.380 -5.947 -27.595 1.00 77.44 191 VAL A O 1
ATOM 1447 N N . LEU A 1 192 ? 25.465 -6.000 -28.788 1.00 75.44 192 LEU A N 1
ATOM 1448 C CA . LEU A 1 192 ? 26.051 -6.479 -30.046 1.00 75.44 192 LEU A CA 1
ATOM 1449 C C . LEU A 1 192 ? 26.906 -5.421 -30.758 1.00 75.44 192 LEU A C 1
ATOM 1451 O O . LEU A 1 192 ? 27.828 -5.777 -31.482 1.00 75.44 192 LEU A O 1
ATOM 1455 N N . ASP A 1 193 ? 26.588 -4.145 -30.548 1.00 76.56 193 ASP A N 1
ATOM 1456 C CA . ASP A 1 193 ? 27.313 -3.000 -31.087 1.00 76.56 193 ASP A CA 1
ATOM 1457 C C . ASP A 1 193 ? 27.525 -1.988 -29.953 1.00 76.56 193 ASP A C 1
ATOM 1459 O O . ASP A 1 193 ? 26.564 -1.451 -29.399 1.00 76.56 193 ASP A O 1
ATOM 1463 N N . THR A 1 194 ? 28.780 -1.794 -29.551 1.00 67.44 194 THR A N 1
ATOM 1464 C CA . THR A 1 194 ? 29.178 -0.831 -28.512 1.00 67.44 194 THR A CA 1
ATOM 1465 C C . THR A 1 194 ? 29.591 0.525 -29.080 1.00 67.44 194 THR A C 1
ATOM 1467 O O . THR A 1 194 ? 29.747 1.467 -28.306 1.00 67.44 194 THR A O 1
ATOM 1470 N N . GLU A 1 195 ? 29.758 0.630 -30.401 1.00 73.44 195 GLU A N 1
ATOM 1471 C CA . GLU A 1 195 ? 30.087 1.874 -31.106 1.00 73.44 195 GLU A CA 1
ATOM 1472 C C . GLU A 1 195 ? 28.813 2.633 -31.535 1.00 73.44 195 GLU A C 1
ATOM 1474 O O . GLU A 1 195 ? 28.871 3.833 -31.813 1.00 73.44 195 GLU A O 1
ATOM 1479 N N . ASP A 1 196 ? 27.640 1.979 -31.531 1.00 78.44 196 ASP A N 1
ATOM 1480 C CA . ASP A 1 196 ? 26.347 2.651 -31.702 1.00 78.44 196 ASP A CA 1
ATOM 1481 C C . ASP A 1 196 ? 26.138 3.726 -30.617 1.00 78.44 196 ASP A C 1
ATOM 1483 O O . ASP A 1 196 ? 26.008 3.471 -29.413 1.00 78.44 196 ASP A O 1
ATOM 1487 N N . GLN A 1 197 ? 26.034 4.973 -31.073 1.00 76.19 197 GLN A N 1
ATOM 1488 C CA . GLN A 1 197 ? 25.828 6.143 -30.233 1.00 76.19 197 GLN A CA 1
ATOM 1489 C C . GLN A 1 197 ? 24.527 6.062 -29.406 1.00 76.19 197 GLN A C 1
ATOM 1491 O O . GLN A 1 197 ? 24.473 6.604 -28.300 1.00 76.19 197 GLN A O 1
ATOM 1496 N N . LEU A 1 198 ? 23.493 5.359 -29.887 1.00 74.31 198 LEU A N 1
ATOM 1497 C CA . LEU A 1 198 ? 22.261 5.091 -29.136 1.00 74.31 198 LEU A CA 1
ATOM 1498 C C . LEU A 1 198 ? 22.493 4.109 -27.984 1.00 74.31 198 LEU A C 1
ATOM 1500 O O . LEU A 1 198 ? 21.931 4.305 -26.903 1.00 74.31 198 LEU A O 1
ATOM 1504 N N . VAL A 1 199 ? 23.337 3.092 -28.183 1.00 77.00 199 VAL A N 1
ATOM 1505 C CA . VAL A 1 199 ? 23.754 2.162 -27.124 1.00 77.00 199 VAL A CA 1
ATOM 1506 C C . VAL A 1 199 ? 24.568 2.908 -26.074 1.00 77.00 199 VAL A C 1
ATOM 1508 O O . VAL A 1 199 ? 24.238 2.829 -24.890 1.00 77.00 199 VAL A O 1
ATOM 1511 N N . ALA A 1 200 ? 25.549 3.715 -26.485 1.00 75.69 200 ALA A N 1
ATOM 1512 C CA . ALA A 1 200 ? 26.332 4.544 -25.570 1.00 75.69 200 ALA A CA 1
ATOM 1513 C C . ALA A 1 200 ? 25.442 5.502 -24.748 1.00 75.69 200 ALA A C 1
ATOM 1515 O O . ALA A 1 200 ? 25.589 5.604 -23.527 1.00 75.69 200 ALA A O 1
ATOM 1516 N N . MET A 1 201 ? 24.452 6.152 -25.378 1.00 76.50 201 MET A N 1
ATOM 1517 C CA . MET A 1 201 ? 23.445 6.959 -24.670 1.00 76.50 201 MET A CA 1
ATOM 1518 C C . MET A 1 201 ? 22.591 6.125 -23.704 1.00 76.50 201 MET A C 1
ATOM 1520 O O . MET A 1 201 ? 22.297 6.584 -22.602 1.00 76.50 201 MET A O 1
ATOM 1524 N N . ALA A 1 202 ? 22.198 4.905 -24.075 1.00 78.12 202 ALA A N 1
ATOM 1525 C CA . ALA A 1 202 ? 21.398 4.028 -23.223 1.00 78.12 202 ALA A CA 1
ATOM 1526 C C . ALA A 1 202 ? 22.194 3.451 -22.033 1.00 78.12 202 ALA A C 1
ATOM 1528 O O . ALA A 1 202 ? 21.619 3.268 -20.959 1.00 78.12 202 ALA A O 1
ATOM 1529 N N . MET A 1 203 ? 23.503 3.208 -22.180 1.00 80.56 203 MET A N 1
ATOM 1530 C CA . MET A 1 203 ? 24.389 2.796 -21.080 1.00 80.56 203 MET A CA 1
ATOM 1531 C C . MET A 1 203 ? 24.685 3.945 -20.110 1.00 80.56 203 MET A C 1
ATOM 1533 O O . MET A 1 203 ? 24.601 3.753 -18.895 1.00 80.56 203 MET A O 1
ATOM 1537 N N . ASN A 1 204 ? 24.963 5.146 -20.633 1.00 83.69 204 ASN A N 1
ATOM 1538 C CA . ASN A 1 204 ? 25.092 6.359 -19.819 1.00 83.69 204 ASN A CA 1
ATOM 1539 C C . ASN A 1 204 ? 23.788 6.667 -19.074 1.00 83.69 204 ASN A C 1
ATOM 1541 O O . ASN A 1 204 ? 23.819 7.001 -17.891 1.00 83.69 204 ASN A O 1
ATOM 1545 N N . GLY A 1 205 ? 22.656 6.466 -19.750 1.00 84.56 205 GLY A N 1
ATOM 1546 C CA . GLY A 1 205 ? 21.317 6.648 -19.220 1.00 84.56 205 GLY A CA 1
ATOM 1547 C C . GLY A 1 205 ? 20.733 8.030 -19.483 1.00 84.56 205 GLY A C 1
ATOM 1548 O O . GLY A 1 205 ? 21.404 8.972 -19.904 1.00 84.56 205 GLY A O 1
ATOM 1549 N N . ALA A 1 206 ? 19.432 8.138 -19.234 1.00 84.50 206 ALA A N 1
ATOM 1550 C CA . ALA A 1 206 ? 18.681 9.374 -19.360 1.00 84.50 206 ALA A CA 1
ATOM 1551 C C . ALA A 1 206 ? 17.845 9.626 -18.104 1.00 84.50 206 ALA A C 1
ATOM 1553 O O . ALA A 1 206 ? 17.322 8.705 -17.470 1.00 84.50 206 ALA A O 1
ATOM 1554 N N . TRP A 1 207 ? 17.715 10.902 -17.750 1.00 85.81 207 TRP A N 1
ATOM 1555 C CA . TRP A 1 207 ? 16.930 11.346 -16.608 1.00 85.81 207 TRP A CA 1
ATOM 1556 C C . TRP A 1 207 ? 15.517 11.766 -17.017 1.00 85.81 207 TRP A C 1
ATOM 1558 O O . TRP A 1 207 ? 15.316 12.436 -18.032 1.00 85.81 207 TRP A O 1
ATOM 1568 N N . PHE A 1 208 ? 14.539 11.403 -16.191 1.00 83.81 208 PHE A N 1
ATOM 1569 C CA . PHE A 1 208 ? 13.122 11.628 -16.436 1.00 83.81 208 PHE A CA 1
ATOM 1570 C C . PHE A 1 208 ? 12.435 12.200 -15.193 1.00 83.81 208 PHE A C 1
ATOM 1572 O O . PHE A 1 208 ? 12.531 11.600 -14.119 1.00 83.81 208 PHE A O 1
ATOM 1579 N N . PRO A 1 209 ? 11.699 13.317 -15.325 1.00 89.00 209 PRO A N 1
ATOM 1580 C CA . PRO A 1 209 ? 10.790 13.761 -14.285 1.00 89.00 209 PRO A CA 1
ATOM 1581 C C . PRO A 1 209 ? 9.518 12.914 -14.285 1.00 89.00 209 PRO A C 1
ATOM 1583 O O . PRO A 1 209 ? 8.961 12.611 -15.346 1.00 89.00 209 PRO A O 1
ATOM 1586 N N . ASP A 1 210 ? 9.046 12.589 -13.087 1.00 87.56 210 ASP A N 1
ATOM 1587 C CA . ASP A 1 210 ? 7.777 11.914 -12.838 1.00 87.56 210 ASP A CA 1
ATOM 1588 C C . ASP A 1 210 ? 6.874 12.781 -11.960 1.00 87.56 210 ASP A C 1
ATOM 1590 O O . ASP A 1 210 ? 7.341 13.488 -11.066 1.00 87.56 210 ASP A O 1
ATOM 1594 N N . PHE A 1 211 ? 5.573 12.725 -12.221 1.00 91.62 211 PHE A N 1
ATOM 1595 C CA . PHE A 1 211 ? 4.571 13.481 -11.480 1.00 91.62 211 PHE A CA 1
ATOM 1596 C C . PHE A 1 211 ? 3.321 12.633 -11.305 1.00 91.62 211 PHE A C 1
ATOM 1598 O O . PHE A 1 211 ? 2.769 12.115 -12.278 1.00 91.62 211 PHE A O 1
ATOM 1605 N N . ASN A 1 212 ? 2.856 12.531 -10.065 1.00 92.88 212 ASN A N 1
ATOM 1606 C CA . ASN A 1 212 ? 1.719 11.704 -9.683 1.00 92.88 212 ASN A CA 1
ATOM 1607 C C . ASN A 1 212 ? 0.713 12.580 -8.929 1.00 92.88 212 ASN A C 1
ATOM 1609 O O . ASN A 1 212 ? 1.106 13.461 -8.166 1.00 92.88 212 ASN A O 1
ATOM 1613 N N . ALA A 1 213 ? -0.582 12.354 -9.128 1.00 96.12 213 ALA A N 1
ATOM 1614 C CA . ALA A 1 213 ? -1.635 13.076 -8.416 1.00 96.12 213 ALA A CA 1
ATOM 1615 C C . ALA A 1 213 ? -2.691 12.102 -7.894 1.00 96.12 213 ALA A C 1
ATOM 1617 O O . ALA A 1 213 ? -2.892 11.037 -8.477 1.00 96.12 213 ALA A O 1
ATOM 1618 N N . GLY A 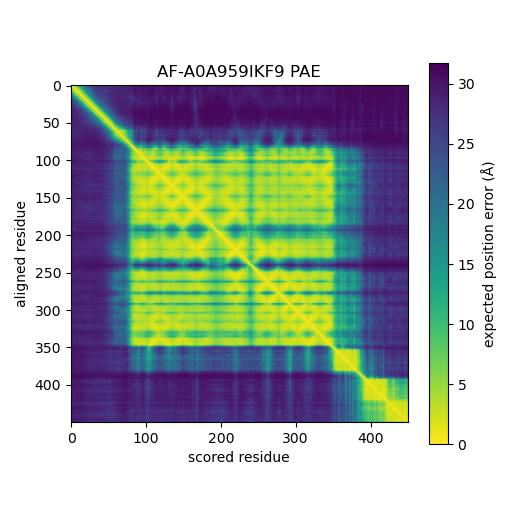1 214 ? -3.386 12.456 -6.817 1.00 97.19 214 GLY A N 1
ATOM 1619 C CA . GLY A 1 214 ? -4.471 11.632 -6.303 1.00 97.19 214 GLY A CA 1
ATOM 1620 C C . GLY A 1 214 ? -5.367 12.325 -5.290 1.00 97.19 214 GLY A C 1
ATOM 1621 O O . GLY A 1 214 ? -5.069 13.406 -4.783 1.00 97.19 214 GLY A O 1
ATOM 1622 N N . ILE A 1 215 ? -6.483 11.665 -5.010 1.00 97.94 215 ILE A N 1
ATOM 1623 C CA . ILE A 1 215 ? -7.478 12.018 -4.003 1.00 97.94 215 ILE A CA 1
ATOM 1624 C C . ILE A 1 215 ? -7.824 10.773 -3.183 1.00 97.94 215 ILE A C 1
ATOM 1626 O O . ILE A 1 215 ? -7.757 9.645 -3.679 1.00 97.94 215 ILE A O 1
ATOM 1630 N N . HIS A 1 216 ? -8.186 10.967 -1.921 1.00 96.69 216 HIS A N 1
ATOM 1631 C CA . HIS A 1 216 ? -8.568 9.887 -1.021 1.00 96.69 216 HIS A CA 1
ATOM 1632 C C . HIS A 1 216 ? -9.623 10.357 -0.020 1.00 96.69 216 HIS A C 1
ATOM 1634 O O . HIS A 1 216 ? -9.376 11.263 0.772 1.00 96.69 216 HIS A O 1
ATOM 1640 N N . LEU A 1 217 ? -10.790 9.723 -0.033 1.00 96.19 217 LEU A N 1
ATOM 1641 C CA . LEU A 1 217 ? -11.870 9.938 0.920 1.00 96.19 217 LEU A CA 1
ATOM 1642 C C . LEU A 1 217 ? -11.849 8.819 1.967 1.00 96.19 217 LEU A C 1
ATOM 1644 O O . LEU A 1 217 ? -12.022 7.652 1.625 1.00 96.19 217 LEU A O 1
ATOM 1648 N N . GLN A 1 218 ? -11.693 9.187 3.237 1.00 92.56 218 GLN A N 1
ATOM 1649 C CA . GLN A 1 218 ? -11.942 8.317 4.386 1.00 92.56 218 GLN A CA 1
ATOM 1650 C C . GLN A 1 218 ? -13.289 8.703 5.006 1.00 92.56 218 GLN A C 1
ATOM 1652 O O . GLN A 1 218 ? -13.495 9.876 5.320 1.00 92.56 218 GLN A O 1
ATOM 1657 N N . ALA A 1 219 ? -14.183 7.737 5.214 1.00 90.88 219 ALA A N 1
ATOM 1658 C CA . ALA A 1 219 ? -15.477 7.933 5.867 1.00 90.88 219 ALA A CA 1
ATOM 1659 C C . ALA A 1 219 ? -15.717 6.816 6.897 1.00 90.88 219 ALA A C 1
ATOM 1661 O O . ALA A 1 219 ? -16.189 5.726 6.570 1.00 90.88 219 ALA A O 1
ATOM 1662 N N . GLY A 1 220 ? -15.340 7.073 8.151 1.00 87.81 220 GLY A N 1
ATOM 1663 C CA . GLY A 1 220 ? -15.329 6.075 9.219 1.00 87.81 220 GLY A CA 1
ATOM 1664 C C . GLY A 1 220 ? -14.465 4.874 8.831 1.00 87.81 220 GLY A C 1
ATOM 1665 O O . GLY A 1 220 ? -13.267 5.014 8.587 1.00 87.81 220 GLY A O 1
ATOM 1666 N N . ASN A 1 221 ? -15.094 3.704 8.724 1.00 89.75 221 ASN A N 1
ATOM 1667 C CA . ASN A 1 221 ? -14.452 2.449 8.328 1.00 89.75 221 ASN A CA 1
ATOM 1668 C C . ASN A 1 221 ? -14.314 2.256 6.804 1.00 89.75 221 ASN A C 1
ATOM 1670 O O . ASN A 1 221 ? -13.653 1.309 6.387 1.00 89.75 221 ASN A O 1
ATOM 1674 N N . PHE A 1 222 ? -14.933 3.105 5.977 1.00 93.44 222 PHE A N 1
ATOM 1675 C CA . PHE A 1 222 ? -14.883 3.027 4.513 1.00 93.44 222 PHE A CA 1
ATOM 1676 C C . PHE A 1 222 ? -13.793 3.934 3.931 1.00 93.44 222 PHE A C 1
ATOM 1678 O O . PHE A 1 222 ? -13.588 5.048 4.422 1.00 93.44 222 PHE A O 1
ATOM 1685 N N . PHE A 1 223 ? -13.162 3.505 2.834 1.00 94.12 223 PHE A N 1
ATOM 1686 C CA . PHE A 1 223 ? -12.297 4.369 2.030 1.00 94.12 223 PHE A CA 1
ATOM 1687 C C . PHE A 1 223 ? -12.551 4.260 0.521 1.00 94.12 223 PHE A C 1
ATOM 1689 O O . PHE A 1 223 ? -12.935 3.210 -0.004 1.00 94.12 223 PHE A O 1
ATOM 1696 N N . LEU A 1 224 ? -12.278 5.360 -0.183 1.00 97.00 224 LEU A N 1
ATOM 1697 C CA . LEU A 1 224 ? -12.269 5.456 -1.641 1.00 97.00 224 LEU A CA 1
ATOM 1698 C C . LEU A 1 224 ? -11.103 6.346 -2.086 1.00 97.00 224 LEU A C 1
ATOM 1700 O O . LEU A 1 224 ? -11.063 7.533 -1.768 1.00 97.00 224 LEU A O 1
ATOM 1704 N N . GLY A 1 225 ? -10.163 5.785 -2.838 1.00 96.25 225 GLY A N 1
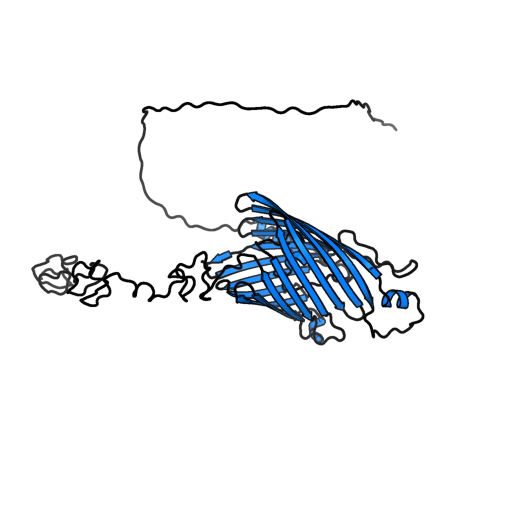ATOM 1705 C CA . GLY A 1 225 ? -9.009 6.484 -3.393 1.00 96.25 225 GLY A CA 1
ATOM 1706 C C . GLY A 1 225 ? -8.991 6.437 -4.916 1.00 96.25 225 GLY A C 1
ATOM 1707 O O . GLY A 1 225 ? -9.288 5.405 -5.511 1.00 96.25 225 GLY A O 1
ATOM 1708 N N . PHE A 1 226 ? -8.589 7.537 -5.544 1.00 96.75 226 PHE A N 1
ATOM 1709 C CA . PHE A 1 226 ? -8.307 7.605 -6.977 1.00 96.75 226 PHE A CA 1
ATOM 1710 C C . PHE A 1 226 ? -6.976 8.317 -7.207 1.00 96.75 226 PHE A C 1
ATOM 1712 O O . PHE A 1 226 ? -6.707 9.339 -6.576 1.00 96.75 226 PHE A O 1
ATOM 1719 N N . SER A 1 227 ? -6.151 7.812 -8.118 1.00 95.38 227 SER A N 1
ATOM 1720 C CA . SER A 1 227 ? -4.877 8.442 -8.466 1.00 95.38 227 SER A CA 1
ATOM 1721 C C . SER A 1 227 ? -4.483 8.232 -9.923 1.00 95.38 227 SER A C 1
ATOM 1723 O O . SER A 1 227 ? -4.896 7.282 -10.587 1.00 95.38 227 SER A O 1
ATOM 1725 N N . VAL A 1 228 ? -3.652 9.152 -10.411 1.00 93.44 228 VAL A N 1
ATOM 1726 C CA . VAL A 1 228 ? -3.088 9.155 -11.760 1.00 93.44 228 VAL A CA 1
ATOM 1727 C C . VAL A 1 228 ? -1.568 9.284 -11.663 1.00 93.44 228 VAL A C 1
ATOM 1729 O O . VAL A 1 228 ? -1.044 10.405 -11.616 1.00 93.44 228 VAL A O 1
ATOM 1732 N N . PRO A 1 229 ? -0.841 8.157 -11.599 1.00 87.81 229 PRO A N 1
ATOM 1733 C CA . PRO A 1 229 ? 0.600 8.169 -11.766 1.00 87.81 229 PRO A CA 1
ATOM 1734 C C . 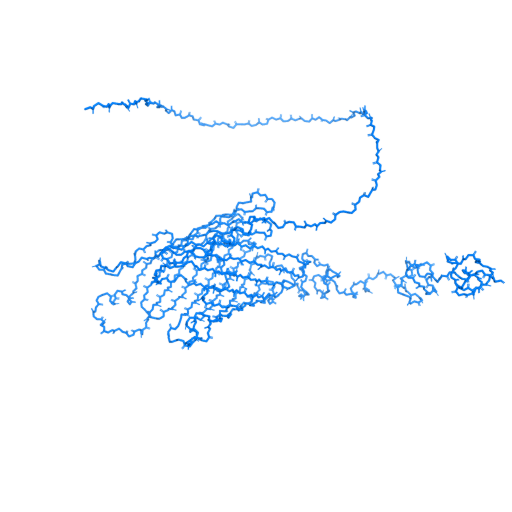PRO A 1 229 ? 1.032 8.538 -13.193 1.00 87.81 229 PRO A C 1
ATOM 1736 O O . PRO A 1 229 ? 0.296 8.323 -14.161 1.00 87.81 229 PRO A O 1
ATOM 1739 N N . GLN A 1 230 ? 2.251 9.066 -13.331 1.00 83.62 230 GLN A N 1
ATOM 1740 C CA . GLN A 1 230 ? 2.884 9.432 -14.605 1.00 83.62 230 GLN A CA 1
ATOM 1741 C C . GLN A 1 230 ? 2.065 10.455 -15.422 1.00 83.62 230 GLN A C 1
ATOM 1743 O O . GLN A 1 230 ? 1.960 10.383 -16.652 1.00 83.62 230 GLN A O 1
ATOM 1748 N N . LEU A 1 231 ? 1.491 11.441 -14.723 1.00 84.00 231 LEU A N 1
ATOM 1749 C CA . LEU A 1 231 ? 0.455 12.380 -15.175 1.00 84.00 231 LEU A CA 1
ATOM 1750 C C . LEU A 1 231 ? 0.742 13.055 -16.532 1.00 84.00 231 LEU A C 1
ATOM 1752 O O . LEU A 1 231 ? -0.166 13.218 -17.355 1.00 84.00 231 LEU A O 1
ATOM 1756 N N . PHE A 1 232 ? 2.002 13.430 -16.782 1.00 80.19 232 PHE A N 1
ATOM 1757 C CA . PHE A 1 232 ? 2.420 14.158 -17.989 1.00 80.19 232 PHE A CA 1
ATOM 1758 C C . PHE A 1 232 ? 2.900 13.274 -19.151 1.00 80.19 232 PHE A C 1
ATOM 1760 O O . PHE A 1 232 ? 3.218 13.806 -20.217 1.00 80.19 232 PHE A O 1
ATOM 1767 N N . GLN A 1 233 ? 2.923 11.944 -18.995 1.00 71.62 233 GLN A N 1
ATOM 1768 C CA . GLN A 1 233 ? 3.168 10.987 -20.087 1.00 71.62 233 GLN A CA 1
ATOM 1769 C C . GLN A 1 233 ? 4.387 11.323 -20.961 1.00 71.62 233 GLN A C 1
ATOM 1771 O O . GLN A 1 233 ? 4.285 11.486 -22.192 1.00 71.62 233 GLN A O 1
ATOM 1776 N N . ARG A 1 234 ? 5.541 11.522 -20.316 1.00 68.56 234 ARG A N 1
ATOM 1777 C CA . ARG A 1 234 ? 6.748 11.993 -20.996 1.00 68.56 234 ARG A CA 1
ATOM 1778 C C . ARG A 1 234 ? 7.155 11.004 -22.097 1.00 68.56 234 ARG A C 1
ATOM 1780 O O . ARG A 1 234 ? 7.126 9.786 -21.922 1.00 68.56 234 ARG A O 1
ATOM 1787 N N . ARG A 1 235 ? 7.523 11.548 -23.261 1.00 66.62 235 ARG A N 1
ATOM 1788 C CA . ARG A 1 235 ? 8.126 10.773 -24.351 1.00 66.62 235 ARG A CA 1
ATOM 1789 C C . ARG A 1 235 ? 9.586 10.508 -23.999 1.00 66.62 235 ARG A C 1
ATOM 1791 O O . ARG A 1 235 ? 10.331 11.459 -23.760 1.00 66.62 235 ARG A O 1
ATOM 1798 N N . ILE A 1 236 ? 9.961 9.238 -23.980 1.00 64.25 236 ILE A N 1
ATOM 1799 C CA . ILE A 1 236 ? 11.337 8.776 -23.853 1.00 64.25 236 ILE A CA 1
ATOM 1800 C C . ILE A 1 236 ? 11.976 8.947 -25.232 1.00 64.25 236 ILE A C 1
ATOM 1802 O O . ILE A 1 236 ? 11.500 8.373 -26.209 1.00 64.25 236 ILE A O 1
ATOM 1806 N N . ARG A 1 237 ? 13.014 9.781 -25.320 1.00 59.62 237 ARG A N 1
ATOM 1807 C CA . ARG A 1 237 ? 13.826 9.956 -26.528 1.00 59.62 237 ARG A CA 1
ATOM 1808 C C . ARG A 1 237 ? 15.239 9.488 -26.212 1.00 59.62 237 ARG A C 1
ATOM 1810 O O . ARG A 1 237 ? 15.862 10.047 -25.315 1.00 59.62 237 ARG A O 1
ATOM 1817 N N . PHE A 1 238 ? 15.715 8.497 -26.954 1.00 57.12 238 PHE A N 1
ATOM 1818 C CA . PHE A 1 238 ? 17.130 8.157 -27.048 1.00 57.12 238 PHE A CA 1
ATOM 1819 C C . PHE A 1 238 ? 17.605 8.650 -28.419 1.00 57.12 238 PHE A C 1
ATOM 1821 O O . PHE A 1 238 ? 17.003 8.274 -29.427 1.00 57.12 238 PHE A O 1
ATOM 1828 N N . GLY A 1 239 ? 18.605 9.534 -28.435 1.00 58.50 239 GLY A N 1
ATOM 1829 C CA . GLY A 1 239 ? 19.164 10.150 -29.644 1.00 58.50 239 GLY A CA 1
ATOM 1830 C C . GLY A 1 239 ? 18.171 10.868 -30.571 1.00 58.50 239 GLY A C 1
ATOM 1831 O O . GLY A 1 239 ? 17.045 11.229 -30.197 1.00 58.50 239 GLY A O 1
ATOM 1832 N N . ASP A 1 240 ? 18.616 11.068 -31.811 1.00 51.62 240 ASP A N 1
ATOM 1833 C CA . ASP A 1 240 ? 17.951 11.908 -32.807 1.00 51.62 240 ASP A CA 1
ATOM 1834 C C . ASP A 1 240 ? 16.859 11.170 -33.606 1.00 51.62 240 ASP A C 1
ATOM 1836 O O . ASP A 1 240 ? 16.956 10.888 -34.797 1.00 51.62 240 ASP A O 1
ATOM 1840 N N . GLY A 1 241 ? 15.715 10.966 -32.947 1.00 54.34 241 GLY A N 1
ATOM 1841 C CA . GLY A 1 241 ? 14.455 11.389 -33.573 1.00 54.34 241 GLY A CA 1
ATOM 1842 C C . GLY A 1 241 ? 13.407 10.345 -33.979 1.00 54.34 241 GLY A C 1
ATOM 1843 O O . GLY A 1 241 ? 12.286 10.770 -34.264 1.00 54.34 241 GLY A O 1
ATOM 1844 N N . GLN A 1 242 ? 13.677 9.031 -33.976 1.00 51.41 242 GLN A N 1
ATOM 1845 C CA . GLN A 1 242 ? 12.695 8.036 -34.477 1.00 51.41 242 GLN A CA 1
ATOM 1846 C C . GLN A 1 242 ? 12.054 7.103 -33.430 1.00 51.41 242 GLN A C 1
ATOM 1848 O O . GLN A 1 242 ? 10.901 6.707 -33.612 1.00 51.41 242 GLN A O 1
ATOM 1853 N N . SER A 1 243 ? 12.701 6.804 -32.298 1.00 48.72 243 SER A N 1
ATOM 1854 C CA . SER A 1 243 ? 12.080 5.967 -31.253 1.00 48.72 243 SER A CA 1
ATOM 1855 C C . SER A 1 243 ? 10.977 6.714 -30.492 1.00 48.72 243 SER A C 1
ATOM 1857 O O . SER A 1 243 ? 11.233 7.657 -29.744 1.00 48.72 243 SER A O 1
ATOM 1859 N N . ARG A 1 244 ? 9.719 6.285 -30.676 1.00 53.34 244 ARG A N 1
ATOM 1860 C CA . ARG A 1 244 ? 8.507 6.907 -30.099 1.00 53.34 244 ARG A CA 1
ATOM 1861 C C . ARG A 1 244 ? 7.996 6.211 -28.829 1.00 53.34 244 ARG A C 1
ATOM 1863 O O . ARG A 1 244 ? 6.789 6.037 -28.664 1.00 53.34 244 ARG A O 1
ATOM 1870 N N . THR A 1 245 ? 8.879 5.847 -27.907 1.00 59.62 245 THR A N 1
ATOM 1871 C CA . THR A 1 245 ? 8.463 5.263 -26.621 1.00 59.62 245 THR A CA 1
ATOM 1872 C C . THR A 1 245 ? 7.867 6.349 -25.717 1.00 59.62 245 THR A C 1
ATOM 1874 O O . THR A 1 245 ? 8.462 7.409 -25.514 1.00 59.62 245 THR A O 1
ATOM 1877 N N . ARG A 1 246 ? 6.672 6.124 -25.164 1.00 64.81 246 ARG A N 1
ATOM 1878 C CA . ARG A 1 246 ? 5.983 7.078 -24.279 1.00 64.81 246 ARG A CA 1
ATOM 1879 C C . ARG A 1 246 ? 5.547 6.377 -23.003 1.00 64.81 246 ARG A C 1
ATOM 1881 O O . ARG A 1 246 ? 4.902 5.339 -23.092 1.00 64.81 246 ARG A O 1
ATOM 1888 N N . LEU 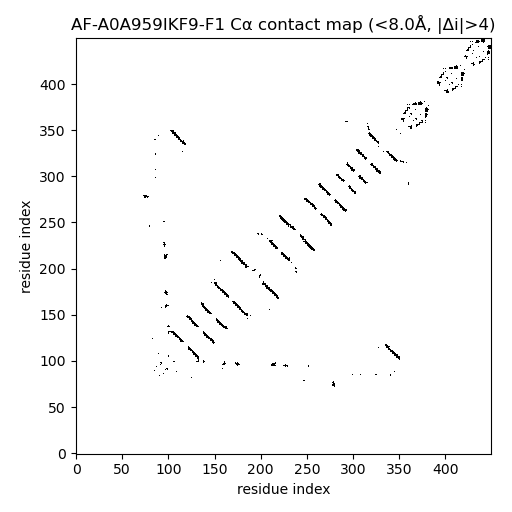A 1 247 ? 5.817 7.000 -21.856 1.00 65.88 247 LEU A N 1
ATOM 1889 C CA . LEU A 1 247 ? 5.234 6.583 -20.583 1.00 65.88 247 LEU A CA 1
ATOM 1890 C C . LEU A 1 247 ? 3.707 6.682 -20.682 1.00 65.88 247 LEU A C 1
ATOM 1892 O O . LEU A 1 247 ? 3.166 7.771 -20.904 1.00 65.88 247 LEU A O 1
ATOM 1896 N N . GLN A 1 248 ? 3.017 5.551 -20.558 1.00 72.69 248 GLN A N 1
ATOM 1897 C CA . GLN A 1 248 ? 1.558 5.518 -20.538 1.00 72.69 248 GLN A CA 1
ATOM 1898 C C . GLN A 1 248 ? 1.038 5.978 -19.175 1.00 72.69 248 GLN A C 1
ATOM 1900 O O . GLN A 1 248 ? 1.631 5.688 -18.137 1.00 72.69 248 GLN A O 1
ATOM 1905 N N . ARG A 1 249 ? -0.092 6.696 -19.178 1.00 82.81 249 ARG A N 1
ATOM 1906 C CA . ARG A 1 249 ? -0.771 7.035 -17.922 1.00 82.81 249 ARG A CA 1
ATOM 1907 C C . ARG A 1 249 ? -1.433 5.781 -17.390 1.00 82.81 249 ARG A C 1
ATOM 1909 O O . ARG A 1 249 ? -1.984 4.993 -18.161 1.00 82.81 249 ARG A O 1
ATOM 1916 N N . HIS A 1 250 ? -1.419 5.672 -16.074 1.00 85.50 250 HIS A N 1
ATOM 1917 C CA . HIS A 1 250 ? -2.193 4.689 -15.349 1.00 85.50 250 HIS A CA 1
ATOM 1918 C C . HIS A 1 250 ? -3.188 5.419 -14.451 1.00 85.50 250 HIS A C 1
ATOM 1920 O O . HIS A 1 250 ? -2.863 6.451 -13.869 1.00 85.50 250 HIS A O 1
ATOM 1926 N N . TYR A 1 251 ? -4.390 4.874 -14.340 1.00 91.06 251 TYR A N 1
ATOM 1927 C CA . TYR A 1 251 ? -5.429 5.331 -13.430 1.00 91.06 251 TYR A CA 1
ATOM 1928 C C . TYR A 1 251 ? -5.662 4.221 -12.415 1.00 91.06 251 TYR A C 1
ATOM 1930 O O . TYR A 1 251 ? -5.936 3.085 -12.806 1.00 91.06 251 TYR A O 1
ATOM 1938 N N . TYR A 1 252 ? -5.541 4.540 -11.132 1.00 91.44 252 TYR A N 1
ATOM 1939 C CA . TYR A 1 252 ? -5.826 3.615 -10.044 1.00 91.44 252 TYR A CA 1
ATOM 1940 C C . TYR A 1 252 ? -7.100 4.053 -9.329 1.00 91.44 252 TYR A C 1
ATOM 1942 O O . TYR A 1 252 ? -7.285 5.235 -9.038 1.00 91.44 252 TYR A O 1
ATOM 1950 N N . LEU A 1 253 ? -7.965 3.090 -9.031 1.00 94.50 253 LEU A N 1
ATOM 1951 C CA . LEU A 1 253 ? -9.156 3.251 -8.208 1.00 94.50 253 LEU A CA 1
ATOM 1952 C C . LEU A 1 253 ? -9.117 2.177 -7.121 1.00 94.50 253 LEU A C 1
ATOM 1954 O O . LEU A 1 253 ? -9.078 0.990 -7.430 1.00 94.50 253 LEU A O 1
ATOM 1958 N N . ALA A 1 254 ? -9.107 2.591 -5.860 1.00 93.88 254 ALA A N 1
ATOM 1959 C CA . ALA A 1 254 ? -9.006 1.713 -4.700 1.00 93.88 254 ALA A CA 1
ATOM 1960 C C . ALA A 1 254 ? -10.188 1.952 -3.761 1.00 93.88 254 ALA A C 1
ATOM 1962 O O . ALA A 1 254 ? -10.548 3.099 -3.499 1.00 93.88 254 ALA A O 1
ATOM 1963 N N . THR A 1 255 ? -10.780 0.897 -3.214 1.00 96.06 255 THR A N 1
ATOM 1964 C CA . THR A 1 255 ? -11.823 1.027 -2.189 1.00 96.06 255 THR A CA 1
ATOM 1965 C C . THR A 1 255 ? -11.820 -0.167 -1.250 1.00 96.06 255 THR A C 1
ATOM 1967 O O . THR A 1 255 ? -11.379 -1.252 -1.622 1.00 96.06 255 THR A O 1
ATOM 1970 N N . GLY A 1 256 ? -12.307 0.018 -0.029 1.00 95.31 256 GLY A N 1
ATOM 1971 C CA . GLY A 1 256 ? -12.415 -1.052 0.951 1.00 95.31 256 GLY A CA 1
ATOM 1972 C C . GLY A 1 256 ? -13.139 -0.612 2.213 1.00 95.31 256 GLY A C 1
ATOM 1973 O O . GLY A 1 256 ? -13.540 0.547 2.360 1.00 95.31 256 GLY A O 1
ATOM 1974 N N . TYR A 1 257 ? -13.319 -1.564 3.123 1.00 94.62 257 TYR A N 1
ATOM 1975 C CA . TYR A 1 257 ? -14.032 -1.359 4.378 1.00 94.62 257 TYR A CA 1
ATOM 1976 C C . TYR A 1 257 ? -13.334 -2.101 5.519 1.00 94.62 257 TYR A C 1
ATOM 1978 O O . TYR A 1 257 ? -12.864 -3.214 5.319 1.00 94.62 257 TYR A O 1
ATOM 1986 N N . SER A 1 258 ? -13.289 -1.516 6.716 1.00 93.56 258 SER A N 1
ATOM 1987 C CA . SER A 1 258 ? -12.746 -2.159 7.919 1.00 93.56 258 SER A CA 1
ATOM 1988 C C . SER A 1 258 ? -13.869 -2.615 8.848 1.00 93.56 258 SER A C 1
ATOM 1990 O O . SER A 1 258 ? -14.404 -1.828 9.627 1.00 93.56 258 SER A O 1
ATOM 1992 N N . PHE A 1 259 ? -14.222 -3.896 8.791 1.00 93.00 259 PHE A N 1
ATOM 1993 C CA . PHE A 1 259 ? -15.097 -4.513 9.786 1.00 93.00 259 PHE A CA 1
ATOM 1994 C C . PHE A 1 259 ? -14.313 -4.724 11.086 1.00 93.00 259 PHE A C 1
ATOM 1996 O O . PHE A 1 259 ? -13.147 -5.116 11.046 1.00 93.00 259 PHE A O 1
ATOM 2003 N N . ARG A 1 260 ? -14.943 -4.453 12.231 1.00 88.06 260 ARG A N 1
ATOM 2004 C CA . ARG A 1 260 ? -14.378 -4.680 13.569 1.00 88.06 260 ARG A CA 1
ATOM 2005 C C . ARG A 1 260 ? -15.294 -5.633 14.327 1.00 88.06 260 ARG A C 1
ATOM 2007 O O . ARG A 1 260 ? -16.508 -5.434 14.313 1.00 88.06 260 ARG A O 1
ATOM 2014 N N . PHE A 1 261 ? -14.713 -6.646 14.953 1.00 89.88 261 PHE A N 1
ATOM 2015 C CA . PHE A 1 261 ? -15.404 -7.681 15.713 1.00 89.88 261 PHE A CA 1
ATOM 2016 C C . PHE A 1 261 ? -14.766 -7.722 17.107 1.00 89.88 261 PHE A C 1
ATOM 2018 O O . PHE A 1 261 ? -13.744 -8.373 17.309 1.00 89.88 261 PHE A O 1
ATOM 2025 N N . GLY A 1 262 ? -15.325 -6.938 18.034 1.00 82.94 262 GLY A N 1
ATOM 2026 C CA . GLY A 1 262 ? -14.635 -6.582 19.278 1.00 82.94 262 GLY A CA 1
ATOM 2027 C C . GLY A 1 262 ? -13.373 -5.744 19.025 1.00 82.94 262 GLY A C 1
ATOM 2028 O O . GLY A 1 262 ? -13.216 -5.139 17.958 1.00 82.94 262 GLY A O 1
ATOM 2029 N N . ASP A 1 263 ? -12.471 -5.728 20.006 1.00 75.94 263 ASP A N 1
ATOM 2030 C CA . ASP A 1 263 ? -11.189 -5.006 19.951 1.00 75.94 263 ASP A CA 1
ATOM 2031 C C . ASP A 1 263 ? -10.013 -5.858 19.432 1.00 75.94 263 ASP A C 1
ATOM 2033 O O . ASP A 1 263 ? -8.950 -5.324 19.082 1.00 75.94 263 ASP A O 1
ATOM 2037 N N . ASP A 1 264 ? -10.213 -7.176 19.341 1.00 81.50 264 ASP A N 1
ATOM 2038 C CA . ASP A 1 264 ? -9.169 -8.155 19.019 1.00 81.50 264 ASP A CA 1
ATOM 2039 C C . ASP A 1 264 ? -9.124 -8.541 17.539 1.00 81.50 264 ASP A C 1
ATOM 2041 O O . ASP A 1 264 ? -8.059 -8.912 17.049 1.00 81.50 264 ASP A O 1
ATOM 2045 N N . PHE A 1 265 ? -10.237 -8.443 16.800 1.00 87.56 265 PHE A N 1
ATOM 2046 C CA . PHE A 1 265 ? -10.290 -8.867 15.399 1.00 87.56 265 PHE A CA 1
ATOM 2047 C C . PHE A 1 265 ? -10.845 -7.793 14.459 1.00 87.56 265 PHE A C 1
ATOM 2049 O O . PHE A 1 265 ? -11.918 -7.221 14.669 1.00 87.56 265 PHE A O 1
ATOM 2056 N N . GLN A 1 266 ? -10.125 -7.542 13.363 1.00 92.62 266 GLN A N 1
ATOM 2057 C CA . GLN A 1 266 ? -10.581 -6.675 12.275 1.00 92.62 266 GLN A CA 1
ATOM 2058 C C . GLN A 1 266 ? -10.425 -7.373 10.926 1.00 92.62 266 GLN A C 1
ATOM 2060 O O . GLN A 1 266 ? -9.401 -8.000 10.660 1.00 92.62 266 GLN A O 1
ATOM 2065 N N . LEU A 1 267 ? -11.417 -7.214 10.050 1.00 95.62 267 LEU A N 1
ATOM 2066 C CA . LEU A 1 267 ? -11.418 -7.775 8.701 1.00 95.62 267 LEU A CA 1
ATOM 2067 C C . LEU A 1 267 ? -11.537 -6.658 7.663 1.00 95.62 267 LEU A C 1
ATOM 2069 O O . LEU A 1 267 ? -12.466 -5.852 7.698 1.00 95.62 267 LEU A O 1
ATOM 2073 N N . GLN A 1 268 ? -10.591 -6.624 6.731 1.00 95.38 268 GLN A N 1
ATOM 2074 C CA . GLN A 1 268 ? -10.414 -5.563 5.745 1.00 95.38 268 GLN A CA 1
ATOM 2075 C C . GLN A 1 268 ? -10.445 -6.128 4.320 1.00 95.38 268 GLN A C 1
ATOM 2077 O O . GLN A 1 268 ? -9.389 -6.440 3.760 1.00 95.38 268 GLN A O 1
ATOM 2082 N N . PRO A 1 269 ? -11.639 -6.302 3.725 1.00 96.88 269 PRO A N 1
ATOM 2083 C CA . PRO A 1 269 ? -11.787 -6.464 2.287 1.00 96.88 269 PRO A CA 1
ATOM 2084 C C . PRO A 1 269 ? -11.541 -5.147 1.543 1.00 96.88 269 PRO A C 1
ATOM 2086 O O . PRO A 1 269 ? -11.963 -4.067 1.974 1.00 96.88 269 PRO A O 1
ATOM 2089 N N . SER A 1 270 ? -10.925 -5.255 0.373 1.00 95.25 270 SER A N 1
ATOM 2090 C CA . SER A 1 270 ? -10.683 -4.143 -0.545 1.00 95.25 270 SER A CA 1
ATOM 2091 C C . SER A 1 270 ? -10.549 -4.620 -1.990 1.00 95.25 270 SER A C 1
ATOM 2093 O O . SER A 1 270 ? -10.327 -5.797 -2.275 1.00 95.25 270 SER A O 1
ATOM 2095 N N . VAL A 1 271 ? -10.697 -3.675 -2.915 1.00 94.88 271 VAL A N 1
ATOM 2096 C CA . VAL A 1 271 ? -10.514 -3.866 -4.352 1.00 94.88 271 VAL A CA 1
ATOM 2097 C C . VAL A 1 271 ? -9.636 -2.741 -4.888 1.00 94.88 271 VAL A C 1
ATOM 2099 O O . VAL A 1 271 ? -9.853 -1.570 -4.563 1.00 94.88 271 VAL A O 1
ATOM 2102 N N . LEU A 1 272 ? -8.675 -3.100 -5.736 1.00 91.56 272 LEU A N 1
ATOM 2103 C CA . LEU A 1 272 ? -7.842 -2.187 -6.506 1.00 91.56 272 LEU A CA 1
ATOM 2104 C C . LEU A 1 272 ? -8.056 -2.456 -8.002 1.00 91.56 272 LEU A C 1
ATOM 2106 O O . LEU A 1 272 ? -7.924 -3.579 -8.484 1.00 91.56 272 LEU A O 1
ATOM 2110 N N . LEU A 1 273 ? -8.384 -1.404 -8.743 1.00 91.88 273 LEU A N 1
ATOM 2111 C CA . LEU A 1 273 ? -8.509 -1.396 -10.195 1.00 91.88 273 LEU A CA 1
ATOM 2112 C C . LEU A 1 273 ? -7.405 -0.516 -10.779 1.00 91.88 273 LEU A C 1
ATOM 2114 O O . LEU A 1 273 ? -7.256 0.637 -10.374 1.00 91.88 273 LEU A O 1
ATOM 2118 N N . LYS A 1 274 ? -6.677 -1.038 -11.765 1.00 89.00 274 LYS A N 1
ATOM 2119 C CA . LYS A 1 274 ? -5.659 -0.315 -12.531 1.00 89.00 274 LYS A CA 1
ATOM 2120 C C . LYS A 1 274 ? -6.027 -0.315 -14.012 1.00 89.00 274 LYS A C 1
ATOM 2122 O O . LYS A 1 274 ? -6.205 -1.370 -14.618 1.00 89.00 274 LYS A O 1
ATOM 2127 N N . LEU A 1 275 ? -6.102 0.874 -14.603 1.00 88.19 275 LEU A N 1
ATOM 2128 C CA . LEU A 1 275 ? -6.398 1.098 -16.019 1.00 88.19 275 LEU A CA 1
ATOM 2129 C C . LEU A 1 275 ? -5.190 1.776 -16.677 1.00 88.19 275 LEU A C 1
ATOM 2131 O O . LEU A 1 275 ? -4.836 2.888 -16.293 1.00 88.19 275 LEU A O 1
ATOM 2135 N N . GLY A 1 276 ? -4.548 1.129 -17.650 1.00 81.69 276 GLY A N 1
ATOM 2136 C CA . GLY A 1 276 ? -3.500 1.749 -18.473 1.00 81.69 276 GLY A CA 1
ATOM 2137 C C . GLY A 1 276 ? -4.074 2.326 -19.769 1.00 81.69 276 GLY A C 1
ATOM 2138 O O . GLY A 1 276 ? -4.980 1.733 -20.353 1.00 81.69 276 GLY A O 1
ATOM 2139 N N . GLU A 1 277 ? -3.553 3.456 -20.259 1.00 71.00 277 GLU A N 1
ATOM 2140 C CA . GLU A 1 277 ? -3.958 3.996 -21.569 1.00 71.00 277 GLU A CA 1
ATOM 2141 C C . GLU A 1 277 ? -3.611 3.031 -22.720 1.00 71.00 277 GLU A C 1
ATOM 2143 O O . GLU A 1 277 ? -2.480 2.996 -23.202 1.00 71.00 277 GLU A O 1
ATOM 2148 N N . GLY A 1 278 ? -4.607 2.269 -23.184 1.00 65.44 278 GLY A N 1
ATOM 2149 C CA . GLY A 1 278 ? -4.460 1.256 -24.236 1.00 65.44 278 GLY A CA 1
ATOM 2150 C C . GLY A 1 278 ? -4.097 -0.147 -23.733 1.00 65.44 278 GLY A C 1
ATOM 2151 O O . GLY A 1 278 ? -3.918 -1.044 -24.551 1.00 65.44 278 GLY A O 1
ATOM 2152 N N . GLY A 1 279 ? -4.005 -0.348 -22.414 1.00 67.31 279 GLY A N 1
ATOM 2153 C CA . GLY A 1 279 ? -3.811 -1.661 -21.794 1.00 67.31 279 GLY A CA 1
ATOM 2154 C C . GLY A 1 279 ? -5.132 -2.342 -21.420 1.00 67.31 279 GLY A C 1
ATOM 2155 O O . GLY A 1 279 ? -6.185 -1.708 -21.372 1.00 67.31 279 GLY A O 1
ATOM 2156 N N . SER A 1 280 ? -5.072 -3.639 -21.106 1.00 74.56 280 SER A N 1
ATOM 2157 C CA . SER A 1 280 ? -6.199 -4.323 -20.454 1.00 74.56 280 SER A CA 1
ATOM 2158 C C . SER A 1 280 ? -6.321 -3.878 -18.987 1.00 74.56 280 SER A C 1
ATOM 2160 O O . SER A 1 280 ? -5.292 -3.645 -18.346 1.00 74.56 280 SER A O 1
ATOM 2162 N N . PRO A 1 281 ? -7.543 -3.755 -18.438 1.00 83.88 281 PRO A N 1
ATOM 2163 C CA . PRO A 1 281 ? -7.745 -3.448 -17.026 1.00 83.88 281 PRO A CA 1
ATOM 2164 C C . PRO A 1 281 ? -7.212 -4.581 -16.140 1.00 83.88 281 PRO A C 1
ATOM 2166 O O . PRO A 1 281 ? -7.433 -5.758 -16.421 1.00 83.88 281 PRO A O 1
ATOM 2169 N N . GLN A 1 282 ? -6.530 -4.221 -15.054 1.00 86.31 282 GLN A N 1
ATOM 2170 C CA . GLN A 1 282 ? -6.056 -5.155 -14.035 1.00 86.31 282 GLN A CA 1
ATOM 2171 C C . GLN A 1 282 ? -6.893 -4.985 -12.766 1.00 86.31 282 GLN A C 1
ATOM 2173 O O . GLN A 1 282 ? -7.047 -3.873 -12.258 1.00 86.31 282 GLN A O 1
ATOM 2178 N N . TYR A 1 283 ? -7.415 -6.102 -12.264 1.00 91.19 283 TYR A N 1
ATOM 2179 C CA . TYR A 1 283 ? -8.270 -6.169 -11.083 1.00 91.19 283 TYR A CA 1
ATOM 2180 C C . TYR A 1 283 ? -7.554 -6.946 -9.984 1.00 91.19 283 TYR A C 1
ATOM 2182 O O . TYR A 1 283 ? -7.090 -8.063 -10.223 1.00 91.19 283 TYR A O 1
ATOM 2190 N N . GLU A 1 284 ? -7.508 -6.381 -8.785 1.00 92.00 284 GLU A N 1
ATOM 2191 C CA . GLU A 1 284 ? -7.042 -7.045 -7.574 1.00 92.00 284 GLU A CA 1
ATOM 2192 C C . GLU A 1 284 ? -8.141 -6.995 -6.514 1.00 92.00 284 GLU A C 1
ATOM 2194 O O . GLU A 1 284 ? -8.639 -5.921 -6.177 1.00 92.00 284 GLU A O 1
ATOM 2199 N N . GLY A 1 285 ? -8.530 -8.158 -5.997 1.00 94.62 285 GLY A N 1
ATOM 2200 C CA . GLY A 1 285 ? -9.355 -8.267 -4.795 1.00 94.62 285 GLY A CA 1
ATOM 2201 C C . GLY A 1 285 ? -8.498 -8.756 -3.636 1.00 94.62 285 GLY A C 1
ATOM 2202 O O . GLY A 1 285 ? -7.766 -9.730 -3.806 1.00 94.62 285 GLY A O 1
ATOM 2203 N N . SER A 1 286 ? -8.593 -8.111 -2.476 1.00 95.25 286 SER A N 1
ATOM 2204 C CA . SER A 1 286 ? -7.786 -8.433 -1.295 1.00 95.25 286 SER A CA 1
ATOM 2205 C C . SER A 1 286 ? -8.641 -8.575 -0.045 1.00 95.25 286 SER A C 1
ATOM 2207 O O . SER A 1 286 ? -9.660 -7.902 0.113 1.00 95.25 286 SER A O 1
ATOM 2209 N N . LEU A 1 287 ? -8.178 -9.411 0.879 1.00 96.62 287 LEU A N 1
ATOM 2210 C CA . LEU A 1 287 ? -8.755 -9.588 2.204 1.00 96.62 287 LEU A CA 1
ATOM 2211 C C . LEU A 1 287 ? -7.629 -9.678 3.235 1.00 96.62 287 LEU A C 1
ATOM 2213 O O . LEU A 1 287 ? -6.754 -10.532 3.108 1.00 96.62 287 LEU A O 1
ATOM 2217 N N . ARG A 1 288 ? -7.660 -8.824 4.262 1.00 95.06 288 ARG A N 1
ATOM 2218 C CA . ARG A 1 288 ? -6.716 -8.850 5.390 1.00 95.06 288 ARG A CA 1
ATOM 2219 C C . ARG A 1 288 ? -7.455 -9.019 6.717 1.00 95.06 288 ARG A C 1
ATOM 2221 O O . ARG A 1 288 ? -8.352 -8.237 7.011 1.00 95.06 288 ARG A O 1
ATOM 2228 N N . GLY A 1 289 ? -7.067 -10.008 7.516 1.00 95.31 289 GLY A N 1
ATOM 2229 C CA . GLY A 1 289 ? -7.474 -10.170 8.913 1.00 95.31 289 GLY A CA 1
ATOM 2230 C C . GLY A 1 289 ? -6.365 -9.690 9.850 1.00 95.31 289 GLY A C 1
ATOM 2231 O O . GLY A 1 289 ? -5.211 -10.072 9.668 1.00 95.31 289 GLY A O 1
ATOM 2232 N N . ILE A 1 290 ? -6.702 -8.851 10.827 1.00 91.12 290 ILE A N 1
ATOM 2233 C CA . ILE A 1 290 ? -5.785 -8.298 11.835 1.00 91.12 290 ILE A CA 1
ATOM 2234 C C . ILE A 1 290 ? -6.208 -8.833 13.204 1.00 91.12 290 ILE A C 1
ATOM 2236 O O . ILE A 1 290 ? -7.377 -8.698 13.564 1.00 91.12 290 ILE A O 1
ATOM 2240 N N . PHE A 1 291 ? -5.262 -9.403 13.951 1.00 88.56 291 PHE A N 1
ATOM 2241 C CA . PHE A 1 291 ? -5.475 -10.105 15.217 1.00 88.56 291 PHE A CA 1
ATOM 2242 C C . PHE A 1 291 ? -4.654 -9.459 16.339 1.00 88.56 291 PHE A C 1
ATOM 2244 O O . PHE A 1 291 ? -3.444 -9.258 16.201 1.00 88.56 291 PHE A O 1
ATOM 2251 N N . VAL A 1 292 ? -5.328 -9.089 17.433 1.00 80.38 292 VAL A N 1
ATOM 2252 C CA . VAL A 1 292 ? -4.789 -8.417 18.638 1.00 80.38 292 VAL A CA 1
ATOM 2253 C C . VAL A 1 292 ? -3.975 -7.148 18.312 1.00 80.38 292 VAL A C 1
ATOM 2255 O O . VAL A 1 292 ? -3.221 -6.640 19.126 1.00 80.38 292 VAL A O 1
ATOM 2258 N N . GLN A 1 293 ? -4.109 -6.615 17.091 1.00 73.06 293 GLN A N 1
ATOM 2259 C CA . GLN A 1 293 ? -3.244 -5.570 16.512 1.00 73.06 293 GLN A CA 1
ATOM 2260 C C . GLN A 1 293 ? -1.739 -5.935 16.464 1.00 73.06 293 GLN A C 1
ATOM 2262 O O . GLN A 1 293 ? -0.921 -5.087 16.124 1.00 73.06 293 GLN A O 1
ATOM 2267 N N . ARG A 1 294 ? -1.378 -7.204 16.718 1.00 80.62 294 ARG A N 1
ATOM 2268 C CA . ARG A 1 294 ? 0.008 -7.698 16.816 1.00 80.62 294 ARG A CA 1
ATOM 2269 C C . ARG A 1 294 ? 0.447 -8.513 15.602 1.00 80.62 294 ARG A C 1
ATOM 2271 O O . ARG A 1 294 ? 1.611 -8.465 15.215 1.00 80.62 294 ARG A O 1
ATOM 2278 N N . PHE A 1 295 ? -0.467 -9.230 14.954 1.00 90.06 295 PHE A N 1
ATOM 2279 C CA . PHE A 1 295 ? -0.195 -9.875 13.669 1.00 90.06 295 PHE A CA 1
ATOM 2280 C C . PHE A 1 295 ? -1.387 -9.762 12.726 1.00 90.06 295 PHE A C 1
ATOM 2282 O O . PHE A 1 295 ? -2.532 -9.552 13.132 1.00 90.06 295 PHE A O 1
ATOM 2289 N N . TRP A 1 296 ? -1.114 -9.887 11.436 1.00 93.31 296 TRP A N 1
ATOM 2290 C CA . TRP A 1 296 ? -2.134 -9.885 10.406 1.00 93.31 296 TRP A CA 1
ATOM 2291 C C . TRP A 1 296 ? -1.778 -10.868 9.296 1.00 93.31 296 TRP A C 1
ATOM 2293 O O . TRP A 1 296 ? -0.613 -11.075 8.963 1.00 93.31 296 TRP A O 1
ATOM 2303 N N . VAL A 1 297 ? -2.801 -11.474 8.707 1.0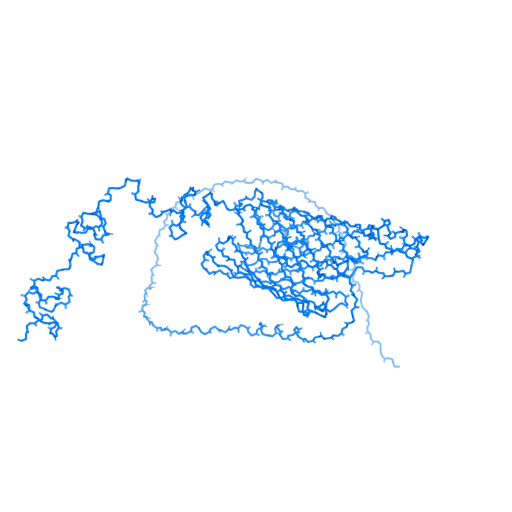0 96.44 297 VAL A N 1
ATOM 2304 C CA . VAL A 1 297 ? -2.675 -12.363 7.548 1.00 96.44 297 VAL A CA 1
ATOM 2305 C C . VAL A 1 297 ? -3.681 -11.951 6.490 1.00 96.44 297 VAL A C 1
ATOM 2307 O O . VAL A 1 297 ? -4.705 -11.333 6.787 1.00 96.44 297 VAL A O 1
ATOM 2310 N N . GLY A 1 298 ? -3.403 -12.263 5.235 1.00 95.69 298 GLY A N 1
ATOM 2311 C CA . GLY A 1 298 ? -4.307 -11.924 4.155 1.00 95.69 298 GLY A CA 1
ATOM 2312 C C . GLY A 1 298 ? -4.022 -12.674 2.873 1.00 95.69 298 GLY A C 1
ATOM 2313 O O . GLY A 1 298 ? -3.041 -13.405 2.745 1.00 95.69 298 GLY A O 1
ATOM 2314 N N . GLY A 1 299 ? -4.897 -12.451 1.905 1.00 96.12 299 GLY A N 1
ATOM 2315 C CA . GLY A 1 299 ? -4.700 -12.897 0.540 1.00 96.12 299 GLY A CA 1
ATOM 2316 C C . GLY A 1 299 ? -5.157 -11.837 -0.448 1.00 96.12 299 GLY A C 1
ATOM 2317 O O . GLY A 1 299 ? -6.129 -11.124 -0.190 1.00 96.12 299 GLY A O 1
ATOM 2318 N N . SER A 1 300 ? -4.470 -11.761 -1.584 1.00 95.25 300 SER A N 1
ATOM 2319 C CA . SER A 1 300 ? -4.932 -11.031 -2.768 1.00 95.25 300 SER A CA 1
ATOM 2320 C C . SER A 1 300 ? -5.088 -11.985 -3.946 1.00 95.25 300 SER A C 1
ATOM 2322 O O . SER A 1 300 ? -4.372 -12.980 -4.061 1.00 95.25 300 SER A O 1
ATOM 2324 N N . TYR A 1 301 ? -5.976 -11.650 -4.875 1.00 93.94 301 TYR A N 1
ATOM 2325 C CA . TYR A 1 301 ? -6.057 -12.288 -6.182 1.00 93.94 301 TYR A CA 1
ATOM 2326 C C . TYR A 1 301 ? -6.009 -11.225 -7.278 1.00 93.94 301 TYR A C 1
ATOM 2328 O O . TYR A 1 301 ? -6.923 -10.405 -7.390 1.00 93.94 301 TYR A O 1
ATOM 2336 N N . ARG A 1 302 ? -4.938 -11.249 -8.080 1.00 91.00 302 ARG A N 1
ATOM 2337 C CA . ARG A 1 302 ? -4.738 -10.399 -9.256 1.00 91.00 302 ARG A CA 1
ATOM 2338 C C . ARG A 1 302 ? -5.173 -11.164 -10.499 1.00 91.00 302 ARG A C 1
ATOM 2340 O O . ARG A 1 302 ? -4.565 -12.168 -10.877 1.00 91.00 302 ARG A O 1
ATOM 2347 N N . TRP A 1 303 ? -6.257 -10.698 -11.116 1.00 89.12 303 TRP A N 1
ATOM 2348 C CA . TRP A 1 303 ? -6.939 -11.387 -12.211 1.00 89.12 303 TRP A CA 1
ATOM 2349 C C . TRP A 1 303 ? -5.980 -11.724 -13.363 1.00 89.12 303 TRP A C 1
ATOM 2351 O O . TRP A 1 303 ? -5.324 -10.838 -13.906 1.00 89.12 303 TRP A O 1
ATOM 2361 N N . GLN A 1 304 ? -5.915 -13.011 -13.729 1.00 86.75 304 GLN A N 1
ATOM 2362 C CA . GLN A 1 304 ? -5.016 -13.576 -14.755 1.00 86.75 304 GLN A CA 1
ATOM 2363 C C . GLN A 1 304 ? -3.501 -13.375 -14.518 1.00 86.75 304 GLN A C 1
ATOM 2365 O O . GLN A 1 304 ? -2.707 -13.675 -15.411 1.00 86.75 304 GLN A O 1
ATOM 2370 N N . GLU A 1 305 ? -3.074 -12.933 -13.329 1.00 85.56 305 GLU A N 1
ATOM 2371 C CA . GLU A 1 305 ? -1.657 -12.725 -12.999 1.00 85.56 305 GLU A CA 1
ATOM 2372 C C . GLU A 1 305 ? -1.168 -13.642 -11.869 1.00 85.56 305 GLU A C 1
ATOM 2374 O O . GLU A 1 305 ? -0.261 -14.455 -12.088 1.00 85.56 305 GLU A O 1
ATOM 2379 N N . SER A 1 306 ? -1.746 -13.515 -10.669 1.00 89.44 306 SER A N 1
ATOM 2380 C CA . SER A 1 306 ? -1.315 -14.259 -9.481 1.00 89.44 306 SER A CA 1
ATOM 2381 C C . SER A 1 306 ? -2.401 -14.395 -8.410 1.00 89.44 306 SER A C 1
ATOM 2383 O O . SER A 1 306 ? -3.315 -13.579 -8.294 1.00 89.44 306 SER A O 1
ATOM 2385 N N . ALA A 1 307 ? -2.267 -15.429 -7.583 1.00 94.81 307 ALA A N 1
ATOM 2386 C CA . ALA A 1 307 ? -2.788 -15.415 -6.219 1.00 94.81 307 ALA A CA 1
ATOM 2387 C C . ALA A 1 307 ? -1.645 -15.008 -5.279 1.00 94.81 307 ALA A C 1
ATOM 2389 O O . ALA A 1 307 ? -0.486 -15.288 -5.571 1.00 94.81 307 ALA A O 1
ATOM 2390 N N . VAL A 1 308 ? -1.942 -14.350 -4.166 1.00 95.12 308 VAL A N 1
ATOM 2391 C CA . VAL A 1 308 ? -0.932 -13.824 -3.242 1.00 95.12 308 VAL A CA 1
ATOM 2392 C C . VAL A 1 308 ? -1.299 -14.222 -1.822 1.00 95.12 308 VAL A C 1
ATOM 2394 O O . VAL A 1 308 ? -2.428 -13.978 -1.401 1.00 95.12 308 VAL A O 1
ATOM 2397 N N . ALA A 1 309 ? -0.347 -14.785 -1.080 1.00 96.94 309 ALA A N 1
ATOM 2398 C CA . ALA A 1 309 ? -0.432 -14.901 0.373 1.00 96.94 309 ALA A CA 1
ATOM 2399 C C . ALA A 1 309 ? 0.316 -13.730 1.023 1.00 96.94 309 ALA A C 1
ATOM 2401 O O . ALA A 1 309 ? 1.423 -13.396 0.601 1.00 96.94 309 ALA A O 1
ATOM 2402 N N . LEU A 1 310 ? -0.288 -13.121 2.043 1.00 95.69 310 LEU A N 1
ATOM 2403 C CA . LEU A 1 310 ? 0.246 -11.976 2.777 1.00 95.69 310 LEU A CA 1
ATOM 2404 C C . LEU A 1 310 ? 0.315 -12.303 4.274 1.00 95.69 310 LEU A C 1
ATOM 2406 O O . LEU A 1 310 ? -0.634 -12.857 4.833 1.00 95.69 310 LEU A O 1
ATOM 2410 N N . ALA A 1 311 ? 1.390 -11.893 4.938 1.00 96.19 311 ALA A N 1
ATOM 2411 C CA . ALA A 1 311 ? 1.516 -11.942 6.390 1.00 96.19 311 ALA A CA 1
ATOM 2412 C C . ALA A 1 311 ? 2.302 -10.733 6.911 1.00 96.19 311 ALA A C 1
ATOM 2414 O O . ALA A 1 311 ? 3.222 -10.243 6.255 1.00 96.19 311 ALA A O 1
ATOM 2415 N N . GLY A 1 312 ? 1.978 -10.284 8.118 1.00 95.31 312 GLY A N 1
ATOM 2416 C CA . GLY A 1 312 ? 2.748 -9.278 8.831 1.00 95.31 312 GLY A CA 1
ATOM 2417 C C . GLY A 1 312 ? 2.678 -9.466 10.339 1.00 95.31 312 GLY A C 1
ATOM 2418 O O . GLY A 1 312 ? 1.690 -9.962 10.879 1.00 95.31 312 GLY A O 1
ATOM 2419 N N . VAL A 1 313 ? 3.752 -9.077 11.016 1.00 93.81 313 VAL A N 1
ATOM 2420 C CA . VAL A 1 313 ? 3.896 -9.150 12.469 1.00 93.81 313 VAL A CA 1
ATOM 2421 C C . VAL A 1 313 ? 4.484 -7.846 12.986 1.00 93.81 313 VAL A C 1
ATOM 2423 O O . VAL A 1 313 ? 5.511 -7.362 12.507 1.00 93.81 313 VAL A O 1
ATOM 2426 N N . GLN A 1 314 ? 3.818 -7.274 13.977 1.00 89.62 314 GLN A N 1
ATOM 2427 C CA . GLN A 1 314 ? 4.294 -6.141 14.743 1.00 89.62 314 GLN A CA 1
ATOM 2428 C C . GLN A 1 314 ? 5.086 -6.694 15.932 1.00 89.62 314 GLN A C 1
ATOM 2430 O O . GLN A 1 314 ? 4.529 -7.286 16.853 1.00 89.62 314 GLN A O 1
ATOM 2435 N N . LEU A 1 315 ? 6.414 -6.572 15.861 1.00 88.31 315 LEU A N 1
ATOM 2436 C CA . LEU A 1 315 ? 7.336 -7.108 16.869 1.00 88.31 315 LEU A CA 1
ATOM 2437 C C . LEU A 1 315 ? 7.271 -6.306 18.174 1.00 88.31 315 LEU A C 1
ATOM 2439 O O . LEU A 1 315 ? 7.488 -6.849 19.250 1.00 88.31 315 LEU A O 1
ATOM 2443 N N . ASN A 1 316 ? 7.005 -5.008 18.049 1.00 83.69 316 ASN A N 1
ATOM 2444 C CA . ASN A 1 316 ? 6.742 -4.049 19.119 1.00 83.69 316 ASN A CA 1
ATOM 2445 C C . ASN A 1 316 ? 6.001 -2.841 18.500 1.00 83.69 316 ASN A C 1
ATOM 2447 O O . ASN A 1 316 ? 5.923 -2.753 17.267 1.00 83.69 316 ASN A O 1
ATOM 2451 N N . PRO A 1 317 ? 5.506 -1.864 19.281 1.00 78.81 317 PRO A N 1
ATOM 2452 C CA . PRO A 1 317 ? 4.773 -0.714 18.740 1.00 78.81 317 PRO A CA 1
ATOM 2453 C C . PRO A 1 317 ? 5.489 0.052 17.611 1.00 78.81 317 PRO A C 1
ATOM 2455 O O . PRO A 1 317 ? 4.839 0.652 16.750 1.00 78.81 317 PRO A O 1
ATOM 2458 N N . ARG A 1 318 ? 6.828 0.007 17.565 1.00 84.94 318 ARG A N 1
ATOM 2459 C CA . ARG A 1 318 ? 7.657 0.729 16.590 1.00 84.94 318 ARG A CA 1
ATOM 2460 C C . ARG A 1 318 ? 8.001 -0.090 15.346 1.00 84.94 318 ARG A C 1
ATOM 2462 O O . ARG A 1 318 ? 8.186 0.519 14.297 1.00 84.94 318 ARG A O 1
ATOM 2469 N N . VAL A 1 319 ? 8.103 -1.417 15.422 1.00 90.94 319 VAL A N 1
ATOM 2470 C CA . VAL A 1 319 ? 8.674 -2.261 14.354 1.00 90.94 319 VAL A CA 1
ATOM 2471 C C . VAL A 1 319 ? 7.673 -3.296 13.848 1.00 90.94 319 VAL A C 1
ATOM 2473 O O . VAL A 1 319 ? 7.176 -4.125 14.605 1.00 90.94 319 VAL A O 1
ATOM 2476 N N . GLU A 1 320 ? 7.441 -3.297 12.537 1.00 92.62 320 GLU A N 1
ATOM 2477 C CA . GLU A 1 320 ? 6.610 -4.276 11.833 1.00 92.62 320 GLU A CA 1
ATOM 2478 C C . GLU A 1 320 ? 7.398 -4.919 10.687 1.00 92.62 320 GLU A C 1
ATOM 2480 O O . GLU A 1 320 ? 8.011 -4.223 9.871 1.00 92.62 320 GLU A O 1
ATOM 2485 N N . LEU A 1 321 ? 7.348 -6.247 10.613 1.00 96.12 321 LEU A N 1
ATOM 2486 C CA . LEU A 1 321 ? 7.829 -7.040 9.487 1.00 96.12 321 LEU A CA 1
ATOM 2487 C C . LEU A 1 321 ? 6.644 -7.531 8.661 1.00 96.12 321 LEU A C 1
ATOM 2489 O O . LEU A 1 321 ? 5.602 -7.892 9.199 1.00 96.12 321 LEU A O 1
ATOM 2493 N N . THR A 1 322 ? 6.818 -7.568 7.346 1.00 96.06 322 THR A N 1
ATOM 2494 C CA . THR A 1 322 ? 5.795 -7.979 6.381 1.00 96.06 322 THR A CA 1
ATOM 2495 C C . THR A 1 322 ? 6.409 -8.871 5.314 1.00 96.06 322 THR A C 1
ATOM 2497 O O . THR A 1 322 ? 7.564 -8.686 4.922 1.00 96.06 322 THR A O 1
ATOM 2500 N N . TYR A 1 323 ? 5.636 -9.84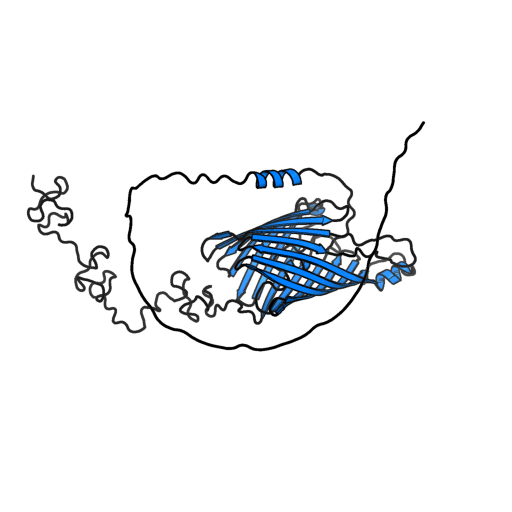4 4.851 1.00 96.38 323 TYR A N 1
ATOM 2501 C CA . TYR A 1 323 ? 6.024 -10.783 3.814 1.00 96.38 323 TYR A CA 1
ATOM 2502 C C . TYR A 1 323 ? 4.841 -11.059 2.888 1.00 96.38 323 TYR A C 1
ATOM 2504 O O . TYR A 1 323 ? 3.720 -11.286 3.345 1.00 96.38 323 TYR A O 1
ATOM 2512 N N . ALA A 1 324 ? 5.098 -11.063 1.584 1.00 96.25 324 ALA A N 1
ATOM 2513 C CA . ALA A 1 324 ? 4.156 -11.539 0.585 1.00 96.25 324 ALA A CA 1
ATOM 2514 C C . ALA A 1 324 ? 4.818 -12.553 -0.348 1.00 96.25 324 ALA A C 1
ATOM 2516 O O . ALA A 1 324 ? 5.996 -12.431 -0.698 1.00 96.25 324 ALA A O 1
ATOM 2517 N N . TYR A 1 325 ? 4.029 -13.539 -0.766 1.00 96.12 325 TYR A N 1
ATOM 2518 C CA . TYR A 1 325 ? 4.420 -14.516 -1.770 1.00 96.12 325 TYR A CA 1
ATOM 2519 C C . TYR A 1 325 ? 3.362 -14.612 -2.870 1.00 96.12 325 TYR A C 1
ATOM 2521 O O . TYR A 1 325 ? 2.197 -14.927 -2.605 1.00 96.12 325 TYR A O 1
ATOM 2529 N N . ASP A 1 326 ? 3.784 -14.356 -4.108 1.00 94.31 326 ASP A N 1
ATOM 2530 C CA . ASP A 1 326 ? 2.931 -14.406 -5.290 1.00 94.31 326 ASP A CA 1
ATOM 2531 C C . ASP A 1 326 ? 3.030 -15.784 -5.945 1.00 94.31 326 ASP A C 1
ATOM 2533 O O . ASP A 1 326 ? 4.045 -16.131 -6.551 1.00 94.31 326 ASP A O 1
ATOM 2537 N N . PHE A 1 327 ? 1.936 -16.532 -5.929 1.00 93.62 327 PHE A N 1
ATOM 2538 C CA . PHE A 1 327 ? 1.739 -17.706 -6.763 1.00 93.62 327 PHE A CA 1
ATOM 2539 C C . PHE A 1 327 ? 1.390 -17.246 -8.187 1.00 93.62 327 PHE A C 1
ATOM 2541 O O . PHE A 1 327 ? 0.256 -16.839 -8.449 1.00 93.62 327 PHE A O 1
ATOM 2548 N N . THR A 1 328 ? 2.345 -17.303 -9.119 1.00 90.50 328 THR A N 1
ATOM 2549 C CA . THR A 1 328 ? 2.114 -16.987 -10.542 1.00 90.50 328 THR A CA 1
ATOM 2550 C C . THR A 1 328 ? 1.004 -17.883 -11.114 1.00 90.50 328 THR A C 1
ATOM 2552 O O . THR A 1 328 ? 1.155 -19.104 -11.168 1.00 90.50 328 THR A O 1
ATOM 2555 N N . THR A 1 329 ? -0.114 -17.291 -11.549 1.00 88.00 329 THR A N 1
ATOM 2556 C CA . THR A 1 329 ? -1.240 -18.005 -12.192 1.00 88.00 329 THR A CA 1
ATOM 2557 C C . THR A 1 329 ? -1.320 -17.760 -13.697 1.00 88.00 329 THR A C 1
ATOM 2559 O O . THR A 1 329 ? -1.987 -18.520 -14.399 1.00 88.00 329 THR A O 1
ATOM 2562 N N . SER A 1 330 ? -0.620 -16.740 -14.203 1.00 86.00 330 SER A N 1
ATOM 2563 C CA . SER A 1 330 ? -0.458 -16.480 -15.635 1.00 86.00 330 SER A CA 1
ATOM 2564 C C . SER A 1 330 ? 0.351 -17.575 -16.350 1.00 86.00 330 SER A C 1
ATOM 2566 O O . SER A 1 330 ? 0.929 -18.468 -15.724 1.00 86.00 330 SER A O 1
ATOM 2568 N N . GLY A 1 331 ? 0.469 -17.474 -17.680 1.00 83.75 331 GLY A N 1
ATOM 2569 C CA . GLY A 1 331 ? 1.294 -18.384 -18.490 1.00 83.75 331 GLY A CA 1
ATOM 2570 C C . GLY A 1 331 ? 2.766 -18.476 -18.054 1.00 83.75 331 GLY A C 1
ATOM 2571 O O . GLY A 1 331 ? 3.412 -19.488 -18.315 1.00 83.75 331 GLY A O 1
ATOM 2572 N N . LEU A 1 332 ? 3.278 -17.484 -17.312 1.00 81.56 332 LEU A N 1
ATOM 2573 C CA . LEU A 1 332 ? 4.628 -17.509 -16.736 1.00 81.56 332 LEU A CA 1
ATOM 2574 C C . LEU A 1 332 ? 4.823 -18.610 -15.679 1.00 81.56 332 LEU A C 1
ATOM 2576 O O . LEU A 1 332 ? 5.964 -18.940 -15.374 1.00 81.56 332 LEU A O 1
ATOM 2580 N N . ARG A 1 333 ? 3.754 -19.232 -15.155 1.00 86.56 333 ARG A N 1
ATOM 2581 C CA . ARG A 1 333 ? 3.828 -20.336 -14.176 1.00 86.56 333 ARG A CA 1
ATOM 2582 C C . ARG A 1 333 ? 4.706 -21.514 -14.632 1.00 86.56 333 ARG A C 1
ATOM 2584 O O . ARG A 1 333 ? 5.209 -22.250 -13.793 1.00 86.56 333 ARG A O 1
ATOM 2591 N N . GLN A 1 334 ? 4.900 -21.699 -15.940 1.00 87.06 334 GLN A N 1
ATOM 2592 C CA . GLN A 1 334 ? 5.766 -22.755 -16.486 1.00 87.06 334 GLN A CA 1
ATOM 2593 C C . GLN A 1 334 ? 7.267 -22.509 -16.243 1.00 87.06 334 GLN A C 1
ATOM 2595 O O . GLN A 1 334 ? 8.039 -23.461 -16.246 1.00 87.06 334 GLN A O 1
ATOM 2600 N N . VAL A 1 335 ? 7.671 -21.250 -16.040 1.00 86.62 335 VAL A N 1
ATOM 2601 C CA . VAL A 1 335 ? 9.076 -20.811 -15.908 1.00 86.62 335 VAL A CA 1
ATOM 2602 C C . VAL A 1 335 ? 9.336 -19.985 -14.639 1.00 86.62 335 VAL A C 1
ATOM 2604 O O . VAL A 1 335 ? 10.452 -19.538 -14.403 1.00 86.62 335 VAL A O 1
ATOM 2607 N N . SER A 1 336 ? 8.305 -19.767 -13.818 1.00 88.81 336 SER A N 1
ATOM 2608 C CA . SER A 1 336 ? 8.347 -18.955 -12.602 1.00 88.81 336 SER A CA 1
ATOM 2609 C C . SER A 1 336 ? 7.884 -19.759 -11.389 1.00 88.81 336 SER A C 1
ATOM 2611 O O . SER A 1 336 ? 6.750 -20.234 -11.332 1.00 88.81 336 SER A O 1
ATOM 2613 N N . HIS A 1 337 ? 8.729 -19.793 -10.363 1.00 89.88 337 HIS A N 1
ATOM 2614 C CA . HIS A 1 337 ? 8.462 -20.329 -9.027 1.00 89.88 337 HIS A CA 1
ATOM 2615 C C . HIS A 1 337 ? 7.841 -19.280 -8.082 1.00 89.88 337 HIS A C 1
ATOM 2617 O O . HIS A 1 337 ? 8.034 -19.332 -6.868 1.00 89.88 337 HIS A O 1
ATOM 2623 N N . GLY A 1 338 ? 7.092 -18.320 -8.633 1.00 91.31 338 GLY A N 1
ATOM 2624 C CA . GLY A 1 338 ? 6.446 -17.241 -7.884 1.00 91.31 338 GLY A CA 1
ATOM 2625 C C . GLY A 1 338 ? 7.314 -15.997 -7.677 1.00 91.31 338 GLY A C 1
ATOM 2626 O O . GLY A 1 338 ? 8.325 -15.802 -8.352 1.00 91.31 338 GLY A O 1
ATOM 2627 N N . SER A 1 339 ? 6.881 -15.118 -6.774 1.00 94.12 339 SER A N 1
ATOM 2628 C CA . SER A 1 339 ? 7.591 -13.881 -6.402 1.00 94.12 339 SER A CA 1
ATOM 2629 C C . SER A 1 339 ? 7.619 -13.711 -4.890 1.00 94.12 339 SER A C 1
ATOM 2631 O O . SER A 1 339 ? 6.636 -14.030 -4.231 1.00 94.12 339 SER A O 1
ATOM 2633 N N . HIS A 1 340 ? 8.705 -13.161 -4.353 1.00 95.38 340 HIS A N 1
ATOM 2634 C CA . HIS A 1 340 ? 8.863 -12.893 -2.924 1.00 95.38 340 HIS A CA 1
ATOM 2635 C C . HIS A 1 340 ? 8.959 -11.391 -2.677 1.00 95.38 340 HIS A C 1
ATOM 2637 O O . HIS A 1 340 ? 9.650 -10.678 -3.406 1.00 95.38 340 HIS A O 1
ATOM 2643 N N . GLU A 1 341 ? 8.315 -10.917 -1.619 1.00 95.06 341 GLU A N 1
ATOM 2644 C CA . GLU A 1 341 ? 8.375 -9.527 -1.184 1.00 95.06 341 GLU A CA 1
ATOM 2645 C C . GLU A 1 341 ? 8.517 -9.477 0.338 1.00 95.06 341 GLU A C 1
ATOM 2647 O O . GLU A 1 341 ? 7.732 -10.087 1.057 1.00 95.06 341 GLU A O 1
ATOM 2652 N N . VAL A 1 342 ? 9.532 -8.766 0.826 1.00 96.38 342 VAL A N 1
ATOM 2653 C CA . VAL A 1 342 ? 9.815 -8.564 2.252 1.00 96.38 342 VAL A CA 1
ATOM 2654 C C . VAL A 1 342 ? 9.782 -7.068 2.527 1.00 96.38 342 VAL A C 1
ATOM 2656 O O . VAL A 1 342 ? 10.427 -6.300 1.810 1.00 96.38 342 VAL A O 1
ATOM 2659 N N . GLY A 1 343 ? 9.069 -6.651 3.570 1.00 95.56 343 GLY A N 1
ATOM 2660 C CA . GLY A 1 343 ? 8.981 -5.257 3.991 1.00 95.56 343 GLY A CA 1
ATOM 2661 C C . GLY A 1 343 ? 9.240 -5.073 5.483 1.00 95.56 343 GLY A C 1
ATOM 2662 O O . GLY A 1 343 ? 8.756 -5.847 6.306 1.00 95.56 343 GLY A O 1
ATOM 2663 N N . LEU A 1 344 ? 9.962 -4.010 5.823 1.00 95.81 344 LEU A N 1
ATOM 2664 C CA . LEU A 1 344 ? 10.215 -3.523 7.177 1.00 95.81 344 LEU A CA 1
ATOM 2665 C C . LEU A 1 344 ? 9.577 -2.139 7.325 1.00 95.81 344 LEU A C 1
ATOM 2667 O O . LEU A 1 344 ? 9.820 -1.254 6.504 1.00 95.81 344 LEU A O 1
ATOM 2671 N N . THR A 1 345 ? 8.807 -1.930 8.389 1.00 93.88 345 THR A N 1
ATOM 2672 C CA . THR A 1 345 ? 8.262 -0.617 8.758 1.00 93.88 345 THR A CA 1
ATOM 2673 C C . THR A 1 345 ? 8.721 -0.243 10.162 1.00 93.88 345 THR A C 1
ATOM 2675 O O . THR A 1 345 ? 8.565 -1.024 11.097 1.00 93.88 345 THR A O 1
ATOM 2678 N N . ILE A 1 346 ? 9.263 0.966 10.307 1.00 92.75 346 ILE A N 1
ATOM 2679 C CA . ILE A 1 346 ? 9.699 1.560 11.572 1.00 92.75 346 ILE A CA 1
ATOM 2680 C C . ILE A 1 346 ? 8.878 2.830 11.819 1.00 92.75 346 ILE A C 1
ATOM 2682 O O . ILE A 1 346 ? 8.758 3.683 10.940 1.00 92.75 346 ILE A O 1
ATOM 2686 N N . ARG A 1 347 ? 8.316 2.969 13.018 1.00 89.88 347 ARG A N 1
ATOM 2687 C CA . ARG A 1 347 ? 7.497 4.104 13.462 1.00 89.88 347 ARG A CA 1
ATOM 2688 C C . ARG A 1 347 ? 8.236 4.842 14.580 1.00 89.88 347 ARG A C 1
ATOM 2690 O O . ARG A 1 347 ? 8.599 4.239 15.587 1.00 89.88 347 ARG A O 1
ATOM 2697 N N . LEU A 1 348 ? 8.481 6.136 14.388 1.00 87.06 348 LEU A N 1
ATOM 2698 C CA . LEU A 1 348 ? 9.254 7.008 15.278 1.00 87.06 348 LEU A CA 1
ATOM 2699 C C . LEU A 1 348 ? 8.417 8.240 15.636 1.00 87.06 348 LEU A C 1
ATOM 2701 O O . LEU A 1 348 ? 7.876 8.889 14.745 1.00 87.06 348 LEU A O 1
ATOM 2705 N N . GLY A 1 349 ? 8.313 8.588 16.919 1.00 68.25 349 GLY A N 1
ATOM 2706 C CA . GLY A 1 349 ? 7.645 9.825 17.360 1.00 68.25 349 GLY A CA 1
ATOM 2707 C C . GLY A 1 349 ? 6.145 9.922 17.049 1.00 68.25 349 GLY A C 1
ATOM 2708 O O . GLY A 1 349 ? 5.537 10.955 17.303 1.00 68.25 349 GLY A O 1
ATOM 2709 N N . ALA A 1 350 ? 5.534 8.864 16.515 1.00 54.28 350 ALA A N 1
ATOM 2710 C CA . ALA A 1 350 ? 4.128 8.615 16.781 1.00 54.28 350 ALA A CA 1
ATOM 2711 C C . ALA A 1 350 ? 4.012 8.226 18.258 1.00 54.28 350 ALA A C 1
ATOM 2713 O O . ALA A 1 350 ? 4.949 7.631 18.805 1.00 54.28 350 ALA A O 1
ATOM 2714 N N . GLU A 1 351 ? 2.825 8.385 18.837 1.00 51.09 351 GLU A N 1
ATOM 2715 C CA . GLU A 1 351 ? 2.322 7.367 19.759 1.00 51.09 351 GLU A CA 1
ATOM 2716 C C . GLU A 1 351 ? 2.159 6.069 18.951 1.00 51.09 351 GLU A C 1
ATOM 2718 O O . GLU A 1 351 ? 1.080 5.678 18.506 1.00 51.09 351 GLU A O 1
ATOM 2723 N N . ALA A 1 352 ? 3.304 5.437 18.678 1.00 50.06 352 ALA A N 1
ATOM 2724 C CA . ALA A 1 352 ? 3.416 4.015 18.470 1.00 50.06 352 ALA A CA 1
ATOM 2725 C C . ALA A 1 352 ? 2.832 3.431 19.744 1.00 50.06 352 ALA A C 1
ATOM 2727 O O . ALA A 1 352 ? 3.517 3.459 20.763 1.00 50.06 352 ALA A O 1
ATOM 2728 N N . VAL A 1 353 ? 1.543 3.088 19.656 1.00 58.28 353 VAL A N 1
ATOM 2729 C CA . VAL A 1 353 ? 0.640 2.812 20.772 1.00 58.28 353 VAL A CA 1
ATOM 2730 C C . VAL A 1 353 ? 1.401 2.002 21.801 1.00 58.28 353 VAL A C 1
ATOM 2732 O O . VAL A 1 353 ? 1.721 0.848 21.533 1.00 58.28 353 VAL A O 1
ATOM 2735 N N . SER A 1 354 ? 1.818 2.684 22.869 1.00 65.00 354 SER A N 1
ATOM 2736 C CA . SER A 1 354 ? 2.763 2.107 23.816 1.00 65.00 354 SER A CA 1
ATOM 2737 C C . SER A 1 354 ? 2.082 0.901 24.458 1.00 65.00 354 SER A C 1
ATOM 2739 O O . SER A 1 354 ? 0.860 0.895 24.564 1.00 65.00 354 SER A O 1
ATOM 2741 N N . ASP A 1 355 ? 2.854 -0.141 24.699 1.00 69.19 355 ASP A N 1
ATOM 2742 C CA . ASP A 1 355 ? 2.432 -1.475 25.141 1.00 69.19 355 ASP A CA 1
ATOM 2743 C C . ASP A 1 355 ? 3.696 -1.998 25.824 1.00 69.19 355 ASP A C 1
ATOM 2745 O O . ASP A 1 355 ? 4.599 -2.545 25.177 1.00 69.19 355 ASP A O 1
ATOM 2749 N N . SER A 1 356 ? 3.888 -1.512 27.051 1.00 78.56 356 SER A N 1
ATOM 2750 C CA . SER A 1 356 ? 5.194 -1.462 27.714 1.00 78.56 356 SER A CA 1
ATOM 2751 C C . SER A 1 356 ? 5.587 -2.794 28.357 1.00 78.56 356 SER A C 1
ATOM 2753 O O . SER A 1 356 ? 6.770 -3.140 28.346 1.00 78.56 356 SER A O 1
ATOM 2755 N N . ASP A 1 357 ? 4.613 -3.555 28.851 1.00 75.38 357 ASP A N 1
ATOM 2756 C CA . ASP A 1 357 ? 4.742 -4.963 29.257 1.00 75.38 357 ASP A CA 1
ATOM 2757 C C . ASP A 1 357 ? 4.584 -5.943 28.076 1.00 75.38 357 ASP A C 1
ATOM 2759 O O . ASP A 1 357 ? 5.164 -7.034 28.087 1.00 75.38 357 ASP A O 1
ATOM 2763 N N . GLY A 1 358 ? 3.896 -5.538 27.004 1.00 75.62 358 GLY A N 1
ATOM 2764 C CA . GLY A 1 358 ? 3.730 -6.343 25.800 1.00 75.62 358 GLY A CA 1
ATOM 2765 C C . GLY A 1 358 ? 2.565 -7.333 25.867 1.00 75.62 358 GLY A C 1
ATOM 2766 O O . GLY A 1 358 ? 2.583 -8.304 25.090 1.00 75.62 358 GLY A O 1
ATOM 2767 N N . ASP A 1 359 ? 1.590 -7.132 26.762 1.00 74.06 359 ASP A N 1
ATOM 2768 C CA . ASP A 1 359 ? 0.382 -7.962 26.870 1.00 74.06 359 ASP A CA 1
ATOM 2769 C C . ASP A 1 359 ? -0.545 -7.823 25.642 1.00 74.06 359 ASP A C 1
ATOM 2771 O O . ASP A 1 359 ? -1.293 -8.742 25.281 1.00 74.06 359 ASP A O 1
ATOM 2775 N N . GLY A 1 360 ? -0.390 -6.721 24.900 1.00 69.81 360 GLY A N 1
ATOM 2776 C CA . GLY A 1 360 ? -1.190 -6.372 23.733 1.00 69.81 360 GLY A CA 1
ATOM 2777 C C . GLY A 1 360 ? -2.237 -5.296 24.010 1.00 6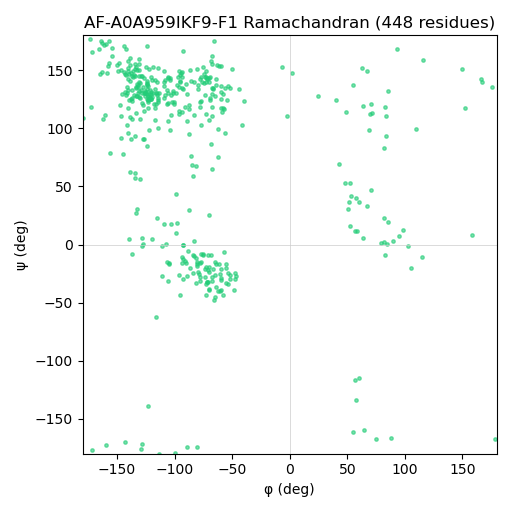9.81 360 GLY A C 1
ATOM 2778 O O . GLY A 1 360 ? -2.973 -4.924 23.088 1.00 69.81 360 GLY A O 1
ATOM 2779 N N . THR A 1 361 ? -2.357 -4.797 25.233 1.00 74.12 361 THR A N 1
ATOM 2780 C CA . THR A 1 361 ? -3.209 -3.675 25.617 1.00 74.12 361 THR A CA 1
ATOM 2781 C C . THR A 1 361 ? -2.417 -2.370 25.465 1.00 74.12 361 THR A C 1
ATOM 2783 O O . THR A 1 361 ? -1.286 -2.248 25.909 1.00 74.12 361 THR A O 1
ATOM 2786 N N . PRO A 1 362 ? -2.968 -1.354 24.782 1.00 75.50 362 PRO A N 1
ATOM 2787 C CA . PRO A 1 362 ? -2.350 -0.031 24.735 1.00 75.50 362 PRO A CA 1
ATOM 2788 C C . PRO A 1 362 ? -2.157 0.592 26.125 1.00 75.50 362 PRO A C 1
ATOM 2790 O O . PRO A 1 362 ? -3.174 0.804 26.759 1.00 75.50 362 PRO A O 1
ATOM 2793 N N . ASP A 1 363 ? -0.979 1.094 26.516 1.00 74.00 363 ASP A N 1
ATOM 2794 C CA . ASP A 1 363 ? -0.716 1.887 27.746 1.00 74.00 363 ASP A CA 1
ATOM 2795 C C . ASP A 1 363 ? -1.748 3.023 27.973 1.00 74.00 363 ASP A C 1
ATOM 2797 O O . ASP A 1 363 ? -2.008 3.458 29.087 1.00 74.00 363 ASP A O 1
ATOM 2801 N N . SER A 1 364 ? -2.352 3.530 26.891 1.00 72.75 364 SER A N 1
ATOM 2802 C CA . SER A 1 364 ? -3.426 4.549 26.897 1.00 72.75 364 SER A CA 1
ATOM 2803 C C . SER A 1 364 ? -4.828 4.031 27.276 1.00 72.75 364 SER A C 1
ATOM 2805 O O . SER A 1 364 ? -5.774 4.812 27.383 1.00 72.75 364 SER A O 1
ATOM 2807 N N . ARG A 1 365 ? -4.981 2.713 27.395 1.00 73.25 365 ARG A N 1
ATOM 2808 C CA . ARG A 1 365 ? -6.192 1.943 27.734 1.00 73.25 365 ARG A CA 1
ATOM 2809 C C . ARG A 1 365 ? -5.916 0.818 28.737 1.00 73.25 365 ARG A C 1
ATOM 2811 O O . ARG A 1 365 ? -6.865 0.194 29.202 1.00 73.25 365 ARG A O 1
ATOM 2818 N N . ASP A 1 366 ? -4.649 0.577 29.030 1.00 78.00 366 ASP A N 1
ATOM 2819 C CA . ASP A 1 366 ? -4.153 -0.341 30.028 1.00 78.00 366 ASP A CA 1
ATOM 2820 C C . ASP A 1 366 ? -4.239 0.314 31.408 1.00 78.00 366 ASP A C 1
ATOM 2822 O O . ASP A 1 366 ? -3.920 1.494 31.585 1.00 78.00 366 ASP A O 1
ATOM 2826 N N . ARG A 1 367 ? -4.741 -0.439 32.382 1.00 83.75 367 ARG A N 1
ATOM 2827 C CA . ARG A 1 367 ? -4.840 -0.014 33.778 1.00 83.75 367 ARG A CA 1
ATOM 2828 C C . ARG A 1 367 ? -3.556 -0.304 34.561 1.00 83.75 367 ARG A C 1
ATOM 2830 O O . ARG A 1 367 ? -3.337 0.344 35.583 1.00 83.75 367 ARG A O 1
ATOM 2837 N N . CYS A 1 368 ? -2.713 -1.213 34.078 1.00 82.44 368 CYS A N 1
ATOM 2838 C CA . CYS A 1 368 ? -1.472 -1.665 34.692 1.00 82.44 368 CYS A CA 1
ATOM 2839 C C . CYS A 1 368 ? -0.307 -1.723 33.673 1.00 82.44 368 CYS A C 1
ATOM 2841 O O . CYS A 1 368 ? 0.286 -2.784 33.522 1.00 82.44 368 CYS A O 1
ATOM 2843 N N . PRO A 1 369 ? 0.108 -0.594 33.045 1.00 83.06 369 PRO A N 1
ATOM 2844 C CA . PRO A 1 369 ? 0.960 -0.575 31.841 1.00 83.06 369 PRO A CA 1
ATOM 2845 C C . PRO A 1 369 ? 2.433 -0.999 32.024 1.00 83.06 369 PRO A C 1
ATOM 2847 O O . PRO A 1 369 ? 3.308 -0.460 31.352 1.00 83.06 369 PRO A O 1
ATOM 2850 N N . GLN A 1 370 ? 2.770 -1.815 33.019 1.00 88.50 370 GLN A N 1
ATOM 2851 C CA . GLN A 1 370 ? 4.102 -2.387 33.246 1.00 88.50 370 GLN A CA 1
ATOM 2852 C C . GLN A 1 370 ? 4.021 -3.861 33.698 1.00 88.50 370 GLN A C 1
ATOM 2854 O O . GLN A 1 370 ? 5.055 -4.438 34.027 1.00 88.50 370 GLN A O 1
ATOM 2859 N N . GLU A 1 371 ? 2.827 -4.462 33.736 1.00 83.50 371 GLU A N 1
ATOM 2860 C CA . GLU A 1 371 ? 2.566 -5.792 34.294 1.00 83.50 371 GLU A CA 1
ATOM 2861 C C . GLU A 1 371 ? 1.627 -6.562 33.359 1.00 83.50 371 GLU A C 1
ATOM 2863 O O . GLU A 1 371 ? 0.531 -6.104 33.075 1.00 83.50 371 GLU A O 1
ATOM 2868 N N . ILE A 1 372 ? 2.035 -7.743 32.884 1.00 79.06 372 ILE A N 1
ATOM 2869 C CA . ILE A 1 372 ? 1.320 -8.458 31.811 1.00 79.06 372 ILE A CA 1
ATOM 2870 C C . ILE A 1 372 ? -0.059 -8.946 32.286 1.00 79.06 372 ILE A C 1
ATOM 2872 O O . ILE A 1 372 ? -0.147 -9.915 33.046 1.00 79.06 372 ILE A O 1
ATOM 2876 N N . GLY A 1 373 ? -1.139 -8.359 31.768 1.00 80.44 373 GLY A N 1
ATOM 2877 C CA . GLY A 1 373 ? -2.510 -8.786 32.025 1.00 80.44 373 GLY A CA 1
ATOM 2878 C C . GLY A 1 373 ? -3.243 -9.360 30.806 1.00 80.44 373 GLY A C 1
ATOM 2879 O O . GLY A 1 373 ? -2.719 -9.506 29.702 1.00 80.44 373 GLY A O 1
ATOM 2880 N N . PRO A 1 374 ? -4.508 -9.765 30.983 1.00 76.81 374 PRO A N 1
ATOM 2881 C CA . PRO A 1 374 ? -5.418 -9.994 29.878 1.00 76.81 374 PRO A CA 1
ATOM 2882 C C . PRO A 1 374 ? -6.312 -8.769 29.636 1.00 76.81 374 PRO A C 1
ATOM 2884 O O . PRO A 1 374 ? -6.823 -8.127 30.558 1.00 76.81 374 PRO A O 1
ATOM 2887 N N . ARG A 1 375 ? -6.614 -8.499 28.360 1.00 74.06 375 ARG A N 1
ATOM 2888 C CA . ARG A 1 375 ? -7.501 -7.401 27.923 1.00 74.06 375 ARG A CA 1
ATOM 2889 C C . ARG A 1 375 ? -8.874 -7.369 28.609 1.00 74.06 375 ARG A C 1
ATOM 2891 O O . ARG A 1 375 ? -9.438 -6.290 28.766 1.00 74.06 375 ARG A O 1
ATOM 2898 N N . ASN A 1 376 ? -9.428 -8.513 29.027 1.00 72.44 376 ASN A N 1
ATOM 2899 C CA . ASN A 1 376 ? -10.710 -8.555 29.748 1.00 72.44 376 ASN A CA 1
ATOM 2900 C C . ASN A 1 376 ? -10.615 -8.009 31.187 1.00 72.44 376 ASN A C 1
ATOM 2902 O O . ASN A 1 376 ? -11.625 -7.550 31.709 1.00 72.44 376 ASN A O 1
ATOM 2906 N N . ASN A 1 377 ? -9.417 -7.984 31.780 1.00 77.75 377 ASN A N 1
ATOM 2907 C CA . ASN A 1 377 ? -9.101 -7.261 33.013 1.00 77.75 377 ASN A CA 1
ATOM 2908 C C . ASN A 1 377 ? -8.434 -5.894 32.727 1.00 77.75 377 ASN A C 1
ATOM 2910 O O . ASN A 1 377 ? -7.802 -5.298 33.600 1.00 77.75 377 ASN A O 1
ATOM 2914 N N . GLY A 1 378 ? -8.565 -5.369 31.503 1.00 79.12 378 GLY A N 1
ATOM 2915 C CA . GLY A 1 378 ? -8.034 -4.061 31.114 1.00 79.12 378 GLY A CA 1
ATOM 2916 C C . GLY A 1 378 ? -6.516 -3.934 31.257 1.00 79.12 378 GLY A C 1
ATOM 2917 O O . GLY A 1 378 ? -6.068 -2.875 31.681 1.00 79.12 378 GLY A O 1
ATOM 2918 N N . GLY A 1 379 ? -5.775 -5.007 30.969 1.00 80.75 379 GLY A N 1
ATOM 2919 C CA . GLY A 1 379 ? -4.308 -5.045 31.009 1.00 80.75 379 GLY A CA 1
ATOM 2920 C C . GLY A 1 379 ? -3.686 -5.317 32.385 1.00 80.75 379 GLY A C 1
ATOM 2921 O O . GLY A 1 379 ? -2.482 -5.432 32.523 1.00 80.75 379 GLY A O 1
ATOM 2922 N N . CYS A 1 380 ? -4.494 -5.510 33.433 1.00 83.19 380 CYS A N 1
ATOM 2923 C CA . CYS A 1 380 ? -3.970 -5.897 34.747 1.00 83.19 380 CYS A CA 1
ATOM 2924 C C . CYS A 1 380 ? -3.885 -7.419 34.923 1.00 83.19 380 CYS A C 1
ATOM 2926 O O . CYS A 1 380 ? -4.866 -8.104 34.610 1.00 83.19 380 CYS A O 1
ATOM 2928 N N . PRO A 1 381 ? -2.806 -7.960 35.517 1.00 80.75 381 PRO A N 1
ATOM 2929 C CA . PRO A 1 381 ? -2.780 -9.327 36.033 1.00 80.75 381 PRO A CA 1
ATOM 2930 C C . PRO A 1 381 ? -3.987 -9.631 36.938 1.00 80.75 381 PRO A C 1
ATOM 2932 O O . PRO A 1 381 ? -4.541 -8.733 37.579 1.00 80.75 381 PRO A O 1
ATOM 2935 N N . PHE A 1 382 ? -4.420 -10.894 36.994 1.00 67.75 382 PHE A N 1
ATOM 2936 C CA . PHE A 1 382 ? -5.559 -11.293 37.838 1.00 67.75 382 PHE A CA 1
ATOM 2937 C C . PHE A 1 382 ? -5.255 -11.188 39.342 1.00 67.75 382 PHE A C 1
ATOM 2939 O O . PHE A 1 382 ? -6.166 -10.932 40.121 1.00 67.75 382 PHE A O 1
ATOM 2946 N N . ASP A 1 383 ? -3.991 -11.331 39.735 1.00 63.41 383 ASP A N 1
ATOM 2947 C CA . ASP A 1 383 ? -3.486 -11.217 41.108 1.00 63.41 383 ASP A CA 1
ATOM 2948 C C . ASP A 1 383 ? -3.200 -9.765 41.545 1.00 63.41 383 ASP A C 1
ATOM 2950 O O . ASP A 1 383 ? -3.002 -9.489 42.728 1.00 63.41 383 ASP A O 1
ATOM 2954 N N . MET A 1 384 ? -3.245 -8.792 40.628 1.00 49.78 384 MET A N 1
ATOM 2955 C CA . MET A 1 384 ? -2.931 -7.394 40.955 1.00 49.78 384 MET A CA 1
ATOM 2956 C C . MET A 1 384 ? -4.046 -6.665 41.731 1.00 49.78 384 MET A C 1
ATOM 2958 O O . MET A 1 384 ? -3.829 -5.553 42.215 1.00 49.78 384 MET A O 1
ATOM 2962 N N . PHE A 1 385 ? -5.219 -7.291 41.885 1.00 53.09 385 PHE A N 1
ATOM 2963 C CA . PHE A 1 385 ? -6.257 -6.855 42.828 1.00 53.09 385 PHE A CA 1
ATOM 2964 C C . PHE A 1 385 ? -6.172 -7.558 44.195 1.00 53.09 385 PHE A C 1
ATOM 2966 O O . PHE A 1 385 ? -6.717 -7.025 45.152 1.00 53.09 385 PHE A O 1
ATOM 2973 N N . THR A 1 386 ? -5.438 -8.670 44.327 1.00 51.28 386 THR A N 1
ATOM 2974 C CA . THR A 1 386 ? -5.363 -9.459 45.575 1.00 51.28 386 THR A CA 1
ATOM 2975 C C . THR A 1 386 ? -4.210 -9.088 46.520 1.00 51.28 386 THR A C 1
ATOM 2977 O O . THR A 1 386 ? -4.088 -9.709 47.568 1.00 51.28 386 THR A O 1
ATOM 2980 N N . ASP A 1 387 ? -3.348 -8.110 46.195 1.00 56.00 387 ASP A N 1
ATOM 2981 C CA . ASP A 1 387 ? -2.129 -7.836 46.997 1.00 56.00 387 ASP A CA 1
ATOM 2982 C C . ASP A 1 387 ? -1.859 -6.349 47.327 1.00 56.00 387 ASP A C 1
ATOM 2984 O O . ASP A 1 387 ? -0.716 -5.938 47.533 1.00 56.00 387 ASP A O 1
ATOM 2988 N N . LYS A 1 388 ? -2.897 -5.493 47.390 1.00 45.75 388 LYS A N 1
ATOM 2989 C CA . LYS A 1 388 ? -2.772 -4.126 47.960 1.00 45.75 388 LYS A CA 1
ATOM 2990 C C . LYS A 1 388 ? -3.939 -3.676 48.842 1.00 45.75 388 LYS A C 1
ATOM 2992 O O . LYS A 1 388 ? -4.529 -2.622 48.613 1.00 45.75 388 LYS A O 1
ATOM 2997 N N . GLY A 1 389 ? -4.136 -4.398 49.944 1.00 45.62 389 GLY A N 1
ATOM 2998 C CA . GLY A 1 389 ? -4.604 -3.796 51.198 1.00 45.62 389 GLY A CA 1
ATOM 2999 C C . GLY A 1 389 ? -6.056 -3.325 51.218 1.00 45.62 389 GLY A C 1
ATOM 3000 O O . GLY A 1 389 ? -6.330 -2.216 51.679 1.00 45.62 389 GLY A O 1
ATOM 3001 N N . LEU A 1 390 ? -6.963 -4.174 50.741 1.00 46.38 390 LEU A N 1
ATOM 3002 C CA . LEU A 1 390 ? -8.270 -4.317 51.373 1.00 46.38 390 LEU A CA 1
ATOM 3003 C C . LEU A 1 390 ? -8.266 -5.642 52.130 1.00 46.38 390 LEU A C 1
ATOM 3005 O O . LEU A 1 390 ? -7.624 -6.603 51.703 1.00 46.38 390 LEU A O 1
ATOM 3009 N N . ASP A 1 391 ? -8.942 -5.648 53.271 1.00 50.25 391 ASP A N 1
ATOM 3010 C CA . ASP A 1 391 ? -8.976 -6.764 54.210 1.00 50.25 391 ASP A CA 1
ATOM 3011 C C . ASP A 1 391 ? -10.004 -7.797 53.697 1.00 50.25 391 ASP A C 1
ATOM 3013 O O . ASP A 1 391 ? -11.105 -7.934 54.225 1.00 50.25 391 ASP A O 1
ATOM 3017 N N . GLU A 1 392 ? -9.685 -8.439 52.569 1.00 62.19 392 GLU A N 1
ATOM 3018 C CA . GLU A 1 392 ? -10.545 -9.409 51.876 1.00 62.19 392 GLU A CA 1
ATOM 3019 C C . GLU A 1 392 ? -10.364 -10.808 52.490 1.00 62.19 392 GLU A C 1
ATOM 3021 O O . GLU A 1 392 ? -9.786 -11.719 51.900 1.00 62.19 392 GLU A O 1
ATOM 3026 N N . GLU A 1 393 ? -10.834 -10.936 53.733 1.00 79.00 393 GLU A N 1
ATOM 3027 C CA . GLU A 1 393 ? -11.092 -12.222 54.387 1.00 79.00 393 GLU A CA 1
ATOM 3028 C C . GLU A 1 393 ? -12.337 -12.883 53.748 1.00 79.00 393 GLU A C 1
ATOM 3030 O O . GLU A 1 393 ? -13.291 -12.202 53.358 1.00 79.00 393 GLU A O 1
ATOM 3035 N N . ASP A 1 394 ? -12.280 -14.206 53.603 1.00 81.69 394 ASP A N 1
ATOM 3036 C CA . ASP A 1 394 ? -13.323 -15.129 53.126 1.00 81.69 394 ASP A CA 1
ATOM 3037 C C . ASP A 1 394 ? -13.211 -16.333 54.075 1.00 81.69 394 ASP A C 1
ATOM 3039 O O . ASP A 1 394 ? -12.323 -17.179 53.920 1.00 81.69 394 ASP A O 1
ATOM 3043 N N . ASP A 1 395 ? -13.969 -16.287 55.176 1.00 87.44 395 ASP A N 1
ATOM 3044 C CA . ASP A 1 395 ? -13.774 -17.183 56.327 1.00 87.44 395 ASP A CA 1
ATOM 3045 C C . ASP A 1 395 ? -14.382 -18.581 56.116 1.00 87.44 395 ASP A C 1
ATOM 3047 O O . ASP A 1 395 ? -13.926 -19.548 56.742 1.00 87.44 395 ASP A O 1
ATOM 3051 N N . ASP A 1 396 ? -15.372 -18.717 55.228 1.00 82.19 396 ASP A N 1
ATOM 3052 C CA . ASP A 1 396 ? -16.023 -19.994 54.908 1.00 82.19 396 ASP A CA 1
ATOM 3053 C C . ASP A 1 396 ? -15.616 -20.603 53.550 1.00 82.19 396 ASP A C 1
ATOM 3055 O O . ASP A 1 396 ? -15.741 -21.822 53.364 1.00 82.19 396 ASP A O 1
ATOM 3059 N N . GLY A 1 397 ? -15.007 -19.812 52.662 1.00 87.44 397 GLY A N 1
ATOM 3060 C CA . GLY A 1 397 ? -14.381 -20.262 51.424 1.00 87.44 397 GLY A CA 1
ATOM 3061 C C . GLY A 1 397 ? -15.343 -20.472 50.256 1.00 87.44 397 GLY A C 1
ATOM 3062 O O . GLY A 1 397 ? -15.019 -21.264 49.358 1.00 87.44 397 GLY A O 1
ATOM 3063 N N . ASP A 1 398 ? -16.518 -19.835 50.252 1.00 84.56 398 ASP A N 1
ATOM 3064 C CA . ASP A 1 398 ? -17.492 -19.958 49.159 1.00 84.56 398 ASP A CA 1
ATOM 3065 C C . ASP A 1 398 ? -17.140 -19.130 47.899 1.00 84.56 398 ASP A C 1
ATOM 3067 O O . ASP A 1 398 ? -17.625 -19.423 46.795 1.00 84.56 398 ASP A O 1
ATOM 3071 N N . GLY A 1 399 ? -16.209 -18.176 48.035 1.00 83.12 399 GLY A N 1
ATOM 3072 C CA . GLY A 1 399 ? -15.767 -17.263 46.980 1.00 83.12 399 GLY A CA 1
ATOM 3073 C C . GLY A 1 399 ? -16.424 -15.877 47.009 1.00 83.12 399 GLY A C 1
ATOM 3074 O O . GLY A 1 399 ? -16.304 -15.132 46.026 1.00 83.12 399 GLY A O 1
ATOM 3075 N N . ILE A 1 400 ? -17.111 -15.527 48.096 1.00 80.81 400 ILE A N 1
ATOM 3076 C CA . ILE A 1 400 ? -17.684 -14.214 48.388 1.00 80.81 400 ILE A CA 1
ATOM 3077 C C . ILE A 1 400 ? -16.957 -13.640 49.612 1.00 80.81 400 ILE A C 1
ATOM 3079 O O . ILE A 1 400 ? -16.840 -14.265 50.654 1.00 80.81 400 ILE A O 1
ATOM 3083 N N . TRP A 1 401 ? -16.423 -12.424 49.495 1.00 83.31 401 TRP A N 1
ATOM 3084 C CA . TRP A 1 401 ? -15.660 -11.820 50.593 1.00 83.31 401 TRP A CA 1
ATOM 3085 C C . TRP A 1 401 ? -16.560 -11.454 51.776 1.00 83.31 401 TRP A C 1
ATOM 3087 O O . TRP A 1 401 ? -17.622 -10.865 51.560 1.00 83.31 401 TRP A O 1
ATOM 3097 N N . ASN A 1 402 ? -16.061 -11.592 53.010 1.00 80.88 402 ASN A N 1
ATOM 3098 C CA . ASN A 1 402 ? -16.723 -11.208 54.270 1.00 80.88 402 ASN A CA 1
ATOM 3099 C C . ASN A 1 402 ? -17.352 -9.792 54.261 1.00 80.88 402 ASN A C 1
ATOM 3101 O O . ASN A 1 402 ? -18.250 -9.485 55.043 1.00 80.88 402 ASN A O 1
ATOM 3105 N N . SER A 1 403 ? -16.858 -8.889 53.404 1.00 81.94 403 SER A N 1
ATOM 3106 C CA . SER A 1 403 ? -17.353 -7.511 53.248 1.00 81.94 403 SER A CA 1
ATOM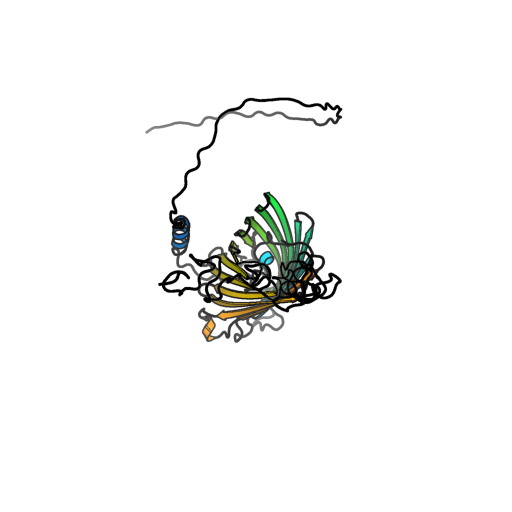 3107 C C . SER A 1 403 ? -18.610 -7.359 52.372 1.00 81.94 403 SER A C 1
ATOM 3109 O O . SER A 1 403 ? -19.245 -6.299 52.395 1.00 81.94 403 SER A O 1
ATOM 3111 N N . ILE A 1 404 ? -18.956 -8.384 51.590 1.00 80.88 404 ILE A N 1
ATOM 3112 C CA . ILE A 1 404 ? -20.119 -8.451 50.689 1.00 80.88 404 ILE A CA 1
ATOM 3113 C C . ILE A 1 404 ? -20.978 -9.712 50.898 1.00 80.88 404 ILE A C 1
ATOM 3115 O O . ILE A 1 404 ? -22.010 -9.844 50.236 1.00 80.88 404 ILE A O 1
ATOM 3119 N N . ASP A 1 405 ? -20.572 -10.582 51.818 1.00 87.25 405 ASP A N 1
ATOM 3120 C CA . ASP A 1 405 ? -21.308 -11.752 52.287 1.00 87.25 405 ASP A CA 1
ATOM 3121 C C . ASP A 1 405 ? -22.329 -11.388 53.388 1.00 87.25 405 ASP A C 1
ATOM 3123 O O . ASP A 1 405 ? -22.052 -10.550 54.252 1.00 87.25 405 ASP A O 1
ATOM 3127 N N . GLU A 1 406 ? -23.527 -11.983 53.364 1.00 94.06 406 GLU A N 1
ATOM 3128 C CA . GLU A 1 406 ? -24.530 -11.831 54.436 1.00 94.06 406 GLU A CA 1
ATOM 3129 C C . GLU A 1 406 ? -24.413 -12.905 55.542 1.00 94.06 406 GLU A C 1
ATOM 3131 O O . GLU A 1 406 ? -24.957 -12.701 56.632 1.00 94.06 406 GLU A O 1
ATOM 3136 N N . CYS A 1 407 ? -23.667 -13.989 55.309 1.00 92.56 407 CYS A N 1
ATOM 3137 C CA . CYS A 1 407 ? -23.395 -15.097 56.227 1.00 92.56 407 CYS A CA 1
ATOM 3138 C C . CYS A 1 407 ? -21.899 -15.535 56.273 1.00 92.56 407 CYS A C 1
ATOM 3140 O O . CYS A 1 407 ? -21.654 -16.732 56.165 1.00 92.56 407 CYS A O 1
ATOM 3142 N N . PRO A 1 408 ? -20.914 -14.656 56.582 1.00 89.94 408 PRO A N 1
ATOM 3143 C CA . PRO A 1 408 ? -19.465 -14.915 56.405 1.00 89.94 408 PRO A CA 1
ATOM 3144 C C . PRO A 1 408 ? -18.824 -16.139 57.104 1.00 89.94 408 PRO A C 1
ATOM 3146 O O . PRO A 1 408 ? -17.631 -16.369 56.962 1.00 89.94 408 PRO A O 1
ATOM 3149 N N . GLU A 1 409 ? -19.559 -16.865 57.951 1.00 93.56 409 GLU A N 1
ATOM 3150 C CA . GLU A 1 409 ? -19.079 -18.076 58.642 1.00 93.56 409 GLU A CA 1
ATOM 3151 C C . GLU A 1 409 ? -19.714 -19.369 58.071 1.00 93.56 409 GLU A C 1
ATOM 3153 O O . GLU A 1 409 ? -19.483 -20.459 58.610 1.00 93.56 409 GLU A O 1
ATOM 3158 N N . ILE A 1 410 ? -20.588 -19.277 57.057 1.00 91.50 410 ILE A N 1
ATOM 3159 C CA . ILE A 1 410 ? -21.435 -20.377 56.573 1.00 91.50 410 ILE A CA 1
ATOM 3160 C C . ILE A 1 410 ? -21.669 -20.277 55.056 1.00 91.50 410 ILE A C 1
ATOM 3162 O O . ILE A 1 410 ? -22.696 -19.763 54.621 1.00 91.50 410 ILE A O 1
ATOM 3166 N N . ALA A 1 411 ? -20.792 -20.933 54.296 1.00 88.12 411 ALA A N 1
ATOM 3167 C CA . ALA A 1 411 ? -20.777 -20.950 52.835 1.00 88.12 411 ALA A CA 1
ATOM 3168 C C . ALA A 1 411 ? -22.150 -21.127 52.158 1.00 88.12 411 ALA A C 1
ATOM 3170 O O . ALA A 1 411 ? -22.906 -22.069 52.454 1.00 88.12 411 ALA A O 1
ATOM 3171 N N . GLY A 1 412 ? -22.413 -20.304 51.143 1.00 88.06 412 GLY A N 1
ATOM 3172 C CA . GLY A 1 412 ? -23.640 -20.314 50.360 1.00 88.06 412 GLY A CA 1
ATOM 3173 C C . GLY A 1 412 ? -23.426 -20.025 48.868 1.00 88.06 412 GLY A C 1
ATOM 3174 O O . GLY A 1 412 ? -22.330 -20.111 48.324 1.00 88.06 412 GLY A O 1
ATOM 3175 N N . PRO A 1 413 ? -24.515 -19.807 48.114 1.00 86.50 413 PRO A N 1
ATOM 3176 C CA . PRO A 1 413 ? -24.439 -19.407 46.719 1.00 86.50 413 PRO A CA 1
ATOM 3177 C C . PRO A 1 413 ? -24.489 -17.883 46.564 1.00 86.50 413 PRO A C 1
ATOM 3179 O O . PRO A 1 413 ? -25.227 -17.184 47.263 1.00 86.50 413 PRO A O 1
ATOM 3182 N N . TYR A 1 414 ? -23.812 -17.375 45.532 1.00 82.94 414 TYR A N 1
ATOM 3183 C CA . TYR A 1 414 ? -23.846 -15.962 45.135 1.00 82.94 414 TYR A CA 1
ATOM 3184 C C . TYR A 1 414 ? -25.270 -15.426 44.913 1.00 82.94 414 TYR A C 1
ATOM 3186 O O . TYR A 1 414 ? -25.567 -14.277 45.240 1.00 82.94 414 TYR A O 1
ATOM 3194 N N . GLU A 1 415 ? -26.187 -16.257 44.409 1.00 82.12 415 GLU A N 1
ATOM 3195 C CA . GLU A 1 415 ? -27.602 -15.906 44.249 1.00 82.12 415 GLU A CA 1
ATOM 3196 C C . GLU A 1 415 ? -28.312 -15.562 45.571 1.00 82.12 415 GLU A C 1
ATOM 3198 O O . GLU A 1 415 ? -29.284 -14.806 45.541 1.00 82.12 415 GLU A O 1
ATOM 3203 N N . ASN A 1 416 ? -27.821 -16.072 46.707 1.00 88.25 416 ASN A N 1
ATOM 3204 C CA . ASN A 1 416 ? -28.308 -15.774 48.057 1.00 88.25 416 ASN A CA 1
ATOM 3205 C C . ASN A 1 416 ? -27.253 -15.039 48.914 1.00 88.25 416 ASN A C 1
ATOM 3207 O O . ASN A 1 416 ? -27.325 -15.068 50.139 1.00 88.25 416 ASN A O 1
ATOM 3211 N N . LYS A 1 417 ? -26.292 -14.359 48.262 1.00 89.69 417 LYS A N 1
ATOM 3212 C CA . LYS A 1 417 ? -25.254 -13.515 48.889 1.00 89.69 417 LYS A CA 1
ATOM 3213 C C . LYS A 1 417 ? -24.441 -14.228 49.987 1.00 89.69 417 LYS A C 1
ATOM 3215 O O . LYS A 1 417 ? -24.225 -13.651 51.049 1.00 89.69 417 LYS A O 1
ATOM 3220 N N . GLY A 1 418 ? -24.076 -15.483 49.740 1.00 88.88 418 GLY A N 1
ATOM 3221 C CA . GLY A 1 418 ? -23.272 -16.289 50.665 1.00 88.88 418 GLY A CA 1
ATOM 3222 C C . GLY A 1 418 ? -24.048 -16.966 51.789 1.00 88.88 418 GLY A C 1
ATOM 3223 O O . GLY A 1 418 ? -23.562 -17.888 52.422 1.00 88.88 418 GLY A O 1
ATOM 3224 N N . CYS A 1 419 ? -25.333 -16.655 51.972 1.00 92.19 419 CYS A N 1
ATOM 3225 C CA . CYS A 1 419 ? -26.161 -17.415 52.903 1.00 92.19 419 CYS A CA 1
ATOM 3226 C C . CYS A 1 419 ? -26.660 -18.739 52.295 1.00 92.19 419 CYS A C 1
ATOM 3228 O O . CYS A 1 419 ? -27.179 -18.740 51.173 1.00 92.19 419 CYS A O 1
ATOM 3230 N N . PRO A 1 420 ? -26.649 -19.870 53.026 1.00 89.81 420 PRO A N 1
ATOM 3231 C CA . PRO A 1 420 ? -27.386 -21.061 52.615 1.00 89.81 420 PRO A CA 1
ATOM 3232 C C . PRO A 1 420 ? -28.892 -20.766 52.536 1.00 89.81 420 PRO A C 1
ATOM 3234 O O . PRO A 1 420 ? -29.415 -19.874 53.206 1.00 89.81 420 PRO A O 1
ATOM 3237 N N . TRP A 1 421 ? -29.610 -21.519 51.705 1.00 84.94 421 TRP A N 1
ATOM 3238 C CA . TRP A 1 421 ? -31.064 -21.388 51.593 1.00 84.94 421 TRP A CA 1
ATOM 3239 C C . TRP A 1 421 ? -31.770 -21.958 52.830 1.00 84.94 421 TRP A C 1
ATOM 3241 O O . TRP A 1 421 ? -31.389 -23.024 53.313 1.00 84.94 421 TRP A O 1
ATOM 3251 N N . GLU A 1 422 ? -32.826 -21.288 53.303 1.00 86.50 422 GLU A N 1
ATOM 3252 C CA . GLU A 1 422 ? -33.698 -21.844 54.345 1.00 86.50 422 GLU A CA 1
ATOM 3253 C C . GLU A 1 422 ? -34.493 -23.055 53.813 1.00 86.50 422 GLU A C 1
ATOM 3255 O O . GLU A 1 422 ? -35.049 -23.022 52.713 1.00 86.50 422 GLU A O 1
ATOM 3260 N N . ASP A 1 423 ? -34.531 -24.108 54.627 1.00 87.06 423 ASP A N 1
ATOM 3261 C CA . ASP A 1 423 ? -35.377 -25.304 54.532 1.00 87.06 423 ASP A CA 1
ATOM 3262 C C . ASP A 1 423 ? -35.780 -25.617 55.986 1.00 87.06 423 ASP A C 1
ATOM 3264 O O . ASP A 1 423 ? -34.972 -26.110 56.782 1.00 87.06 423 ASP A O 1
ATOM 3268 N N . ARG A 1 424 ? -36.968 -25.152 56.394 1.00 90.75 424 ARG A N 1
ATOM 3269 C CA . ARG A 1 424 ? -37.371 -25.076 57.812 1.00 90.75 424 ARG A CA 1
ATOM 3270 C C . ARG A 1 424 ? -37.802 -26.416 58.405 1.00 90.75 424 ARG A C 1
ATOM 3272 O O . ARG A 1 424 ? -37.710 -26.589 59.625 1.00 90.75 424 ARG A O 1
ATOM 3279 N N . ASP A 1 425 ? -38.313 -27.329 57.588 1.00 87.94 425 ASP A N 1
ATOM 3280 C CA . ASP A 1 425 ? -38.786 -28.647 58.025 1.00 87.94 425 ASP A CA 1
ATOM 3281 C C . ASP A 1 425 ? -37.924 -29.823 57.538 1.00 87.94 425 ASP A C 1
ATOM 3283 O O . ASP A 1 425 ? -38.123 -30.950 58.006 1.00 87.94 425 ASP A O 1
ATOM 3287 N N . PHE A 1 426 ? -36.877 -29.528 56.761 1.00 90.75 426 PHE A N 1
ATOM 3288 C CA . PHE A 1 426 ? -35.826 -30.438 56.316 1.00 90.75 426 PHE A CA 1
ATOM 3289 C C . PHE A 1 426 ? -36.316 -31.527 55.348 1.00 90.75 426 PHE A C 1
ATOM 3291 O O . PHE A 1 426 ? -35.796 -32.650 55.362 1.00 90.75 426 PHE A O 1
ATOM 3298 N N . ASP A 1 427 ? -37.310 -31.216 54.508 1.00 89.81 427 ASP A N 1
ATOM 3299 C CA . ASP A 1 427 ? -37.814 -32.129 53.470 1.00 89.81 427 ASP A CA 1
ATOM 3300 C C . ASP A 1 427 ? -36.955 -32.146 52.183 1.00 89.81 427 ASP A C 1
ATOM 3302 O O . ASP A 1 427 ? -37.067 -33.069 51.364 1.00 89.81 427 ASP A O 1
ATOM 3306 N N . GLY A 1 428 ? -36.023 -31.193 52.049 1.00 88.38 428 GLY A N 1
ATOM 3307 C CA . GLY A 1 428 ? -35.122 -31.040 50.906 1.00 88.38 428 GLY A CA 1
ATOM 3308 C C . GLY A 1 428 ? -35.609 -30.052 49.840 1.00 88.38 428 GLY A C 1
ATOM 3309 O O . GLY A 1 428 ? -34.995 -29.959 48.768 1.00 88.38 428 GLY A O 1
ATOM 3310 N N . ILE A 1 429 ? -36.695 -29.326 50.104 1.00 88.25 429 ILE A N 1
ATOM 3311 C CA . ILE A 1 429 ? -37.223 -28.230 49.294 1.00 88.25 429 ILE A CA 1
ATOM 3312 C C . ILE A 1 429 ? -36.980 -26.923 50.056 1.00 88.25 429 ILE A C 1
ATOM 3314 O O . ILE A 1 429 ? -37.094 -26.848 51.271 1.00 88.25 429 ILE A O 1
ATOM 3318 N N . ARG A 1 430 ? -36.587 -25.870 49.337 1.00 88.56 430 ARG A N 1
ATOM 3319 C CA . ARG A 1 430 ? -36.288 -24.573 49.959 1.00 88.56 430 ARG A CA 1
ATOM 3320 C C . ARG A 1 430 ? -37.585 -23.844 50.287 1.00 88.56 430 ARG A C 1
ATOM 3322 O O . ARG A 1 430 ? -38.475 -23.816 49.440 1.00 88.56 430 ARG A O 1
ATOM 3329 N N . ASP A 1 431 ? -37.624 -23.140 51.416 1.00 85.94 431 ASP A N 1
ATOM 3330 C CA . ASP A 1 431 ? -38.750 -22.311 51.885 1.00 85.94 431 ASP A CA 1
ATOM 3331 C C . ASP A 1 431 ? -39.321 -21.360 50.808 1.00 85.94 431 ASP A C 1
ATOM 3333 O O . ASP A 1 431 ? -40.502 -21.020 50.819 1.00 85.94 431 ASP A O 1
ATOM 3337 N N . GLU A 1 432 ? -38.487 -20.910 49.863 1.00 87.50 432 GLU A N 1
ATOM 3338 C CA . GLU A 1 432 ? -38.876 -20.043 48.739 1.00 87.50 432 GLU A CA 1
ATOM 3339 C C . GLU A 1 432 ? -39.707 -20.732 47.634 1.00 87.50 432 GLU A C 1
ATOM 3341 O O . GLU A 1 432 ? -40.353 -20.049 46.834 1.00 87.50 432 GLU A O 1
ATOM 3346 N N . ILE A 1 433 ? -39.673 -22.066 47.558 1.00 88.25 433 ILE A N 1
ATOM 3347 C CA . ILE A 1 433 ? -40.342 -22.895 46.537 1.00 88.25 433 ILE A CA 1
ATOM 3348 C C . ILE A 1 433 ? -41.206 -24.019 47.138 1.00 88.25 433 ILE A C 1
ATOM 3350 O O . ILE A 1 433 ? -41.744 -24.835 46.387 1.00 88.25 433 ILE A O 1
ATOM 3354 N N . ASP A 1 434 ? -41.349 -24.041 48.460 1.00 91.38 434 ASP A N 1
ATOM 3355 C CA . ASP A 1 434 ? -42.234 -24.919 49.220 1.00 91.38 434 ASP A CA 1
ATOM 3356 C C . ASP A 1 434 ? -43.596 -24.232 49.479 1.00 91.38 434 ASP A C 1
ATOM 3358 O O . ASP A 1 434 ? -43.672 -23.054 49.837 1.00 91.38 434 ASP A O 1
ATOM 3362 N N . GLU A 1 435 ? -44.700 -24.954 49.266 1.00 96.12 435 GLU A N 1
ATOM 3363 C CA . GLU A 1 435 ? -46.059 -24.492 49.580 1.00 96.12 435 GLU A CA 1
ATOM 3364 C C . GLU A 1 435 ? -46.423 -24.652 51.071 1.00 96.12 435 GLU A C 1
ATOM 3366 O O . GLU A 1 435 ? -47.361 -23.997 51.542 1.00 96.12 435 GLU A O 1
ATOM 3371 N N . CYS A 1 436 ? -45.681 -25.468 51.828 1.00 94.31 436 CYS A N 1
ATOM 3372 C CA . CYS A 1 436 ? -45.898 -25.775 53.241 1.00 94.31 436 CYS A CA 1
ATOM 3373 C C . CYS A 1 436 ? -44.638 -25.635 54.156 1.00 94.31 436 CYS A C 1
ATOM 3375 O O . CYS A 1 436 ? -44.405 -26.566 54.924 1.00 94.31 436 CYS A O 1
ATOM 3377 N N . PRO A 1 437 ? -43.934 -24.470 54.236 1.00 90.56 437 PRO A N 1
ATOM 3378 C CA . PRO A 1 437 ? -42.596 -24.304 54.867 1.00 90.56 437 PRO A CA 1
ATOM 3379 C C . PRO A 1 437 ? -42.513 -24.477 56.400 1.00 90.56 437 PRO A C 1
ATOM 3381 O O . PRO A 1 437 ? -42.255 -23.537 57.167 1.00 90.56 437 PRO A O 1
ATOM 3384 N N . GLY A 1 438 ? -42.788 -25.678 56.888 1.00 93.88 438 GLY A N 1
ATOM 3385 C CA . GLY A 1 438 ? -42.981 -26.025 58.296 1.00 93.88 438 GLY A CA 1
ATOM 3386 C C . GLY A 1 438 ? -43.775 -27.321 58.526 1.00 93.88 438 GLY A C 1
ATOM 3387 O O . GLY A 1 438 ? -44.152 -27.597 59.669 1.00 93.88 438 GLY A O 1
ATOM 3388 N N . LEU A 1 439 ? -44.071 -28.087 57.473 1.00 93.44 439 LEU A N 1
ATOM 3389 C CA . LEU A 1 439 ? -44.762 -29.374 57.472 1.00 93.44 439 LEU A CA 1
ATOM 3390 C C . LEU A 1 439 ? -44.179 -30.288 56.377 1.00 93.44 439 LEU A C 1
ATOM 3392 O O . LEU A 1 439 ? -44.834 -30.504 55.361 1.00 93.44 439 LEU A O 1
ATOM 3396 N N . ALA A 1 440 ? -43.015 -30.886 56.652 1.00 93.50 440 ALA A N 1
ATOM 3397 C CA . ALA A 1 440 ? -42.249 -31.695 55.700 1.00 93.50 440 ALA A CA 1
ATOM 3398 C C . ALA A 1 440 ? -43.107 -32.605 54.805 1.00 93.50 440 ALA A C 1
ATOM 3400 O O . ALA A 1 440 ? -43.864 -33.462 55.291 1.00 93.50 440 ALA A O 1
ATOM 3401 N N . GLY A 1 441 ? -42.958 -32.436 53.494 1.00 93.62 441 GLY A N 1
ATOM 3402 C CA . GLY A 1 441 ? -43.736 -33.124 52.482 1.00 93.62 441 GLY A CA 1
ATOM 3403 C C . GLY A 1 441 ? -42.872 -33.906 51.505 1.00 93.62 441 GLY A C 1
ATOM 3404 O O . GLY A 1 441 ? -41.968 -34.657 51.873 1.00 93.62 441 GLY A O 1
ATOM 3405 N N . VAL A 1 442 ? -43.252 -33.832 50.230 1.00 93.00 442 VAL A N 1
ATOM 3406 C CA . VAL A 1 442 ? -42.504 -34.442 49.129 1.00 93.00 442 VAL A CA 1
ATOM 3407 C C . VAL A 1 442 ? -42.502 -33.523 47.916 1.00 93.00 442 VAL A C 1
ATOM 3409 O O . VAL A 1 442 ? -43.495 -32.860 47.614 1.00 93.00 442 VAL A O 1
ATOM 3412 N N . ALA A 1 443 ? -41.434 -33.582 47.119 1.00 91.69 443 ALA A N 1
ATOM 3413 C CA . ALA A 1 443 ? -41.302 -32.788 45.894 1.00 91.69 443 ALA A CA 1
ATOM 3414 C C . ALA A 1 443 ? -42.408 -33.045 44.849 1.00 91.69 443 ALA A C 1
ATOM 3416 O O . ALA A 1 443 ? -42.659 -32.198 43.997 1.00 91.69 443 ALA A O 1
ATOM 3417 N N . SER A 1 444 ? -43.110 -34.186 44.903 1.00 93.62 444 SER A N 1
ATOM 3418 C CA . SER A 1 444 ? -44.284 -34.441 44.050 1.00 93.62 444 SER A CA 1
ATOM 3419 C C . SER A 1 444 ? -45.558 -33.703 44.482 1.00 93.62 444 SER A C 1
ATOM 3421 O O . SER A 1 444 ? -46.547 -33.756 43.755 1.00 93.62 444 SER A O 1
ATOM 3423 N N . ASN A 1 445 ? -45.548 -33.067 45.654 1.00 94.44 445 ASN A N 1
ATOM 3424 C CA . ASN A 1 445 ? -46.662 -32.332 46.252 1.00 94.44 445 ASN A CA 1
ATOM 3425 C C . ASN A 1 445 ? -46.207 -30.948 46.760 1.00 94.44 445 ASN A C 1
ATOM 3427 O O . ASN A 1 445 ? -46.733 -30.449 47.748 1.00 94.44 445 ASN A O 1
ATOM 3431 N N . ASN A 1 446 ? -45.202 -30.359 46.097 1.00 93.38 446 ASN A N 1
ATOM 3432 C CA . ASN A 1 446 ? -44.668 -29.018 46.366 1.00 93.38 446 ASN A CA 1
ATOM 3433 C C . ASN A 1 446 ? -44.291 -28.769 47.844 1.00 93.38 446 ASN A C 1
ATOM 3435 O O . ASN A 1 446 ? -44.533 -27.680 48.344 1.00 93.38 446 ASN A O 1
ATOM 3439 N N . GLY A 1 447 ? -43.754 -29.787 48.529 1.00 92.25 447 GLY A N 1
ATOM 3440 C CA . GLY A 1 447 ? -43.347 -29.721 49.944 1.00 92.25 447 GLY A CA 1
ATOM 3441 C C . GLY A 1 447 ? -44.478 -29.850 50.967 1.00 92.25 447 GLY A C 1
ATOM 3442 O O . GLY A 1 447 ? -44.245 -29.935 52.164 1.00 92.25 447 GLY A O 1
ATOM 3443 N N . CYS A 1 448 ? -45.720 -30.039 50.518 1.00 95.50 448 CYS A N 1
ATOM 3444 C CA . CYS A 1 448 ? -46.831 -30.357 51.410 1.00 95.50 448 CYS A CA 1
ATOM 3445 C C . CYS A 1 448 ? -46.972 -31.873 51.696 1.00 95.50 448 CYS A C 1
ATOM 3447 O O . CYS A 1 448 ? -46.707 -32.704 50.812 1.00 95.50 448 CYS A O 1
ATOM 3449 N N . PRO A 1 449 ? -47.488 -32.276 52.877 1.00 92.81 449 PRO A N 1
ATOM 3450 C CA . PRO A 1 449 ? -47.834 -33.668 53.181 1.00 92.81 449 PRO A CA 1
ATOM 3451 C C . PRO A 1 449 ? -48.955 -34.221 52.281 1.00 92.81 449 PRO A C 1
ATOM 3453 O O . PRO A 1 449 ? -49.788 -33.461 51.783 1.00 92.81 449 PRO A O 1
ATOM 3456 N N . ILE A 1 450 ? -48.990 -35.551 52.102 1.00 85.50 450 ILE A N 1
ATOM 3457 C CA . ILE A 1 450 ? -50.008 -36.295 51.321 1.00 85.50 450 ILE A CA 1
ATOM 3458 C C . ILE A 1 450 ? -51.192 -36.723 52.202 1.00 85.50 450 ILE A C 1
ATOM 3460 O O . ILE A 1 450 ? -50.927 -37.290 53.286 1.00 85.50 450 ILE A O 1
#

Secondary structure (DSSP, 8-state):
-----------------------------------------------------------THHHHHHHHTT----------PPP--S-TTTSHHHH-GGGS--SSSEEEEEEEEE-STTSTT--EEEEEEEEEEETTEEEEEEEEEEEETTEEEEEEEEEEEEEEEEETTEEEEEEEEEEEEEEEEPTT---S-SS-HHHHHHHH-EEEEEEEEEEEEEETTEEEEEEETTTT-PEE--SSS---EEPPPEEEEEEEE-EEETTTEEEEEEEEEEEETTSPPEEEEEEEEEETTTEEEEEEEETTTEEEEEEEEEEETTEEEEEEEEEE-SGGGGT---EEEEEEEEEESS-----SS-SSS-TTT-SSTTS---GGGTT--GGGGSSSS-----SS-SSS-TTT-SSTTS---GGGTTPPPP-SS-SSS-TTT-SSTTS---GGGTT---

Mean predicted aligned error: 18.28 Å